Protein 6KDC (pdb70)

CATH classification: 3.20.20.80

Nearest PDB structures (foldseek):
  6kdc-assembly1_A  TM=1.002E+00  e=1.111E-99  Fervidobacterium pennivorans DSM 9078
  4ha3-assembly1_A  TM=9.460E-01  e=2.164E-59  Acidilobus saccharovorans 345-15
  1uwq-assembly1_A-2  TM=9.372E-01  e=2.418E-59  Saccharolobus solfataricus
  1uwu-assembly1_B-2  TM=9.369E-01  e=5.566E-59  Saccharolobus solfataricus
  1uwr-assembly1_B-2  TM=9.374E-01  e=9.704E-59  Saccharolobus solfataricus

Sequence (465 aa):
MFPKSFMFGASLSGFQFEMGNPNDIKELDTQTDWFVWVRDLENLLNGIVSGDLPENGAWYWRNYEKIHQLAVDFGMDTLRIGIEWSRIFPTSTKEIPFGEGMLEKLDEIANKEAVEHYRKMMEDMKAKGLKVFVNLNHFTLPLWIHDPFAVRKGKPTDKLGWVSDDTPKEFAKYAEYIAWKFSDIVDYWSSMNEPHVVAQLGYFQIMAGFPPNYFNPEWYIKSLKNQALAHNLAYDAIKKHTDKPVGVIYSFTWFDTLKPNDEEIFENAMWLANWNYMDQVKDKIDYIGVNYYTRSVIDKLPTPVNFKDFELNWYTVRGYGYACPEGGFALSGRPASEFGWEIYPEGLYYLLKAIYERYNKPLIVTENGIADEKDKYRSQVIISHLYAVEKAMNEGVDVRGYLHWSIIDNYEWAKGYSKRFGLAYTDLEKKTYIPRPSMYVFREIARTRSIDQFKGYDPYNLMKF

InterPro domains:
  IPR001360 Glycoside hydrolase family 1 [PF00232] (2-270)
  IPR001360 Glycoside hydrolase family 1 [PF00232] (278-449)
  IPR001360 Glycoside hydrolase family 1 [PR00131] (284-298)
  IPR001360 Glycoside hydrolase family 1 [PR00131] (363-371)
  IPR001360 Glycoside hydrolase family 1 [PR00131] (375-386)
  IPR001360 Glycoside hydrolase family 1 [PR00131] (396-413)
  IPR001360 Glycoside hydrolase family 1 [PR00131] (420-432)
  IPR001360 Glycoside hydrolase family 1 [PTHR10353] (279-451)
  IPR017853 Glycoside hydrolase superfamily [SSF51445] (1-452)
  IPR018120 Glycoside hydrolase family 1, active site [PS00572] (363-371)
  IPR033132 Glycosyl hydrolases family 1, N-terminal conserved site [PS00653] (6-20)
  IPR053427 Beta-galactosidase [NF041004] (2-452)

Solvent-accessible surface area: 17759 Å² total; per-residue (Å²): 164,8,65,179,95,5,12,5,0,0,0,1,2,1,5,3,0,3,5,6,46,59,139,32,134,127,0,23,14,51,75,1,2,4,15,33,1,0,74,24,122,93,1,59,139,107,58,63,3,53,39,49,49,2,18,67,2,0,69,4,9,102,12,16,92,131,0,0,77,18,0,55,72,16,24,10,47,0,0,0,1,4,1,5,5,2,14,0,0,54,68,33,2,52,151,15,81,109,50,187,36,11,33,124,93,0,49,150,61,13,49,130,96,4,10,91,20,0,61,128,0,0,72,21,0,121,88,58,57,6,102,2,0,0,0,0,4,6,15,4,5,0,38,29,1,4,44,0,60,10,4,43,136,54,113,138,33,116,91,42,0,2,10,11,114,44,0,2,84,0,0,6,3,1,0,11,1,0,0,89,57,1,34,97,10,1,36,41,0,0,0,1,2,17,0,11,32,25,0,49,26,0,6,28,91,46,173,40,3,27,14,0,33,70,114,33,23,73,56,3,12,82,0,1,82,14,1,3,86,0,0,32,59,0,36,68,10,0,61,148,51,18,130,88,42,0,0,0,0,0,18,2,22,33,9,33,38,79,106,125,145,14,132,121,4,42,97,48,0,3,100,18,10,0,13,5,2,0,40,87,0,95,117,61,4,42,6,0,0,0,2,0,30,0,22,11,6,0,15,96,48,127,103,55,64,113,47,165,62,21,85,28,15,26,85,67,18,151,5,40,0,80,26,8,60,100,47,17,115,5,133,57,54,45,4,1,2,41,35,0,43,2,5,21,0,17,0,0,24,71,0,0,54,21,0,50,127,112,22,102,50,27,0,2,0,0,7,0,6,8,1,2,66,143,25,114,25,0,24,18,3,0,5,0,3,1,42,0,0,38,58,0,47,116,82,52,10,43,5,105,0,0,1,0,9,0,0,0,7,3,2,21,12,10,84,0,20,60,18,64,4,0,0,0,91,6,26,39,160,154,29,57,28,88,32,15,97,0,0,99,30,2,56,66,1,10,148,54,53,14,0,91,97,41,71,87,147,24,58,79,85,1,16,150,53

Radius of gyration: 21.0 Å; Cα contacts (8 Å, |Δi|>4): 1000; chains: 1; bounding box: 52×53×60 Å

Secondary structure (DSSP, 8-state):
---TTSEEEEE--STTTS---TT-TTT----BHHHHHTT-HHHHHTTSS-S--GGGS--HHHHHHHHHHHHHHTT--EEEEE--HHHH-SS--TTS-SSTTHHHHHHHHS-HHHHHHHHHHHHHHHHTT-EEEEES--S--BTTTB-HHHHHHT---S-BGGGSTHHHHHHHHHHHHHHHHHTTT-SEEEEEE-HHHHHHHHHT-GGG--TT----HHHHHHHHHHHHHHHHHHHHHHHTT--S-EEEEEE--EEEESSSS-HHHHHHHHIIIIIHHHHHHGGG-SSEEEE---EEEEEEEEEEEE-SS-EEEEEEPTTSTTSSPTTSB-TTS-BB-TTS-B--THHHHHHHHHHHHHH---EEEEE-----TT-SSHHHHHHHHHHHHHHHHHTT--EEEEEES-SB----GGGGGGS---SEEEETTTTEEEE-HHHHHHHHHHHHT--TTTTT--TT-----

Organism: Fervidobacterium pennivorans (strain DSM 9078 / Ven5) (NCBI:txid771875)

Foldseek 3Di:
DFDLLFFEAAEEECQWAAAAALPDVLSDLCFWLLQVLQVDPVCPVVLLFPNFHSNLWLNCLPCLLVLLVLGVVLQGQAYEYEQAPCQQAVDDPLPQDDDPCSLVVSVVRTPVVSVVSVVVSLVSNVVSRHAYEYEYEELIDGCCQAVLACVLVVHDDCNNHLLHLVNLVRLLSVLLNSLQSCVPRHQHYAHYAAQLCNLCCAAPVVSNSGTSSHHDVVSSLSSLLSVLSSLQSSLVSSVVRHPHFYAHAHEAAQEAEPDPPPVVLNVQCNCSRPVVNCVSNLVRGQEYAYEYEWHWYKYFAPDWDDDPVGIHGIDTDAQAAQRAPQQQAGPVRAGAANSRGGLALLSLLVVLVVVCVVRVHEYEHREYWGQHQQPPCGLLSVLLNVLSVVVNVVVPRHYRYHHYHRQWQTQPRSNGSNGTGHCWYADSVVSDTHGDPSSNSSSVCSVVVDCPVVPVDNPRCSNVD

Structure (mmCIF, N/CA/C/O backbone):
data_6KDC
#
_entry.id   6KDC
#
_cell.length_a   63.040
_cell.length_b   101.397
_cell.length_c   170.542
_cell.angle_alpha   90.000
_cell.angle_beta   90.000
_cell.angle_gamma   90.000
#
_symmetry.space_group_name_H-M   'I 2 2 2'
#
loop_
_entity.id
_entity.type
_entity.pdbx_description
1 polymer Beta-glucosidase/6-phospho-beta-glucosidase/beta-galactosidase
2 non-polymer GLYCEROL
3 non-polymer 'COBALT (II) ION'
4 water water
#
loop_
_atom_site.group_PDB
_atom_site.id
_atom_site.type_symbol
_atom_site.label_atom_id
_atom_site.label_alt_id
_atom_site.label_comp_id
_atom_site.label_asym_id
_atom_site.label_entity_id
_atom_site.label_seq_id
_atom_site.pdbx_PDB_ins_code
_atom_site.Cartn_x
_atom_site.Cartn_y
_atom_site.Cartn_z
_atom_site.occupancy
_atom_site.B_iso_or_equiv
_atom_site.auth_seq_id
_atom_site.auth_comp_id
_atom_site.auth_asym_id
_atom_site.auth_atom_id
_atom_site.pdbx_PDB_model_num
ATOM 1 N N . MET A 1 1 ? -44.695 13.630 3.689 1.00 36.97 1 MET A N 1
ATOM 2 C CA . MET A 1 1 ? -45.898 13.321 4.432 1.00 35.10 1 MET A CA 1
ATOM 3 C C . MET A 1 1 ? -45.584 13.628 5.892 1.00 33.19 1 MET A C 1
ATOM 4 O O . MET A 1 1 ? -44.451 13.448 6.306 1.00 31.33 1 MET A O 1
ATOM 9 N N . PHE A 1 2 ? -46.552 14.162 6.655 1.00 26.64 2 PHE A N 1
ATOM 10 C CA . PHE A 1 2 ? -46.455 14.133 8.108 1.00 22.52 2 PHE A CA 1
ATOM 11 C C . PHE A 1 2 ? -46.448 12.666 8.561 1.00 23.04 2 PHE A C 1
ATOM 12 O O . PHE A 1 2 ? -47.162 11.830 7.992 1.00 25.62 2 PHE A O 1
ATOM 20 N N . PRO A 1 3 ? -45.715 12.347 9.658 1.00 25.50 3 PRO A N 1
ATOM 21 C CA . PRO A 1 3 ? -45.720 11.004 10.262 1.00 27.40 3 PRO A CA 1
ATOM 22 C C . PRO A 1 3 ? -47.130 10.495 10.579 1.00 27.75 3 PRO A C 1
ATOM 23 O O . PRO A 1 3 ? -48.031 11.292 10.873 1.00 25.11 3 PRO A O 1
ATOM 27 N N . LYS A 1 4 ? -47.351 9.167 10.546 1.00 25.06 4 LYS A N 1
ATOM 28 C CA . LYS A 1 4 ? -48.670 8.620 10.883 1.00 26.94 4 LYS A CA 1
ATOM 29 C C . LYS A 1 4 ? -49.063 8.993 12.312 1.00 26.23 4 LYS A C 1
ATOM 30 O O . LYS A 1 4 ? -50.239 9.160 12.593 1.00 26.45 4 LYS A O 1
ATOM 36 N N . SER A 1 5 ? -48.083 9.192 13.204 1.00 24.90 5 SER A N 1
ATOM 37 C CA . SER A 1 5 ? -48.346 9.538 14.602 1.00 27.75 5 SER A CA 1
ATOM 38 C C . SER A 1 5 ? -48.690 11.026 14.773 1.00 23.71 5 SER A C 1
ATOM 39 O O . SER A 1 5 ? -49.169 11.409 15.838 1.00 25.53 5 SER A O 1
ATOM 42 N N . PHE A 1 6 ? -48.404 11.852 13.763 1.00 23.09 6 PHE A N 1
ATOM 43 C CA . PHE A 1 6 ? -48.707 13.290 13.880 1.00 21.89 6 PHE A CA 1
ATOM 44 C C . PHE A 1 6 ? -50.211 13.483 14.088 1.00 21.72 6 PHE A C 1
ATOM 45 O O . PHE A 1 6 ? -51.030 12.964 13.318 1.00 22.76 6 PHE A O 1
ATOM 53 N N . MET A 1 7 ? -50.597 14.318 15.072 1.00 21.29 7 MET A N 1
ATOM 54 C CA . MET A 1 7 ? -52.017 14.402 15.388 1.00 20.03 7 MET A CA 1
ATOM 55 C C . MET A 1 7 ? -52.672 15.532 14.589 1.00 21.37 7 MET A C 1
ATOM 56 O O . MET A 1 7 ? -52.160 16.651 14.573 1.00 20.62 7 MET A O 1
ATOM 61 N N . PHE A 1 8 ? -53.802 15.215 13.915 1.00 20.47 8 PHE A N 1
ATOM 62 C CA . PHE A 1 8 ? -54.649 16.251 13.322 1.00 18.13 8 PHE A CA 1
ATOM 63 C C . PHE A 1 8 ? -55.938 16.278 14.135 1.00 18.85 8 PHE A C 1
ATOM 64 O O . PHE A 1 8 ? -56.550 15.223 14.364 1.00 17.91 8 PHE A O 1
ATOM 72 N N . GLY A 1 9 ? -56.369 17.492 14.541 1.00 14.44 9 GLY A N 1
ATOM 73 C CA . GLY A 1 9 ? -57.578 17.507 15.333 1.00 15.81 9 GLY A CA 1
ATOM 74 C C . GLY A 1 9 ? -58.035 18.950 15.576 1.00 15.38 9 GLY A C 1
ATOM 75 O O . GLY A 1 9 ? -57.780 19.835 14.747 1.00 15.32 9 GLY A O 1
ATOM 76 N N . ALA A 1 10 ? -58.759 19.113 16.686 1.00 15.89 10 ALA A N 1
ATOM 77 C CA . ALA A 1 10 ? -59.282 20.426 17.023 1.00 15.19 10 ALA A CA 1
ATOM 78 C C . ALA A 1 10 ? -59.272 20.595 18.530 1.00 15.39 10 ALA A C 1
ATOM 79 O O . ALA A 1 10 ? -59.207 19.609 19.295 1.00 14.49 10 ALA A O 1
ATOM 81 N N . SER A 1 11 ? -59.421 21.876 18.965 1.00 14.90 11 SER A N 1
ATOM 82 C CA . SER A 1 11 ? -59.467 22.229 20.364 1.00 15.53 11 SER A CA 1
ATOM 83 C C . SER A 1 11 ? -60.806 22.901 20.672 1.00 16.44 11 SER A C 1
ATOM 84 O O . SER A 1 11 ? -61.363 23.640 19.846 1.00 15.52 11 SER A O 1
ATOM 87 N N . LEU A 1 12 ? -61.284 22.634 21.893 1.00 16.63 12 LEU A N 1
ATOM 88 C CA . LEU A 1 12 ? -62.529 23.171 22.444 1.00 16.87 12 LEU A CA 1
ATOM 89 C C . LEU A 1 12 ? -62.250 23.531 23.900 1.00 16.01 12 LEU A C 1
ATOM 90 O O . LEU A 1 12 ? -61.201 23.174 24.452 1.00 17.18 12 LEU A O 1
ATOM 95 N N . SER A 1 13 ? -63.121 24.367 24.474 1.00 15.60 13 SER A N 1
ATOM 96 C CA . SER A 1 13 ? -63.102 24.653 25.909 1.00 15.52 13 SER A CA 1
ATOM 97 C C . SER A 1 13 ? -64.473 24.302 26.470 1.00 15.44 13 SER A C 1
ATOM 98 O O . SER A 1 13 ? -65.417 24.103 25.712 1.00 16.66 13 SER A O 1
ATOM 101 N N . GLY A 1 14 ? -64.611 24.325 27.798 1.00 15.05 14 GLY A N 1
ATOM 102 C CA . GLY A 1 14 ? -65.925 24.028 28.379 1.00 16.12 14 GLY A CA 1
ATOM 103 C C . GLY A 1 14 ? -66.896 25.206 28.205 1.00 13.73 14 GLY A C 1
ATOM 104 O O . GLY A 1 14 ? -67.982 25.070 27.645 1.00 15.69 14 GLY A O 1
ATOM 105 N N . PHE A 1 15 ? -66.493 26.407 28.607 1.00 14.12 15 PHE A N 1
ATOM 106 C CA . PHE A 1 15 ? -67.458 27.500 28.687 1.00 14.27 15 PHE A CA 1
ATOM 107 C C . PHE A 1 15 ? -67.943 27.914 27.299 1.00 15.28 15 PHE A C 1
ATOM 108 O O . PHE A 1 15 ? -69.088 28.361 27.153 1.00 18.22 15 PHE A O 1
ATOM 116 N N . GLN A 1 16 ? -67.062 27.845 26.269 1.00 14.95 16 GLN A N 1
ATOM 117 C CA . GLN A 1 16 ? -67.414 28.417 24.978 1.00 13.10 16 GLN A CA 1
ATOM 118 C C . GLN A 1 16 ? -68.304 27.468 24.175 1.00 14.61 16 GLN A C 1
ATOM 119 O O . GLN A 1 16 ? -68.785 27.853 23.116 1.00 15.17 16 GLN A O 1
ATOM 125 N N . PHE A 1 17 ? -68.456 26.217 24.636 1.00 14.02 17 PHE A N 1
ATOM 126 C CA . PHE A 1 17 ? -69.055 25.161 23.834 1.00 14.28 17 PHE A CA 1
ATOM 127 C C . PHE A 1 17 ? -70.178 24.378 24.547 1.00 15.48 17 PHE A C 1
ATOM 128 O O . PHE A 1 17 ? -71.104 23.943 23.865 1.00 16.21 17 PHE A O 1
ATOM 136 N N . GLU A 1 18 ? -70.081 24.166 25.865 1.00 15.46 18 GLU A N 1
ATOM 137 C CA . GLU A 1 18 ? -70.898 23.105 26.480 1.00 15.52 18 GLU A CA 1
ATOM 138 C C . GLU A 1 18 ? -72.390 23.473 26.530 1.00 16.55 18 GLU A C 1
ATOM 139 O O . GLU A 1 18 ? -73.270 22.652 26.187 1.00 16.91 18 GLU A O 1
ATOM 145 N N . MET A 1 19 ? -72.704 24.708 26.940 1.00 15.40 19 MET A N 1
ATOM 146 C CA . MET A 1 19 ? -74.117 25.004 27.215 1.00 15.47 19 MET A CA 1
ATOM 147 C C . MET A 1 19 ? -74.906 25.250 25.937 1.00 16.91 19 MET A C 1
ATOM 148 O O . MET A 1 19 ? -74.366 25.643 24.903 1.00 15.47 19 MET A O 1
ATOM 153 N N . GLY A 1 20 ? -76.219 25.002 26.007 1.00 16.78 20 GLY A N 1
ATOM 154 C CA . GLY A 1 20 ? -77.055 25.213 24.844 1.00 15.96 20 GLY A CA 1
ATOM 155 C C . GLY A 1 20 ? -78.539 25.147 25.207 1.00 19.24 20 GLY A C 1
ATOM 156 O O . GLY A 1 20 ? -79.373 25.621 24.425 1.00 19.51 20 GLY A O 1
ATOM 157 N N . ASN A 1 21 ? -78.862 24.594 26.394 1.00 19.46 21 ASN A N 1
ATOM 158 C CA . ASN A 1 21 ? -80.274 24.545 26.826 1.00 20.33 21 ASN A CA 1
ATOM 159 C C . ASN A 1 21 ? -80.406 25.349 28.118 1.00 20.75 21 ASN A C 1
ATOM 160 O O . ASN A 1 21 ? -80.012 24.862 29.189 1.00 22.99 21 ASN A O 1
ATOM 165 N N . PRO A 1 22 ? -80.888 26.604 28.045 1.00 21.27 22 PRO A N 1
ATOM 166 C CA . PRO A 1 22 ? -80.929 27.485 29.216 1.00 21.48 22 PRO A CA 1
ATOM 167 C C . PRO A 1 22 ? -81.844 26.936 30.327 1.00 22.20 22 PRO A C 1
ATOM 168 O O . PRO A 1 22 ? -81.751 27.349 31.474 1.00 23.62 22 PRO A O 1
ATOM 172 N N . ASN A 1 23 ? -82.735 26.016 29.979 1.00 19.42 23 ASN A N 1
ATOM 173 C CA . ASN A 1 23 ? -83.760 25.491 30.889 1.00 22.06 23 ASN A CA 1
ATOM 174 C C . ASN A 1 23 ? -83.366 24.156 31.544 1.00 24.28 23 ASN A C 1
ATOM 175 O O . ASN A 1 23 ? -84.166 23.558 32.262 1.00 24.12 23 ASN A O 1
ATOM 180 N N . ASP A 1 24 ? -82.118 23.689 31.361 1.00 19.80 24 ASP A N 1
ATOM 181 C CA . ASP A 1 24 ? -81.668 22.477 32.031 1.00 22.84 24 ASP A CA 1
ATOM 182 C C . ASP A 1 24 ? -80.745 22.890 33.181 1.00 24.74 24 ASP A C 1
ATOM 183 O O . ASP A 1 24 ? -79.587 23.278 32.937 1.00 22.26 24 ASP A O 1
ATOM 188 N N . ILE A 1 25 ? -81.265 22.788 34.432 1.00 21.47 25 ILE A N 1
ATOM 189 C CA . ILE A 1 25 ? -80.538 23.332 35.566 1.00 21.92 25 ILE A CA 1
ATOM 190 C C . ILE A 1 25 ? -79.280 22.514 35.857 1.00 21.89 25 ILE A C 1
ATOM 191 O O . ILE A 1 25 ? -78.354 23.050 36.461 1.00 27.01 25 ILE A O 1
ATOM 196 N N . LYS A 1 26 ? -79.198 21.257 35.381 1.00 19.07 26 LYS A N 1
ATOM 197 C CA . LYS A 1 26 ? -77.979 20.490 35.644 1.00 21.91 26 LYS A CA 1
ATOM 198 C C . LYS A 1 26 ? -76.888 20.879 34.645 1.00 24.40 26 LYS A C 1
ATOM 199 O O . LYS A 1 26 ? -75.697 20.757 34.938 1.00 25.66 26 LYS A O 1
ATOM 205 N N . GLU A 1 27 ? -77.305 21.309 33.461 1.00 23.36 27 GLU A N 1
ATOM 206 C CA . GLU A 1 27 ? -76.336 21.722 32.445 1.00 19.56 27 GLU A CA 1
ATOM 207 C C . GLU A 1 27 ? -75.892 23.172 32.697 1.00 21.30 27 GLU A C 1
ATOM 208 O O . GLU A 1 27 ? -74.724 23.537 32.449 1.00 19.82 27 GLU A O 1
ATOM 214 N N . LEU A 1 28 ? -76.812 24.020 33.143 1.00 18.36 28 LEU A N 1
ATOM 215 C CA . LEU A 1 28 ? -76.499 25.456 33.376 1.00 19.78 28 LEU A CA 1
ATOM 216 C C . LEU A 1 28 ? -75.414 25.621 34.456 1.00 23.19 28 LEU A C 1
ATOM 217 O O . LEU A 1 28 ? -75.711 25.323 35.613 1.00 22.75 28 LEU A O 1
ATOM 222 N N . ASP A 1 29 ? -74.199 26.066 34.096 1.00 18.90 29 ASP A N 1
ATOM 223 C CA . ASP A 1 29 ? -73.181 26.280 35.115 1.00 18.46 29 ASP A CA 1
A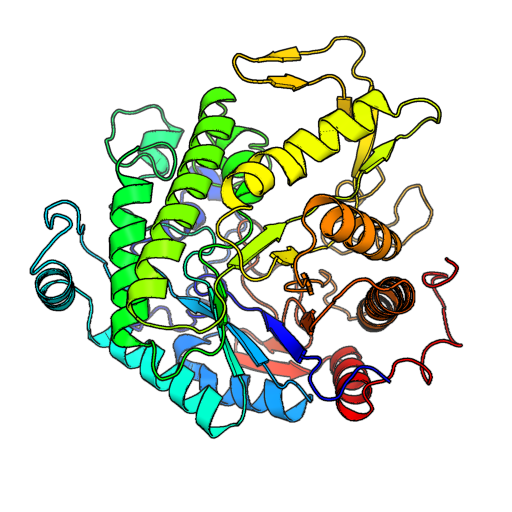TOM 224 C C . ASP A 1 29 ? -73.177 27.763 35.480 1.00 20.54 29 ASP A C 1
ATOM 225 O O . ASP A 1 29 ? -72.503 28.557 34.809 1.00 18.73 29 ASP A O 1
ATOM 230 N N . THR A 1 30 ? -73.935 28.142 36.524 1.00 17.84 30 THR A N 1
ATOM 231 C CA . THR A 1 30 ? -74.101 29.542 36.926 1.00 16.89 30 THR A CA 1
ATOM 232 C C . THR A 1 30 ? -72.907 29.998 37.754 1.00 19.51 30 THR A C 1
ATOM 233 O O . THR A 1 30 ? -72.852 31.166 38.103 1.00 19.48 30 THR A O 1
ATOM 237 N N . GLN A 1 31 ? -71.979 29.085 38.083 1.00 16.68 31 GLN A N 1
ATOM 238 C CA . GLN A 1 31 ? -71.033 29.366 39.153 1.00 18.46 31 GLN A CA 1
ATOM 239 C C . GLN A 1 31 ? -69.623 29.661 38.611 1.00 17.94 31 GLN A C 1
ATOM 240 O O . GLN A 1 31 ? -68.630 29.243 39.202 1.00 17.13 31 GLN A O 1
ATOM 246 N N . THR A 1 32 ? -69.514 30.395 37.494 1.00 16.88 32 THR A N 1
ATOM 247 C CA . THR A 1 32 ? -68.185 30.904 37.132 1.00 16.81 32 THR A CA 1
ATOM 248 C C . THR A 1 32 ? -68.185 32.433 37.091 1.00 15.61 32 THR A C 1
ATOM 249 O O . THR A 1 32 ? -69.228 33.059 36.885 1.00 14.74 32 THR A O 1
ATOM 253 N N . ASP A 1 33 ? -66.985 33.007 37.223 1.00 14.25 33 ASP A N 1
ATOM 254 C CA . ASP A 1 33 ? -66.800 34.448 37.038 1.00 14.62 33 ASP A CA 1
ATOM 255 C C . ASP A 1 33 ? -67.317 34.870 35.663 1.00 16.00 33 ASP A C 1
ATOM 256 O O . ASP A 1 33 ? -67.952 35.918 35.555 1.00 17.83 33 ASP A O 1
ATOM 261 N N . TRP A 1 34 ? -66.976 34.114 34.607 1.00 15.87 34 TRP A N 1
ATOM 262 C CA . TRP A 1 34 ? -67.384 34.490 33.252 1.00 15.31 34 TRP A CA 1
ATOM 263 C C . TRP A 1 34 ? -68.908 34.450 33.106 1.00 15.16 34 TRP A C 1
ATOM 264 O O . TRP A 1 34 ? -69.485 35.289 32.419 1.00 15.70 34 TRP A O 1
ATOM 275 N N . PHE A 1 35 ? -69.561 33.478 33.746 1.00 14.19 35 PHE A N 1
ATOM 276 C CA . PHE A 1 35 ? -70.998 33.374 33.551 1.00 15.41 35 PHE A CA 1
ATOM 277 C C . PHE A 1 35 ? -71.672 34.651 34.032 1.00 17.01 35 PHE A C 1
ATOM 278 O O . PHE A 1 35 ? -72.574 35.179 33.356 1.00 16.85 35 PHE A O 1
ATOM 286 N N . VAL A 1 36 ? -71.238 35.135 35.201 1.00 15.46 36 VAL A N 1
ATOM 287 C CA . VAL A 1 36 ? -71.861 36.363 35.693 1.00 17.28 36 VAL A CA 1
ATOM 288 C C . VAL A 1 36 ? -71.373 37.619 34.953 1.00 17.78 36 VAL A C 1
ATOM 289 O O . VAL A 1 36 ? -72.110 38.600 34.804 1.00 16.45 36 VAL A O 1
ATOM 293 N N . TRP A 1 37 ? -70.120 37.592 34.532 1.00 15.35 37 TRP A N 1
ATOM 294 C CA . TRP A 1 37 ? -69.509 38.737 33.846 1.00 16.79 37 TRP A CA 1
ATOM 295 C C . TRP A 1 37 ? -70.292 39.098 32.583 1.00 14.90 37 TRP A C 1
ATOM 296 O O . TRP A 1 37 ? -70.495 40.272 32.281 1.00 15.77 37 TRP A O 1
ATOM 307 N N . VAL A 1 38 ? -70.758 38.097 31.835 1.00 15.23 38 VAL A N 1
ATOM 308 C CA . VAL A 1 38 ? -71.335 38.380 30.531 1.00 14.37 38 VAL A CA 1
ATOM 309 C C . VAL A 1 38 ? -72.762 38.929 30.661 1.00 15.07 38 VAL A C 1
ATOM 310 O O . VAL A 1 38 ? -73.351 39.284 29.655 1.00 14.83 38 VAL A O 1
ATOM 314 N N . ARG A 1 39 ? -73.334 38.948 31.864 1.00 14.76 39 ARG A N 1
ATOM 315 C CA . ARG A 1 39 ? -74.688 39.485 32.001 1.00 17.41 39 ARG A CA 1
ATOM 316 C C . ARG A 1 39 ? -74.713 40.718 32.911 1.00 17.95 39 ARG A C 1
ATOM 317 O O . ARG A 1 39 ? -75.791 41.192 33.270 1.00 19.31 39 ARG A O 1
ATOM 325 N N . ASP A 1 40 ? -73.546 41.237 33.281 1.00 18.84 40 ASP A N 1
ATOM 326 C CA . ASP A 1 40 ? -73.409 42.393 34.172 1.00 19.65 40 ASP A CA 1
ATOM 327 C C . ASP A 1 40 ? -73.910 43.655 33.479 1.00 18.85 40 ASP A C 1
ATOM 328 O O . ASP A 1 40 ? -73.564 43.880 32.344 1.00 16.95 40 ASP A O 1
ATOM 333 N N . LEU A 1 41 ? -74.790 44.443 34.131 1.00 19.36 41 LEU A N 1
ATOM 334 C CA . LEU A 1 41 ? -75.414 45.577 33.435 1.00 22.24 41 LEU A CA 1
ATOM 335 C C . LEU A 1 41 ? -74.391 46.613 32.957 1.00 17.45 41 LEU A C 1
ATOM 336 O O . LEU A 1 41 ? -74.450 47.054 31.821 1.00 17.39 41 LEU A O 1
ATOM 341 N N . GLU A 1 42 ? -73.444 47.016 33.811 1.00 19.29 42 GLU A N 1
ATOM 342 C CA . GLU A 1 42 ? -72.376 47.912 33.362 1.00 19.31 42 GLU A CA 1
ATOM 343 C C . GLU A 1 42 ? -71.695 47.397 32.079 1.00 21.43 42 GLU A C 1
ATOM 344 O O . GLU A 1 42 ? -71.495 48.138 31.112 1.00 19.65 42 GLU A O 1
ATOM 350 N N . ASN A 1 43 ? -71.322 46.118 32.068 1.00 19.74 43 ASN A N 1
ATOM 351 C CA . ASN A 1 43 ? -70.659 45.543 30.889 1.00 19.67 43 ASN A CA 1
ATOM 352 C C . ASN A 1 43 ? -71.563 45.566 29.656 1.00 19.37 43 ASN A C 1
ATOM 353 O O . ASN A 1 43 ? -71.100 45.778 28.519 1.00 19.04 43 ASN A O 1
ATOM 358 N N . LEU A 1 44 ? -72.851 45.229 29.858 1.00 17.64 44 LEU A N 1
ATOM 359 C CA . LEU A 1 44 ? -73.767 45.157 28.727 1.00 16.65 44 LEU A CA 1
ATOM 360 C C . LEU A 1 44 ? -73.998 46.544 28.122 1.00 17.71 44 LEU A C 1
ATOM 361 O O . LEU A 1 44 ? -73.950 46.732 26.891 1.00 20.15 44 LEU A O 1
ATOM 366 N N . LEU A 1 45 ? -74.271 47.523 28.969 1.00 17.57 45 LEU A N 1
ATOM 367 C CA . LEU A 1 45 ? -74.705 48.829 28.490 1.00 19.30 45 LEU A CA 1
ATOM 368 C C . LEU A 1 45 ? -73.531 49.552 27.835 1.00 21.56 45 LEU A C 1
ATOM 369 O O . LEU A 1 45 ? -73.741 50.441 27.010 1.00 21.88 45 LEU A O 1
ATOM 374 N N . ASN A 1 46 ? -72.298 49.176 28.201 1.00 19.76 46 ASN A N 1
ATOM 375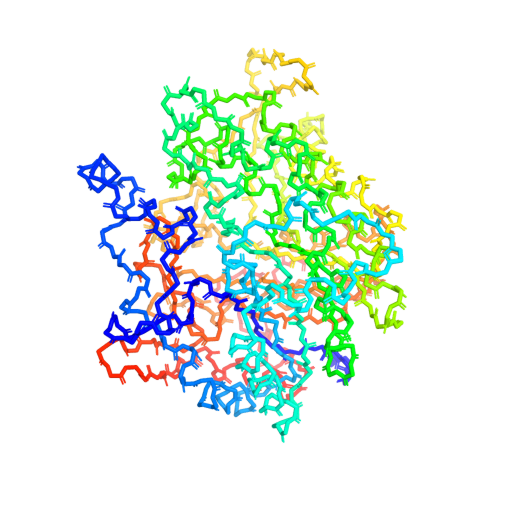 C CA . ASN A 1 46 ? -71.115 49.845 27.667 1.00 20.07 46 ASN A CA 1
ATOM 376 C C . ASN A 1 46 ? -70.494 49.014 26.549 1.00 21.40 46 ASN A C 1
ATOM 377 O O . ASN A 1 46 ? -69.450 49.395 26.019 1.00 21.82 46 ASN A O 1
ATOM 382 N N . GLY A 1 47 ? -71.119 47.881 26.203 1.00 20.61 47 GLY A N 1
ATOM 383 C CA . GLY A 1 47 ? -70.630 47.042 25.118 1.00 20.25 47 GLY A CA 1
ATOM 384 C C . GLY A 1 47 ? -69.263 46.424 25.427 1.00 20.02 47 GLY A C 1
ATOM 385 O O . GLY A 1 47 ? -68.583 45.938 24.529 1.00 20.79 47 GLY A O 1
ATOM 386 N N . ILE A 1 48 ? -68.946 46.304 26.703 1.00 18.97 48 ILE A N 1
ATOM 387 C CA . ILE A 1 48 ? -67.747 45.614 27.146 1.00 19.88 48 ILE A CA 1
ATOM 388 C C . ILE A 1 48 ? -67.851 44.116 26.849 1.00 20.41 48 ILE A C 1
ATOM 389 O O . ILE A 1 48 ? -66.862 43.470 26.451 1.00 20.10 48 ILE A O 1
ATOM 394 N N . VAL A 1 49 ? -69.056 43.583 27.039 1.00 16.16 49 VAL A N 1
ATOM 395 C CA . VAL A 1 49 ? -69.417 42.257 26.539 1.00 17.57 49 VAL A CA 1
ATOM 396 C C . VAL A 1 49 ? -70.523 42.394 25.482 1.00 17.52 49 VAL A C 1
ATOM 397 O O . VAL A 1 49 ? -71.193 43.434 25.381 1.00 16.68 49 VAL A O 1
ATOM 401 N N . SER A 1 50 ? -70.776 41.301 24.742 1.00 15.49 50 SER A N 1
ATOM 402 C CA . SER A 1 50 ? -71.545 41.376 23.501 1.00 15.64 50 SER A CA 1
ATOM 403 C C . SER A 1 50 ? -73.038 41.451 23.771 1.00 16.72 50 SER A C 1
ATOM 404 O O . SER A 1 50 ? -73.785 41.908 22.906 1.00 18.02 50 SER A O 1
ATOM 407 N N . GLY A 1 51 ? -73.499 40.939 24.902 1.00 15.40 51 GLY A N 1
ATOM 408 C CA . GLY A 1 51 ? -74.943 40.762 25.025 1.00 15.27 51 GLY A CA 1
ATOM 409 C C . GLY A 1 51 ? -75.380 39.313 24.747 1.00 18.26 51 GLY A C 1
ATOM 410 O O . GLY A 1 51 ? -76.463 38.866 25.183 1.00 18.10 51 GLY A O 1
ATOM 411 N N . ASP A 1 52 ? -74.539 38.560 24.029 1.00 17.99 52 ASP A N 1
ATOM 412 C CA . ASP A 1 52 ? -74.823 37.135 23.800 1.00 17.11 52 ASP A CA 1
ATOM 413 C C . ASP A 1 52 ? -74.587 36.376 25.099 1.00 16.58 52 ASP A C 1
ATOM 414 O O . ASP A 1 52 ? -73.725 36.766 25.905 1.00 16.54 52 ASP A O 1
ATOM 419 N N . LEU A 1 53 ? -75.304 35.249 25.280 1.00 15.76 53 LEU A N 1
ATOM 420 C CA . LEU A 1 53 ? -75.169 34.486 26.517 1.00 18.02 53 LEU A CA 1
ATOM 421 C C . LEU A 1 53 ? -74.765 33.042 26.198 1.00 15.33 53 LEU A C 1
ATOM 422 O O . LEU A 1 53 ? -75.258 32.481 25.229 1.00 15.12 53 LEU A O 1
ATOM 427 N N . PRO A 1 54 ? -73.843 32.448 26.982 1.00 15.10 54 PRO A N 1
ATOM 428 C CA . PRO A 1 54 ? -73.272 31.138 26.677 1.00 16.43 54 PRO A CA 1
ATOM 429 C C . PRO A 1 54 ? -74.315 30.027 26.793 1.00 16.23 54 PRO A C 1
ATOM 430 O O . PRO A 1 54 ? -74.138 28.995 26.147 1.00 16.44 54 PRO A O 1
ATOM 434 N N . GLU A 1 55 ? -75.391 30.229 27.583 1.00 17.40 55 GLU A N 1
ATOM 435 C CA . GLU A 1 55 ? -76.424 29.175 27.687 1.00 18.26 55 GLU A CA 1
ATOM 436 C C . GLU A 1 55 ? -77.246 29.048 26.397 1.00 17.49 55 GLU A C 1
ATOM 437 O O . GLU A 1 55 ? -78.026 28.091 26.249 1.00 21.25 55 GLU A O 1
ATOM 443 N N . ASN A 1 56 ? -77.113 29.994 25.455 1.00 17.60 56 ASN A N 1
ATOM 444 C CA . ASN A 1 56 ? -77.757 29.884 24.140 1.00 18.44 56 ASN A CA 1
ATOM 445 C C . ASN A 1 56 ? -76.806 29.307 23.064 1.00 17.68 56 ASN A C 1
ATOM 446 O O . ASN A 1 56 ? -77.017 29.492 21.864 1.00 17.01 56 ASN A O 1
ATOM 451 N N . GLY A 1 57 ? -75.750 28.607 23.499 1.00 16.69 57 GLY A N 1
ATOM 452 C CA . GLY A 1 57 ? -74.620 28.227 22.646 1.00 17.63 57 GLY A CA 1
ATOM 453 C C . GLY A 1 57 ? -74.740 26.860 21.954 1.00 16.64 57 GLY A C 1
ATOM 454 O O . GLY A 1 57 ? -75.831 26.327 21.666 1.00 17.09 57 GLY A O 1
ATOM 455 N N . ALA A 1 58 ? -73.571 26.304 21.651 1.00 16.52 58 ALA A N 1
ATOM 456 C CA . ALA A 1 58 ? -73.442 25.202 20.699 1.00 18.07 58 ALA A CA 1
ATOM 457 C C . ALA A 1 58 ? -73.941 23.859 21.254 1.00 17.60 58 ALA A C 1
ATOM 458 O O . ALA A 1 58 ? -74.131 22.906 20.482 1.00 18.13 58 ALA A O 1
ATOM 460 N N . TRP A 1 59 ? -74.090 23.739 22.584 1.00 16.63 59 TRP A N 1
ATOM 461 C CA . TRP A 1 59 ? -74.704 22.542 23.192 1.00 14.97 59 TRP A CA 1
ATOM 462 C C . TRP A 1 59 ? -73.825 21.286 23.106 1.00 16.47 59 TRP A C 1
ATOM 463 O O . TRP A 1 59 ? -74.323 20.146 23.012 1.00 17.51 59 TRP A O 1
ATOM 474 N N . TYR A 1 60 ? -72.490 21.455 23.192 1.00 16.70 60 TYR A N 1
ATOM 475 C CA . TYR A 1 60 ? -71.595 20.320 23.285 1.00 16.47 60 TYR A CA 1
ATOM 476 C C . TYR A 1 60 ? -71.941 19.399 24.479 1.00 17.76 60 TYR A C 1
ATOM 477 O O . TYR A 1 60 ? -71.729 18.183 24.382 1.00 16.64 60 TYR A O 1
ATOM 486 N N . TRP A 1 61 ? -72.502 19.949 25.566 1.00 15.69 61 TRP A N 1
ATOM 487 C CA . TRP A 1 61 ? -72.844 19.113 26.729 1.00 17.46 61 TRP A CA 1
ATOM 488 C C . TRP A 1 61 ? -73.792 17.965 26.356 1.00 19.25 61 TRP A C 1
ATOM 489 O O . TRP A 1 61 ? -73.688 16.846 26.907 1.00 18.90 61 TRP A O 1
ATOM 500 N N . ARG A 1 62 ? -74.719 18.259 25.424 1.00 18.83 62 ARG A N 1
ATOM 501 C CA . ARG A 1 62 ? -75.716 17.283 25.011 1.00 20.79 62 ARG A CA 1
ATOM 502 C C . ARG A 1 62 ? -75.405 16.658 23.663 1.00 21.09 62 ARG A C 1
ATOM 503 O O . ARG A 1 62 ? -75.808 15.515 23.454 1.00 18.23 62 ARG A O 1
ATOM 511 N N . ASN A 1 63 ? -74.712 17.381 22.770 1.00 17.19 63 ASN A N 1
ATOM 512 C CA . ASN A 1 63 ? -74.512 16.971 21.381 1.00 19.14 63 ASN A CA 1
ATOM 513 C C . ASN A 1 63 ? -73.098 16.437 21.130 1.00 18.79 63 ASN A C 1
ATOM 514 O O . ASN A 1 63 ? -72.674 16.348 19.964 1.00 17.93 63 ASN A O 1
ATOM 519 N N . TYR A 1 64 ? -72.386 16.098 22.213 1.00 17.11 64 TYR A N 1
ATOM 520 C CA . TYR A 1 64 ? -70.999 15.650 22.089 1.00 16.96 64 TYR A CA 1
ATOM 521 C C . TYR A 1 64 ? -70.861 14.501 21.075 1.00 17.66 64 TYR A C 1
ATOM 522 O O . TYR A 1 64 ? -69.876 14.464 20.337 1.00 18.78 64 TYR A O 1
ATOM 531 N N . GLU A 1 65 ? -71.803 13.524 21.068 1.00 18.89 65 GLU A N 1
ATOM 532 C CA . GLU A 1 65 ? -71.624 12.397 20.148 1.00 19.90 65 GLU A CA 1
ATOM 533 C C . GLU A 1 65 ? -71.619 12.874 18.688 1.00 19.52 65 GLU A C 1
ATOM 534 O O . GLU A 1 65 ? -70.886 12.337 17.870 1.00 19.87 65 GLU A O 1
ATOM 540 N N . LYS A 1 66 ? -72.495 13.831 18.350 1.00 19.75 66 LYS A N 1
ATOM 541 C CA . LYS A 1 66 ? -72.514 14.329 16.976 1.00 22.46 66 LYS A CA 1
ATOM 542 C C . LYS A 1 66 ? -71.232 15.096 16.659 1.00 19.24 66 LYS A C 1
ATOM 543 O O . LYS A 1 66 ? -70.743 15.032 15.521 1.00 18.80 66 LYS A O 1
ATOM 549 N N . ILE A 1 67 ? -70.698 15.793 17.670 1.00 18.12 67 ILE A N 1
ATOM 550 C CA . ILE A 1 67 ? -69.483 16.568 17.431 1.00 17.30 67 ILE A CA 1
ATOM 551 C C . ILE A 1 67 ? -68.291 15.628 17.296 1.00 17.71 67 ILE A C 1
ATOM 552 O O . ILE A 1 67 ? -67.417 15.833 16.455 1.00 17.43 67 ILE A O 1
ATOM 557 N N . HIS A 1 68 ? -68.237 14.592 18.131 1.00 16.79 68 HIS A N 1
ATOM 558 C CA . HIS A 1 68 ? -67.181 13.605 18.003 1.00 17.06 68 HIS A CA 1
ATOM 559 C C . HIS A 1 68 ? -67.252 12.902 16.648 1.00 16.91 68 HIS A C 1
ATOM 560 O O . HIS A 1 68 ? -66.228 12.549 16.058 1.00 16.43 68 HIS A O 1
ATOM 567 N N . GLN A 1 69 ? -68.473 12.637 16.179 1.00 18.08 69 GLN A N 1
ATOM 568 C CA . GLN A 1 69 ? -68.575 11.931 14.911 1.00 18.63 69 GLN A CA 1
ATOM 569 C C . GLN A 1 69 ? -68.157 12.873 13.781 1.00 19.04 69 GLN A C 1
ATOM 570 O O . GLN A 1 69 ? -67.547 12.438 12.812 1.00 19.78 69 GLN A O 1
ATOM 576 N N . LEU A 1 70 ? -68.467 14.168 13.910 1.00 18.00 70 LEU A N 1
ATOM 577 C CA . LEU A 1 70 ? -68.054 15.119 12.887 1.00 16.19 70 LEU A CA 1
ATOM 578 C C . LEU A 1 70 ? -66.519 15.097 12.847 1.00 16.11 70 LEU A C 1
ATOM 579 O O . LEU A 1 70 ? -65.910 15.146 11.772 1.00 16.21 70 LEU A O 1
ATOM 584 N N . ALA A 1 71 ? -65.873 15.066 14.028 1.00 15.70 71 ALA A N 1
ATOM 585 C CA . ALA A 1 71 ? -64.414 15.084 14.060 1.00 15.75 71 ALA A CA 1
ATOM 586 C C . ALA A 1 71 ? -63.817 13.872 13.335 1.00 17.39 71 ALA A C 1
ATOM 587 O O . ALA A 1 71 ? -62.938 13.988 12.480 1.00 19.11 71 ALA A O 1
ATOM 589 N N . VAL A 1 72 ? -64.325 12.675 13.634 1.00 19.48 72 VAL A N 1
ATOM 590 C CA . VAL A 1 72 ? -63.818 11.486 12.943 1.00 20.44 72 VAL A CA 1
ATOM 591 C C . VAL A 1 72 ? -64.113 11.560 11.441 1.00 19.00 72 VAL A C 1
ATOM 592 O O . VAL A 1 72 ? -63.249 11.217 10.635 1.00 19.19 72 VAL A O 1
ATOM 596 N N . ASP A 1 73 ? -65.318 12.008 11.075 1.00 17.56 73 ASP A N 1
ATOM 597 C CA . ASP A 1 73 ? -65.734 12.132 9.680 1.00 19.50 73 ASP A CA 1
ATOM 598 C C . ASP A 1 73 ? -64.819 13.055 8.877 1.00 20.07 73 ASP A C 1
ATOM 599 O O . ASP A 1 73 ? -64.650 12.838 7.673 1.00 18.85 73 ASP A O 1
ATOM 604 N N . PHE A 1 74 ? -64.209 14.071 9.533 1.00 19.19 74 PHE A N 1
ATOM 605 C CA . PHE A 1 74 ? -63.302 14.991 8.854 1.00 16.12 74 PHE A CA 1
ATOM 606 C C . PHE A 1 74 ? -61.839 14.704 9.135 1.00 18.53 74 PHE A C 1
ATOM 607 O O . PHE A 1 74 ? -61.009 15.582 8.982 1.00 18.05 74 PHE A O 1
ATOM 615 N N . GLY A 1 75 ? -61.544 13.452 9.524 1.00 16.84 75 GLY A N 1
ATOM 616 C CA . GLY A 1 75 ? -60.187 12.962 9.537 1.00 18.49 75 GLY A CA 1
ATOM 617 C C . GLY A 1 75 ? -59.415 13.243 10.830 1.00 19.48 75 GLY A C 1
ATOM 618 O O . GLY A 1 75 ? -58.203 13.011 10.831 1.00 20.45 75 GLY A O 1
ATOM 619 N N . MET A 1 76 ? -60.074 13.750 11.892 1.00 18.09 76 MET A N 1
ATOM 620 C CA . MET A 1 76 ? -59.351 14.067 13.129 1.00 18.61 76 MET A CA 1
ATOM 621 C C . MET A 1 76 ? -59.037 12.798 13.919 1.00 19.49 76 MET A C 1
ATOM 622 O O . MET A 1 76 ? -59.830 11.850 13.903 1.00 19.56 76 MET A O 1
ATOM 627 N N . ASP A 1 77 ? -57.901 12.782 14.633 1.00 18.36 77 ASP A N 1
ATOM 628 C CA . ASP A 1 77 ? -57.582 11.623 15.473 1.00 20.05 77 ASP A CA 1
ATOM 629 C C . ASP A 1 77 ? -57.508 12.003 16.955 1.00 20.53 77 ASP A C 1
ATOM 630 O O . ASP A 1 77 ? -57.298 11.135 17.826 1.00 19.89 77 ASP A O 1
ATOM 635 N N . THR A 1 78 ? -57.682 13.301 17.264 1.00 19.01 78 THR A N 1
ATOM 636 C CA . THR A 1 78 ? -57.510 13.754 18.645 1.00 18.37 78 THR A CA 1
ATOM 637 C C . THR A 1 78 ? -58.402 14.994 18.810 1.00 18.44 78 THR A C 1
ATOM 638 O O . THR A 1 78 ? -58.496 15.800 17.873 1.00 18.25 78 THR A O 1
ATOM 642 N N . LEU A 1 79 ? -59.087 15.109 19.948 1.00 17.48 79 LEU A N 1
ATOM 643 C CA . LEU A 1 79 ? -59.656 16.398 20.328 1.00 16.11 79 LEU A CA 1
ATOM 644 C C . LEU A 1 79 ? -59.088 16.798 21.681 1.00 17.67 79 LEU A C 1
ATOM 645 O O . LEU A 1 79 ? -58.964 15.972 22.583 1.00 17.20 79 LEU A O 1
ATOM 650 N N . ARG A 1 80 ? -58.787 18.107 21.832 1.00 17.21 80 ARG A N 1
ATOM 651 C CA . ARG A 1 80 ? -58.471 18.669 23.127 1.00 14.14 80 ARG A CA 1
ATOM 652 C C . ARG A 1 80 ? -59.743 19.347 23.645 1.00 17.82 80 ARG A C 1
ATOM 653 O O . ARG A 1 80 ? -60.299 20.240 22.974 1.00 17.19 80 ARG A O 1
ATOM 661 N N . ILE A 1 81 ? -60.186 18.938 24.838 1.00 15.56 81 ILE A N 1
ATOM 662 C CA . ILE A 1 81 ? -61.409 19.474 25.432 1.00 16.94 81 ILE A CA 1
ATOM 663 C C . ILE A 1 81 ? -61.091 20.046 26.815 1.00 17.77 81 ILE A C 1
ATOM 664 O O . ILE A 1 81 ? -60.030 19.769 27.375 1.00 16.96 81 ILE A O 1
ATOM 669 N N . GLY A 1 82 ? -61.973 20.927 27.312 1.00 16.42 82 GLY A N 1
ATOM 670 C CA . GLY A 1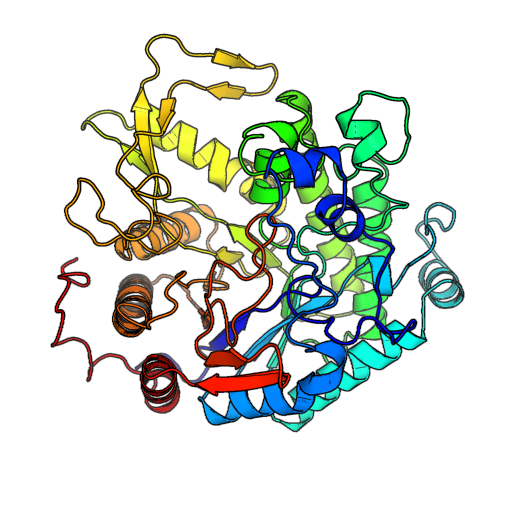 82 ? -61.764 21.495 28.640 1.00 17.12 82 GLY A CA 1
ATOM 671 C C . GLY A 1 82 ? -62.686 20.846 29.687 1.00 17.49 82 GLY A C 1
ATOM 672 O O . GLY A 1 82 ? -63.824 20.481 29.389 1.00 21.03 82 GLY A O 1
ATOM 673 N N . ILE A 1 83 ? -62.197 20.747 30.923 1.00 15.90 83 ILE A N 1
ATOM 674 C CA . ILE A 1 83 ? -63.058 20.421 32.053 1.00 17.56 83 ILE A CA 1
ATOM 675 C C . ILE A 1 83 ? -63.228 21.695 32.882 1.00 16.59 83 ILE A C 1
ATOM 676 O O . ILE A 1 83 ? -62.255 22.409 33.096 1.00 17.26 83 ILE A O 1
ATOM 681 N N . GLU A 1 84 ? -64.469 22.038 33.224 1.00 15.35 84 GLU A N 1
ATOM 682 C CA . GLU A 1 84 ? -64.734 23.222 34.030 1.00 16.56 84 GLU A CA 1
ATOM 683 C C . GLU A 1 84 ? -64.589 22.883 35.522 1.00 16.51 84 GLU A C 1
ATOM 684 O O . GLU A 1 84 ? -65.373 22.139 36.073 1.00 16.11 84 GLU A O 1
ATOM 690 N N . TRP A 1 85 ? -63.570 23.450 36.179 1.00 15.02 85 TRP A N 1
ATOM 691 C CA . TRP A 1 85 ? -63.390 23.353 37.627 1.00 14.28 85 TRP A CA 1
ATOM 692 C C . TRP A 1 85 ? -64.680 23.615 38.409 1.00 16.09 85 TRP A C 1
ATOM 693 O O . TRP A 1 85 ? -65.022 22.883 39.348 1.00 18.57 85 TRP A O 1
ATOM 704 N N . SER A 1 86 ? -65.420 24.614 37.975 1.00 14.92 86 SER A N 1
ATOM 705 C CA . SER A 1 86 ? -66.686 24.998 38.577 1.00 16.36 86 SER A CA 1
ATOM 706 C C . SER A 1 86 ? -67.756 23.902 38.534 1.00 16.09 86 SER A C 1
ATOM 707 O O . SER A 1 86 ? -68.651 23.917 39.411 1.00 17.10 86 SER A O 1
ATOM 710 N N . ARG A 1 87 ? -67.726 23.062 37.480 1.00 15.75 87 ARG A N 1
ATOM 711 C CA . ARG A 1 87 ? -68.672 21.947 37.412 1.00 16.05 87 ARG A CA 1
ATOM 712 C C . ARG A 1 87 ? -68.260 20.853 38.382 1.00 18.15 87 ARG A C 1
ATOM 713 O O . ARG A 1 87 ? -69.150 20.231 38.975 1.00 17.89 87 ARG A O 1
ATOM 721 N N . ILE A 1 88 ? -66.955 20.541 38.443 1.00 17.75 88 ILE A N 1
ATOM 722 C CA . ILE A 1 88 ? -66.510 19.446 39.319 1.00 18.46 88 ILE A CA 1
ATOM 723 C C . ILE A 1 88 ? -66.632 19.829 40.798 1.00 18.35 88 ILE A C 1
ATOM 724 O O . ILE A 1 88 ? -67.054 19.026 41.643 1.00 18.29 88 ILE A O 1
ATOM 729 N N . PHE A 1 89 ? -66.247 21.076 41.151 1.00 18.74 89 PHE A N 1
ATOM 730 C CA . PHE A 1 89 ? -66.339 21.529 42.533 1.00 16.33 89 PHE A CA 1
ATOM 731 C C . PHE A 1 89 ? -67.108 22.832 42.588 1.00 17.36 89 PHE A C 1
ATOM 732 O O . PHE A 1 89 ? -66.530 23.924 42.595 1.00 16.19 89 PHE A O 1
ATOM 740 N N . PRO A 1 90 ? -68.465 22.763 42.590 1.00 18.30 90 PRO A N 1
ATOM 741 C CA . PRO A 1 90 ? -69.300 23.941 42.748 1.00 19.46 90 PRO A CA 1
ATOM 742 C C . PRO A 1 90 ? -69.214 24.597 44.125 1.00 22.05 90 PRO A C 1
ATOM 743 O O . PRO A 1 90 ? -69.595 25.759 44.237 1.00 21.59 90 PRO A O 1
ATOM 747 N N . THR A 1 91 ? -68.685 23.880 45.132 1.00 19.86 91 THR A N 1
ATOM 748 C CA . THR A 1 91 ? -68.499 24.450 46.451 1.00 21.59 91 THR A CA 1
ATOM 749 C C . THR A 1 91 ? -67.017 24.327 46.798 1.00 20.72 91 THR A C 1
ATOM 750 O O . THR A 1 91 ? -66.356 23.397 46.317 1.00 20.90 91 THR A O 1
ATOM 754 N N . SER A 1 92 ? -66.520 25.278 47.591 1.00 20.69 92 SER A N 1
ATOM 755 C CA . SER A 1 92 ? -65.101 25.403 47.920 1.00 20.23 92 SER A CA 1
ATOM 756 C C . SER A 1 92 ? -64.493 24.128 48.509 1.00 22.14 92 SER A C 1
ATOM 757 O O . SER A 1 92 ? -65.086 23.471 49.374 1.00 20.26 92 SER A O 1
ATOM 760 N N . THR A 1 93 ? -63.248 23.833 48.096 1.00 19.84 93 THR A N 1
ATOM 761 C CA . THR A 1 93 ? -62.444 22.751 48.651 1.00 20.05 93 THR A CA 1
ATOM 762 C C . THR A 1 93 ? -61.431 23.291 49.668 1.00 18.14 93 THR A C 1
ATOM 763 O O . THR A 1 93 ? -60.527 22.565 50.087 1.00 19.47 93 THR A O 1
ATOM 767 N N . LYS A 1 94 ? -61.589 24.557 50.090 1.00 20.96 94 LYS A N 1
ATOM 768 C CA . LYS A 1 94 ? -60.588 25.218 50.932 1.00 23.67 94 LYS A CA 1
ATOM 769 C C . LYS A 1 94 ? -60.432 24.538 52.293 1.00 26.43 94 LYS A C 1
ATOM 770 O O . LYS A 1 94 ? -59.379 24.642 52.899 1.00 25.04 94 LYS A O 1
ATOM 776 N N . GLU A 1 95 ? -61.456 23.826 52.769 1.00 23.27 95 GLU A N 1
ATOM 777 C CA . GLU A 1 95 ? -61.349 23.197 54.088 1.00 25.19 95 GLU A CA 1
ATOM 778 C C . GLU A 1 95 ? -60.741 21.795 54.031 1.00 27.05 95 GLU A C 1
ATOM 779 O O . GLU A 1 95 ? -60.582 21.155 55.078 1.00 26.89 95 GLU A O 1
ATOM 785 N N . ILE A 1 96 ? -60.374 21.298 52.845 1.00 20.38 96 ILE A N 1
ATOM 786 C CA . ILE A 1 96 ? -59.854 19.938 52.772 1.00 21.61 96 ILE A CA 1
ATOM 787 C C . ILE A 1 96 ? -58.357 20.041 52.496 1.00 25.58 96 ILE A C 1
ATOM 788 O O . ILE A 1 96 ? -57.950 20.438 51.390 1.00 24.01 96 ILE A O 1
ATOM 793 N N . PRO A 1 97 ? -57.513 19.726 53.488 1.00 23.84 97 PRO A N 1
ATOM 794 C CA . PRO A 1 97 ? -56.063 19.885 53.331 1.00 24.00 97 PRO A CA 1
ATOM 795 C C . PRO A 1 97 ? -55.381 18.835 52.461 1.00 25.32 97 PRO A C 1
ATOM 796 O O . PRO A 1 97 ? -55.897 17.726 52.249 1.00 22.72 97 PRO A O 1
ATOM 800 N N . PHE A 1 98 ? -54.187 19.216 51.958 1.00 23.17 98 PHE A N 1
ATOM 801 C CA . PHE A 1 98 ? -53.363 18.232 51.278 1.00 23.79 98 PHE A CA 1
ATOM 802 C C . PHE A 1 98 ? -53.071 17.082 52.241 1.00 29.33 98 PHE A C 1
ATOM 803 O O . PHE A 1 98 ? -53.101 17.268 53.465 1.00 27.33 98 PHE A O 1
ATOM 811 N N . GLY A 1 99 ? -52.767 15.905 51.683 1.00 32.99 99 GLY A N 1
ATOM 812 C CA . GLY A 1 99 ? -52.292 14.822 52.526 1.00 36.92 99 GLY A CA 1
ATOM 813 C C . GLY A 1 99 ? -53.153 13.575 52.417 1.00 37.35 99 GLY A C 1
ATOM 814 O O . GLY A 1 99 ? -54.036 13.458 51.580 1.00 33.31 99 GLY A O 1
ATOM 815 N N . GLU A 1 100 ? -52.840 12.616 53.280 1.00 49.05 100 GLU A N 1
ATOM 816 C CA . GLU A 1 100 ? -53.618 11.397 53.444 1.00 56.39 100 GLU A CA 1
ATOM 817 C C . GLU A 1 100 ? -55.107 11.740 53.593 1.00 45.78 100 GLU A C 1
ATOM 818 O O . GLU A 1 100 ? -55.491 12.639 54.357 1.00 51.96 100 GLU A O 1
ATOM 824 N N . GLY A 1 101 ? -55.937 11.046 52.809 1.00 38.76 101 GLY A N 1
ATOM 825 C CA . GLY A 1 101 ? -57.374 11.233 52.927 1.00 33.09 101 GLY A CA 1
ATOM 826 C C . GLY A 1 101 ? -57.901 12.407 52.100 1.00 33.06 101 GLY A C 1
ATOM 827 O O . GLY A 1 101 ? -59.114 12.639 52.058 1.00 28.16 101 GLY A O 1
ATOM 828 N N . MET A 1 102 ? -57.004 13.182 51.453 1.00 27.44 102 MET A N 1
ATOM 829 C CA . MET A 1 102 ? -57.508 14.307 50.644 1.00 27.21 102 MET A CA 1
ATOM 830 C C . MET A 1 102 ? -58.439 13.842 49.520 1.00 21.25 102 MET A C 1
ATOM 831 O O . MET A 1 102 ? -59.500 14.429 49.297 1.00 23.24 102 MET A O 1
ATOM 836 N N . LEU A 1 103 ? -58.005 12.834 48.757 1.00 21.54 103 LEU A N 1
ATOM 837 C CA . LEU A 1 103 ? -58.738 12.410 47.564 1.00 21.12 103 LEU A CA 1
ATOM 838 C C . LEU A 1 103 ? -60.130 11.922 47.965 1.00 23.00 103 LEU A C 1
ATOM 839 O O . LEU A 1 103 ? -61.118 12.217 47.302 1.00 21.22 103 LEU A O 1
ATOM 844 N N . GLU A 1 104 ? -60.225 11.208 49.096 1.00 24.44 104 GLU A N 1
ATOM 845 C CA . GLU A 1 104 ? -61.527 10.684 49.482 1.00 26.86 104 GLU A CA 1
ATOM 846 C C . GLU A 1 104 ? -62.452 11.804 49.948 1.00 25.37 104 GLU A C 1
ATOM 847 O O . GLU A 1 104 ? -63.654 11.774 49.656 1.00 22.79 104 GLU A O 1
ATOM 853 N N . LYS A 1 105 ? -61.890 12.792 50.652 1.00 21.32 105 LYS A N 1
ATOM 854 C CA . LYS A 1 105 ? -62.708 13.919 51.071 1.00 23.23 105 LYS A CA 1
ATOM 855 C C . LYS A 1 105 ? -63.129 14.736 49.850 1.00 21.24 105 LYS A C 1
ATOM 856 O O . LYS A 1 105 ? -64.247 15.240 49.790 1.00 20.36 105 LYS A O 1
ATOM 862 N N . LEU A 1 106 ? -62.235 14.864 48.865 1.00 19.23 106 LEU A N 1
ATOM 863 C CA . LEU A 1 106 ? -62.661 15.620 47.676 1.00 18.76 106 LEU A CA 1
ATOM 864 C C . LEU A 1 106 ? -63.771 14.858 46.950 1.00 21.23 106 LEU A C 1
ATOM 865 O O . LEU A 1 106 ? -64.716 15.472 46.450 1.00 19.63 106 LEU A O 1
ATOM 870 N N . ASP A 1 107 ? -63.685 13.515 46.921 1.00 20.07 107 ASP A N 1
ATOM 871 C CA . ASP A 1 107 ? -64.730 12.737 46.263 1.00 22.33 107 ASP A CA 1
ATOM 872 C C . ASP A 1 107 ? -66.070 12.924 46.960 1.00 21.77 107 ASP A C 1
ATOM 873 O O . ASP A 1 107 ? -67.139 12.875 46.321 1.00 21.38 107 ASP A O 1
ATOM 878 N N . GLU A 1 108 ? -66.047 13.127 48.290 1.00 23.67 108 GLU A N 1
ATOM 879 C CA . GLU A 1 108 ? -67.302 13.319 49.022 1.00 23.10 108 GLU A CA 1
ATOM 880 C C . GLU A 1 108 ? -67.970 14.654 48.722 1.00 24.13 108 GLU A C 1
ATOM 881 O O . GLU A 1 108 ? -69.190 14.768 48.852 1.00 24.24 108 GLU A O 1
ATOM 887 N N . ILE A 1 109 ? -67.174 15.667 48.323 1.00 21.97 109 ILE A N 1
ATOM 888 C CA . ILE A 1 109 ? -67.730 16.995 48.075 1.00 20.83 109 ILE A CA 1
ATOM 889 C C . ILE A 1 109 ? -67.907 17.271 46.563 1.00 21.40 109 ILE A C 1
ATOM 890 O O . ILE A 1 109 ? -68.587 18.240 46.194 1.00 20.49 109 ILE A O 1
ATOM 895 N N . ALA A 1 110 ? -67.258 16.484 45.697 1.00 20.41 110 ALA A N 1
ATOM 896 C CA . ALA A 1 110 ? -67.325 16.705 44.246 1.00 19.53 110 ALA A CA 1
ATOM 897 C C . ALA A 1 110 ? -68.742 16.525 43.699 1.00 21.67 110 ALA A C 1
ATOM 898 O O . ALA A 1 110 ? -69.608 15.856 44.289 1.00 18.98 110 ALA A O 1
ATOM 900 N N . ASN A 1 111 ? -69.006 17.185 42.551 1.00 18.38 111 ASN A N 1
ATOM 901 C CA . ASN A 1 111 ? -70.306 17.044 41.908 1.00 19.62 111 ASN A CA 1
ATOM 902 C C . ASN A 1 111 ? -70.218 15.810 41.011 1.00 19.94 111 ASN A C 1
ATOM 903 O O . ASN A 1 111 ? -69.708 15.862 39.901 1.00 18.27 111 ASN A O 1
ATOM 908 N N . LYS A 1 112 ? -70.672 14.647 41.521 1.00 19.62 112 LYS A N 1
ATOM 909 C CA . LYS A 1 112 ? -70.406 13.377 40.852 1.00 22.29 112 LYS A CA 1
ATOM 910 C C . LYS A 1 112 ? -71.217 13.287 39.546 1.00 20.67 112 LYS A C 1
ATOM 911 O O . LYS A 1 112 ? -70.788 12.619 38.606 1.00 21.43 112 LYS A O 1
ATOM 917 N N . GLU A 1 113 ? -72.345 14.004 39.448 1.00 20.61 113 GLU A N 1
ATOM 918 C CA . GLU A 1 113 ? -73.082 14.009 38.181 1.00 22.96 113 GLU A CA 1
ATOM 919 C C . GLU A 1 113 ? -72.219 14.602 37.051 1.00 22.76 113 GLU A C 1
ATOM 920 O O . GLU A 1 113 ? -72.209 14.098 35.934 1.00 22.77 113 GLU A O 1
ATOM 926 N N . ALA A 1 114 ? -71.487 15.688 37.346 1.00 22.20 114 ALA A N 1
ATOM 927 C CA . ALA A 1 114 ? -70.594 16.311 36.374 1.00 18.28 114 ALA A CA 1
ATOM 928 C C . ALA A 1 114 ? -69.427 15.389 36.055 1.00 17.34 114 ALA A C 1
ATOM 929 O O . ALA A 1 114 ? -69.027 15.230 34.894 1.00 17.52 114 ALA A O 1
ATOM 931 N N . VAL A 1 115 ? -68.867 14.766 37.090 1.00 18.88 115 VAL A N 1
ATOM 932 C CA . VAL A 1 115 ? -67.767 13.843 36.866 1.00 21.06 115 VAL A CA 1
ATOM 933 C C . VAL A 1 115 ? -68.256 12.716 35.948 1.00 19.15 115 VAL A C 1
ATOM 934 O O . VAL A 1 115 ? -67.554 12.341 35.003 1.00 18.88 115 VAL A O 1
ATOM 938 N N . GLU A 1 116 ? -69.466 12.198 36.202 1.00 19.11 116 GLU A N 1
ATOM 939 C CA . GLU A 1 116 ? -69.921 11.063 35.399 1.00 19.76 116 GLU A CA 1
ATOM 940 C C . GLU A 1 116 ? -70.191 11.503 33.954 1.00 21.15 116 GLU A C 1
ATOM 941 O O . GLU A 1 116 ? -70.000 10.719 33.021 1.00 19.02 116 GLU A O 1
ATOM 947 N N . HIS A 1 117 ? -70.651 12.756 33.781 1.00 20.12 117 HIS A N 1
ATOM 948 C CA . HIS A 1 117 ? -70.944 13.254 32.439 1.00 19.19 117 HIS A CA 1
ATOM 949 C C . HIS A 1 117 ? -69.670 13.407 31.605 1.00 17.56 117 HIS A C 1
ATOM 950 O O . HIS A 1 117 ? -69.646 13.028 30.420 1.00 17.54 117 HIS A O 1
ATOM 957 N N . TYR A 1 118 ? -68.636 14.014 32.213 1.00 17.64 118 TYR A N 1
ATOM 958 C CA . TYR A 1 118 ? -67.358 14.111 31.530 1.00 16.85 118 TYR A CA 1
ATOM 959 C C . TYR A 1 118 ? -66.849 12.730 31.179 1.00 19.28 118 TYR A C 1
ATOM 960 O O . TYR A 1 118 ? -66.327 12.515 30.101 1.00 18.03 118 TYR A O 1
ATOM 969 N N . ARG A 1 119 ? -67.013 11.783 32.102 1.00 19.45 119 ARG A N 1
ATOM 970 C CA . ARG A 1 119 ? -66.624 10.417 31.789 1.00 18.69 119 ARG A CA 1
ATOM 971 C C . ARG A 1 119 ? -67.344 9.891 30.550 1.00 18.09 119 ARG A C 1
ATOM 972 O O . ARG A 1 119 ? -66.707 9.286 29.690 1.00 21.65 119 ARG A O 1
ATOM 980 N N . LYS A 1 120 ? -68.674 10.054 30.483 1.00 19.03 120 LYS A N 1
ATOM 981 C CA . LYS A 1 120 ? -69.393 9.576 29.316 1.00 21.29 120 LYS A CA 1
ATOM 982 C C . LYS A 1 120 ? -68.874 10.220 28.030 1.00 22.08 120 LYS A C 1
ATOM 983 O O . LYS A 1 120 ? -68.809 9.573 26.986 1.00 20.11 120 LYS A O 1
ATOM 989 N N . MET A 1 121 ? -68.575 11.518 28.088 1.00 21.04 121 MET A N 1
ATOM 990 C CA . MET A 1 121 ? -68.132 12.210 26.893 1.00 20.19 121 MET A CA 1
ATOM 991 C C . MET A 1 121 ? -66.792 11.667 26.417 1.00 18.03 121 MET A C 1
ATOM 992 O O . MET A 1 121 ? -66.594 11.509 25.217 1.00 19.17 121 MET A O 1
ATOM 997 N N . MET A 1 122 ? -65.864 11.398 27.335 1.00 18.63 122 MET A N 1
ATOM 998 C CA . MET A 1 122 ? -64.566 10.889 26.939 1.00 18.87 122 MET A CA 1
ATOM 999 C C . MET A 1 122 ? -64.663 9.411 26.516 1.00 22.75 122 MET A C 1
ATOM 1000 O O . MET A 1 122 ? -63.932 8.962 25.624 1.00 21.83 122 MET A O 1
ATOM 1005 N N . GLU A 1 123 ? -65.593 8.660 27.127 1.00 22.97 123 GLU A N 1
ATOM 1006 C CA . GLU A 1 123 ? -65.794 7.275 26.679 1.00 24.42 123 GLU A CA 1
ATOM 1007 C C . GLU A 1 123 ? -66.275 7.242 25.233 1.00 21.59 123 GLU A C 1
ATOM 1008 O O . GLU A 1 123 ? -65.846 6.381 24.449 1.00 20.97 123 GLU A O 1
ATOM 1014 N N . ASP A 1 124 ? -67.184 8.169 24.901 1.00 20.99 124 ASP A N 1
ATOM 1015 C CA . ASP A 1 124 ? -67.644 8.327 23.520 1.00 21.77 124 ASP A CA 1
ATOM 1016 C C . ASP A 1 124 ? -66.489 8.662 22.559 1.00 20.77 124 ASP A C 1
ATOM 1017 O O . ASP A 1 124 ? -66.352 8.058 21.478 1.00 21.36 124 ASP A O 1
ATOM 1022 N N . MET A 1 125 ? -65.621 9.625 22.925 1.00 20.69 125 MET A N 1
ATOM 1023 C CA . MET A 1 125 ? -64.418 9.913 22.150 1.00 20.59 125 MET A CA 1
ATOM 1024 C C . MET A 1 125 ? -63.607 8.644 21.911 1.00 22.61 125 MET A C 1
ATOM 1025 O O . MET A 1 125 ? -63.249 8.316 20.773 1.00 21.31 125 MET A O 1
ATOM 1030 N N . LYS A 1 126 ? -63.366 7.887 22.993 1.00 23.04 126 LYS A N 1
ATOM 1031 C CA . LYS A 1 126 ? -62.567 6.670 22.892 1.00 26.44 126 LYS A CA 1
ATOM 1032 C C . LYS A 1 126 ? -63.239 5.630 21.987 1.00 22.21 126 LYS A C 1
ATOM 1033 O O . LYS A 1 126 ? -62.564 4.981 21.181 1.00 25.29 126 LYS A O 1
ATOM 1039 N N . ALA A 1 127 ? -64.551 5.451 22.134 1.00 20.92 127 ALA A N 1
ATOM 1040 C CA . ALA A 1 127 ? -65.302 4.486 21.351 1.00 23.58 127 ALA A CA 1
ATOM 1041 C C . ALA A 1 127 ? -65.180 4.837 19.874 1.00 26.74 127 ALA A C 1
ATOM 1042 O O . ALA A 1 127 ? -65.307 3.967 19.018 1.00 25.23 127 ALA A O 1
ATOM 1044 N N . LYS A 1 128 ? -65.046 6.140 19.576 1.00 24.11 128 LYS A N 1
ATOM 1045 C CA . LYS A 1 128 ? -64.991 6.598 18.189 1.00 24.68 128 LYS A CA 1
ATOM 1046 C C . LYS A 1 128 ? -63.557 6.634 17.664 1.00 23.55 128 LYS A C 1
ATOM 1047 O O . LYS A 1 128 ? -63.343 6.946 16.494 1.00 26.66 128 LYS A O 1
ATOM 1053 N N . GLY A 1 129 ? -62.589 6.301 18.511 1.00 22.45 129 GLY A N 1
ATOM 1054 C CA . GLY A 1 129 ? -61.193 6.222 18.113 1.00 23.88 129 GLY A CA 1
ATOM 1055 C C . GLY A 1 129 ? -60.447 7.560 18.244 1.00 23.33 129 GLY A C 1
ATOM 1056 O O . GLY A 1 129 ? -59.350 7.681 17.679 1.00 26.59 129 GLY A O 1
ATOM 1057 N N . LEU A 1 130 ? -60.977 8.544 19.001 1.00 20.14 130 LEU A N 1
ATOM 1058 C CA . LEU A 1 130 ? -60.281 9.823 19.162 1.00 22.14 130 LEU A CA 1
ATOM 1059 C C . LEU A 1 130 ? -59.407 9.782 20.415 1.00 22.69 130 LEU A C 1
ATOM 1060 O O . LEU A 1 130 ? -59.872 9.311 21.452 1.00 24.87 130 LEU A O 1
ATOM 1065 N N . LYS A 1 131 ? -58.146 10.226 20.328 1.00 20.74 131 LYS A N 1
ATOM 1066 C CA . LYS A 1 131 ? -57.320 10.401 21.510 1.00 21.20 131 LYS A CA 1
ATOM 1067 C C . LYS A 1 131 ? -57.899 11.548 22.343 1.00 21.71 131 LYS A C 1
ATOM 1068 O O . LYS A 1 131 ? -58.411 12.544 21.799 1.00 20.98 131 LYS A O 1
ATOM 1074 N N . VAL A 1 132 ? -57.822 11.388 23.664 1.00 18.61 132 VAL A N 1
ATOM 1075 C CA . VAL A 1 132 ? -58.452 12.270 24.634 1.00 19.33 132 VAL A CA 1
ATOM 1076 C C . VAL A 1 132 ? -57.388 13.196 25.244 1.00 20.23 132 VAL A C 1
ATOM 1077 O O . VAL A 1 132 ? -56.472 12.767 25.964 1.00 18.06 132 VAL A O 1
ATOM 1081 N N . PHE A 1 133 ? -57.492 14.498 24.931 1.00 18.86 133 PHE A N 1
ATOM 1082 C CA . PHE A 1 133 ? -56.519 15.466 25.417 1.00 16.76 133 PHE A CA 1
ATOM 1083 C C . PHE A 1 133 ? -57.294 16.424 26.316 1.00 16.09 133 PHE A C 1
ATOM 1084 O O . PHE A 1 133 ? -58.160 17.127 25.792 1.00 16.54 133 PHE A O 1
ATOM 1092 N N . VAL A 1 134 ? -57.046 16.384 27.649 1.00 17.48 134 VAL A N 1
ATOM 1093 C CA . VAL A 1 134 ? -57.818 17.153 28.602 1.00 16.66 134 VAL A CA 1
ATOM 1094 C C . VAL A 1 134 ? -56.984 18.352 29.044 1.00 16.11 134 VAL A C 1
ATOM 1095 O O . VAL A 1 134 ? -55.823 18.217 29.421 1.00 16.89 134 VAL A O 1
ATOM 1099 N N . ASN A 1 135 ? -57.626 19.509 29.015 1.00 13.83 135 ASN A N 1
ATOM 1100 C CA . ASN A 1 135 ? -57.015 20.722 29.555 1.00 15.09 135 ASN A CA 1
ATOM 1101 C C . ASN A 1 135 ? -57.855 21.164 30.776 1.00 15.19 135 ASN A C 1
ATOM 1102 O O . ASN A 1 135 ? -59.096 21.290 30.681 1.00 13.70 135 ASN A O 1
ATOM 1107 N N . LEU A 1 136 ? -57.194 21.396 31.932 1.00 13.53 136 LEU A N 1
ATOM 1108 C CA . LEU A 1 136 ? -57.922 21.483 33.194 1.00 15.29 136 LEU A CA 1
ATOM 1109 C C . LEU A 1 136 ? -58.452 22.879 33.511 1.00 17.47 136 LEU A C 1
ATOM 1110 O O . LEU A 1 136 ? -59.375 23.014 34.329 1.00 16.60 136 LEU A O 1
ATOM 1115 N N . ASN A 1 137 ? -57.905 23.923 32.856 1.00 14.84 137 ASN A N 1
ATOM 1116 C CA . ASN A 1 137 ? -58.502 25.233 33.147 1.00 15.26 137 ASN A CA 1
ATOM 1117 C C . ASN A 1 137 ? -58.446 26.072 31.874 1.00 15.99 137 ASN A C 1
ATOM 1118 O O . ASN A 1 137 ? -57.432 26.040 31.162 1.00 15.21 137 ASN A O 1
ATOM 1123 N N . HIS A 1 138 ? -59.542 26.791 31.606 1.00 15.01 138 HIS A N 1
ATOM 1124 C CA . HIS A 1 138 ? -59.587 27.557 30.366 1.00 15.17 138 HIS A CA 1
ATOM 1125 C C . HIS A 1 138 ? -60.304 28.872 30.667 1.00 15.13 138 HIS A C 1
ATOM 1126 O O . HIS A 1 138 ? -61.503 29.000 30.413 1.00 15.84 138 HIS A O 1
ATOM 1133 N N . PHE A 1 139 ? -59.563 29.765 31.304 1.00 14.44 139 PHE A N 1
ATOM 1134 C CA . PHE A 1 139 ? -60.007 31.110 31.662 1.00 14.92 139 PHE A CA 1
ATOM 1135 C C . PHE A 1 139 ? -61.020 31.078 32.813 1.00 15.96 139 PHE A C 1
ATOM 1136 O O . PHE A 1 139 ? -60.757 31.689 33.843 1.00 18.24 139 PHE A O 1
ATOM 1144 N N . THR A 1 140 ? -62.192 30.418 32.656 1.00 17.01 140 THR A N 1
ATOM 1145 C CA . THR A 1 140 ? -63.206 30.562 33.712 1.00 15.41 140 THR A CA 1
ATOM 1146 C C . THR A 1 140 ? -62.710 30.000 35.043 1.00 17.12 140 THR A C 1
ATOM 1147 O O . THR A 1 140 ? -61.921 29.038 35.085 1.00 15.16 140 THR A O 1
ATOM 1151 N N . LEU A 1 141 ? -63.189 30.612 36.127 1.00 15.00 141 LEU A N 1
ATOM 1152 C CA . LEU A 1 141 ? -62.854 30.189 37.484 1.00 15.12 141 LEU A CA 1
ATOM 1153 C C . LEU A 1 141 ? -64.145 30.069 38.279 1.00 15.85 141 LEU A C 1
ATOM 1154 O O . LEU A 1 141 ? -65.085 30.840 38.075 1.00 15.11 141 LEU A O 1
ATOM 1159 N N . PRO A 1 142 ? -64.222 29.133 39.257 1.00 16.05 142 PRO A N 1
ATOM 1160 C CA . PRO A 1 142 ? -65.398 29.096 40.133 1.00 17.57 142 PRO A CA 1
ATOM 1161 C C . PRO A 1 142 ? -65.590 30.411 40.887 1.00 15.47 142 PRO A C 1
ATOM 1162 O O . PRO A 1 142 ? -64.641 31.101 41.229 1.00 15.82 142 PRO A O 1
ATOM 1166 N N . LEU A 1 143 ? -66.846 30.754 41.153 1.00 14.35 143 LEU A N 1
ATOM 1167 C CA . LEU A 1 143 ? -67.147 31.981 41.884 1.00 16.47 143 LEU A CA 1
ATOM 1168 C C . LEU A 1 143 ? -66.639 31.930 43.323 1.00 17.17 143 LEU A C 1
ATOM 1169 O O . LEU A 1 143 ? -66.427 32.995 43.890 1.00 16.01 143 LEU A O 1
ATOM 1174 N N . TRP A 1 144 ? -66.408 30.730 43.906 1.00 15.38 144 TRP A N 1
ATOM 1175 C CA . TRP A 1 144 ? -65.811 30.691 45.247 1.00 15.94 144 TRP A CA 1
ATOM 1176 C C . TRP A 1 144 ? -64.298 30.957 45.196 1.00 17.49 144 TRP A C 1
ATOM 1177 O O . TRP A 1 144 ? -63.669 31.123 46.238 1.00 17.61 144 TRP A O 1
ATOM 1188 N N . ILE A 1 145 ? -63.719 30.955 43.980 1.00 16.72 145 ILE A N 1
ATOM 1189 C CA . ILE A 1 145 ? -62.324 31.293 43.728 1.00 16.99 145 ILE A CA 1
ATOM 1190 C C . ILE A 1 145 ? -62.171 32.769 43.321 1.00 17.18 145 ILE A C 1
ATOM 1191 O O . ILE A 1 145 ? -61.193 33.422 43.723 1.00 16.15 145 ILE A O 1
ATOM 1196 N N . HIS A 1 146 ? -63.118 33.263 42.515 1.00 17.03 146 HIS A N 1
ATOM 1197 C CA . HIS A 1 146 ? -63.037 34.609 41.973 1.00 16.00 146 HIS A CA 1
ATOM 1198 C C . HIS A 1 146 ? -64.407 35.292 42.005 1.00 17.50 146 HIS A C 1
ATOM 1199 O O . HIS A 1 146 ? -65.314 34.890 41.294 1.00 17.85 146 HIS A O 1
ATOM 1206 N N . ASP A 1 147 ? -64.479 36.403 42.734 1.00 16.91 147 ASP A N 1
ATOM 1207 C CA . ASP A 1 147 ? -65.645 37.272 42.672 1.00 18.71 147 ASP A CA 1
ATOM 1208 C C . ASP A 1 147 ? -65.254 38.462 41.811 1.00 18.40 147 ASP A C 1
ATOM 1209 O O . ASP A 1 147 ? -64.594 39.390 42.308 1.00 19.96 147 ASP A O 1
ATOM 1214 N N . PRO A 1 148 ? -65.522 38.458 40.474 1.00 18.12 148 PRO A N 1
ATOM 1215 C CA . PRO A 1 148 ? -64.910 39.479 39.633 1.00 18.30 148 PRO A CA 1
ATOM 1216 C C . PRO A 1 148 ? -65.458 40.875 39.924 1.00 20.20 148 PRO A C 1
ATOM 1217 O O . PRO A 1 148 ? -64.807 41.840 39.552 1.00 26.34 148 PRO A O 1
ATOM 1221 N N . PHE A 1 149 ? -66.635 40.993 40.552 1.00 18.97 149 PHE A N 1
ATOM 1222 C CA . PHE A 1 149 ? -67.244 42.314 40.736 1.00 20.20 149 PHE A CA 1
ATOM 1223 C C . PHE A 1 149 ? -66.682 42.995 41.983 1.00 22.17 149 PHE A C 1
ATOM 1224 O O . PHE A 1 149 ? -66.535 44.212 42.008 1.00 24.42 149 PHE A O 1
ATOM 1232 N N . ALA A 1 150 ? -66.360 42.202 43.008 1.00 25.23 150 ALA A N 1
ATOM 1233 C CA . ALA A 1 150 ? -65.743 42.763 44.211 1.00 25.49 150 ALA A CA 1
ATOM 1234 C C . ALA A 1 150 ? -64.359 43.265 43.805 1.00 28.82 150 ALA A C 1
ATOM 1235 O O . ALA A 1 150 ? -63.951 44.374 44.150 1.00 25.54 150 ALA A O 1
ATOM 1237 N N . VAL A 1 151 ? -63.675 42.455 42.989 1.00 26.87 151 VAL A N 1
ATOM 1238 C CA . VAL A 1 151 ? -62.328 42.840 42.579 1.00 26.74 151 VAL A CA 1
ATOM 1239 C C . VAL A 1 151 ? -62.382 44.097 41.704 1.00 26.34 151 VAL A C 1
ATOM 1240 O O . VAL A 1 151 ? -61.594 45.032 41.893 1.00 25.70 151 VAL A O 1
ATOM 1244 N N . ARG A 1 152 ? -63.275 44.071 40.696 1.00 25.93 152 ARG A N 1
ATOM 1245 C CA . ARG A 1 152 ? -63.407 45.181 39.778 1.00 27.22 152 ARG A CA 1
ATOM 1246 C C . ARG A 1 152 ? -63.536 46.477 40.573 1.00 29.47 152 ARG A C 1
ATOM 1247 O O . ARG A 1 152 ? -62.915 47.470 40.194 1.00 26.81 152 ARG A O 1
ATOM 1255 N N . LYS A 1 153 ? -64.324 46.450 41.663 1.00 27.29 153 LYS A N 1
ATOM 1256 C CA . LYS A 1 153 ? -64.721 47.667 42.362 1.00 32.23 153 LYS A CA 1
ATOM 1257 C C . LYS A 1 153 ? -63.801 47.974 43.553 1.00 30.91 153 LYS A C 1
ATOM 1258 O O . LYS A 1 153 ? -63.993 48.965 44.272 1.00 27.89 153 LYS A O 1
ATOM 1264 N N . GLY A 1 154 ? -62.772 47.153 43.755 1.00 31.33 154 GLY A N 1
ATOM 1265 C CA . GLY A 1 154 ? -61.781 47.381 44.800 1.00 31.51 154 GLY A CA 1
ATOM 1266 C C . GLY A 1 154 ? -62.339 47.091 46.201 1.00 34.90 154 GLY A C 1
ATOM 1267 O O . GLY A 1 154 ? -61.822 47.591 47.205 1.00 35.60 154 GLY A O 1
ATOM 1268 N N . LYS A 1 155 ? -63.401 46.290 46.270 1.00 34.79 155 LYS A N 1
ATOM 1269 C CA . LYS A 1 155 ? -64.034 45.976 47.543 1.00 35.04 155 LYS A CA 1
ATOM 1270 C C . LYS A 1 155 ? -63.331 44.772 48.158 1.00 38.99 155 LYS A C 1
ATOM 1271 O O . LYS A 1 155 ? -62.878 43.866 47.445 1.00 32.90 155 LYS A O 1
ATOM 1277 N N . PRO A 1 156 ? -63.228 44.705 49.505 1.00 40.91 156 PRO A N 1
ATOM 1278 C CA . PRO A 1 156 ? -62.577 43.558 50.149 1.00 35.82 156 PRO A CA 1
ATOM 1279 C C . PRO A 1 156 ? -63.227 42.210 49.841 1.00 34.50 156 PRO A C 1
ATOM 1280 O O . PRO A 1 156 ? -64.458 42.049 49.862 1.00 30.68 156 PRO A O 1
ATOM 1284 N N . THR A 1 157 ? -62.347 41.251 49.523 1.00 29.91 157 THR A N 1
ATOM 1285 C CA . THR A 1 157 ? -62.717 39.881 49.222 1.00 28.78 157 THR A CA 1
ATOM 1286 C C . THR A 1 157 ? -61.489 38.997 49.403 1.00 29.28 157 THR A C 1
ATOM 1287 O O . THR A 1 157 ? -60.346 39.415 49.204 1.00 29.95 157 THR A O 1
ATOM 1291 N N . ASP A 1 158 ? -61.755 37.771 49.816 1.00 28.29 158 ASP A N 1
ATOM 1292 C CA . ASP A 1 158 ? -60.767 36.721 49.705 1.00 29.15 158 ASP A CA 1
ATOM 1293 C C . ASP A 1 158 ? -60.805 36.081 48.313 1.00 26.46 158 ASP A C 1
ATOM 1294 O O . ASP A 1 158 ? -59.883 35.368 47.957 1.00 27.72 158 ASP A O 1
ATOM 1299 N N . LYS A 1 159 ? -61.849 36.317 47.518 1.00 21.30 159 LYS A N 1
ATOM 1300 C CA . LYS A 1 159 ? -62.016 35.599 46.240 1.00 19.36 159 LYS A CA 1
ATOM 1301 C C . LYS A 1 159 ? -61.373 36.379 45.097 1.00 20.35 159 LYS A C 1
ATOM 1302 O O . LYS A 1 159 ? -62.066 36.919 44.230 1.00 19.50 159 LYS A O 1
ATOM 1308 N N . LEU A 1 160 ? -60.036 36.410 45.096 1.00 19.74 160 LEU A N 1
ATOM 1309 C CA . LEU A 1 160 ? -59.281 37.293 44.219 1.00 21.02 160 LEU A CA 1
ATOM 1310 C C . LEU A 1 160 ? -58.841 36.593 42.941 1.00 19.47 160 LEU A C 1
ATOM 1311 O O . LEU A 1 160 ? -57.984 37.104 42.223 1.00 19.44 160 LEU A O 1
ATOM 1316 N N . GLY A 1 161 ? -59.366 35.389 42.665 1.00 19.08 161 GLY A N 1
ATOM 1317 C CA . GLY A 1 161 ? -58.909 34.701 41.459 1.00 16.60 161 GLY A CA 1
ATOM 1318 C C . GLY A 1 161 ? -57.427 34.350 41.566 1.00 17.87 161 GLY A C 1
ATOM 1319 O O . GLY A 1 161 ? -56.981 34.003 42.652 1.00 19.41 161 GLY A O 1
ATOM 1320 N N . TRP A 1 162 ? -56.678 34.495 40.465 1.00 16.68 162 TRP A N 1
ATOM 1321 C CA . TRP A 1 162 ? -55.261 34.119 40.434 1.00 16.35 162 TRP A CA 1
ATOM 1322 C C . TRP A 1 162 ? -54.379 35.034 41.285 1.00 18.76 162 TRP A C 1
ATOM 1323 O O . TRP A 1 162 ? -53.190 34.723 41.530 1.00 19.58 162 TRP A O 1
ATOM 1334 N N . VAL A 1 163 ? -54.956 36.136 41.738 1.00 17.88 163 VAL A N 1
ATOM 1335 C CA . VAL A 1 163 ? -54.216 37.016 42.638 1.00 18.43 163 VAL A CA 1
ATOM 1336 C C . VAL A 1 163 ? -54.154 36.419 44.049 1.00 20.11 163 VAL A C 1
ATOM 1337 O O . VAL A 1 163 ? -53.242 36.753 44.828 1.00 19.47 163 VAL A O 1
ATOM 1341 N N . SER A 1 164 ? -55.132 35.575 44.387 1.00 18.53 164 SER A N 1
ATOM 1342 C CA . SER A 1 164 ? -55.146 34.951 45.714 1.00 21.33 164 SER A CA 1
ATOM 1343 C C . SER A 1 164 ? -54.156 33.794 45.771 1.00 21.45 164 SER A C 1
ATOM 1344 O O . SER A 1 164 ? -54.184 32.914 44.920 1.00 21.23 164 SER A O 1
ATOM 1347 N N . ASP A 1 165 ? -53.309 33.765 46.811 1.00 21.63 165 ASP A N 1
ATOM 1348 C CA . ASP A 1 165 ? -52.411 32.634 47.034 1.00 22.58 165 ASP A CA 1
ATOM 1349 C C . ASP A 1 165 ? -53.170 31.330 47.275 1.00 20.96 165 ASP A C 1
ATOM 1350 O O . ASP A 1 165 ? -52.609 30.265 47.080 1.00 25.68 165 ASP A O 1
ATOM 1355 N N . ASP A 1 166 ? -54.450 31.375 47.669 1.00 20.24 166 ASP A N 1
ATOM 1356 C CA . ASP A 1 166 ? -55.229 30.151 47.863 1.00 21.54 166 ASP A CA 1
ATOM 1357 C C . ASP A 1 166 ? -55.483 29.423 46.530 1.00 19.34 166 ASP A C 1
ATOM 1358 O O . ASP A 1 166 ? -55.638 28.205 46.502 1.00 18.95 166 ASP A O 1
ATOM 1363 N N . THR A 1 167 ? -55.567 30.176 45.423 1.00 18.93 167 THR A N 1
ATOM 1364 C CA . THR A 1 167 ? -56.006 29.643 44.126 1.00 17.83 167 THR A CA 1
ATOM 1365 C C . THR A 1 167 ? -55.087 28.520 43.638 1.00 17.20 167 THR A C 1
ATOM 1366 O O . THR A 1 167 ? -55.574 27.445 43.242 1.00 17.81 167 THR A O 1
ATOM 1370 N N . PRO A 1 168 ? -53.750 28.707 43.535 1.00 17.91 168 PRO A N 1
ATOM 1371 C CA . PRO A 1 168 ? -52.904 27.617 43.042 1.00 16.90 168 PRO A CA 1
ATOM 1372 C C . PRO A 1 168 ? -53.060 26.392 43.943 1.00 18.26 168 PRO A C 1
ATOM 1373 O O . PRO A 1 168 ? -52.975 25.247 43.511 1.00 17.43 168 PRO A O 1
ATOM 1377 N N . LYS A 1 169 ? -53.252 26.622 45.248 1.00 18.25 169 LYS A N 1
ATOM 1378 C CA . LYS A 1 169 ? -53.388 25.488 46.157 1.00 18.70 169 LYS A CA 1
ATOM 1379 C C . LYS A 1 169 ? -54.656 24.691 45.854 1.00 15.91 169 LYS A C 1
ATOM 1380 O O . LYS A 1 169 ? -54.644 23.451 45.736 1.00 19.39 169 LYS A O 1
ATOM 1386 N N . GLU A 1 170 ? -55.782 25.380 45.744 1.00 17.17 170 GLU A N 1
ATOM 1387 C CA . GLU A 1 170 ? -57.020 24.641 45.443 1.00 16.08 170 GLU A CA 1
ATOM 1388 C C . GLU A 1 170 ? -56.950 23.991 44.051 1.00 17.39 170 GLU A C 1
ATOM 1389 O O . GLU A 1 170 ? -57.495 22.920 43.770 1.00 16.43 170 GLU A O 1
ATOM 1395 N N . PHE A 1 171 ? -56.267 24.650 43.122 1.00 16.05 171 PHE A N 1
ATOM 1396 C CA . PHE A 1 171 ? -56.228 24.115 41.757 1.00 15.70 171 PHE A CA 1
ATOM 1397 C C . PHE A 1 171 ? -55.467 22.787 41.772 1.00 15.42 171 PHE A C 1
ATOM 1398 O O . PHE A 1 171 ? -55.827 21.835 41.076 1.00 14.59 171 PHE A O 1
ATOM 1406 N N . ALA A 1 172 ? -54.384 22.716 42.570 1.00 17.61 172 ALA A N 1
ATOM 1407 C CA . ALA A 1 172 ? -53.611 21.475 42.673 1.00 16.84 172 ALA A CA 1
ATOM 1408 C C . ALA A 1 172 ? -54.479 20.317 43.184 1.00 16.82 172 ALA A C 1
ATOM 1409 O O . ALA A 1 172 ? -54.283 19.158 42.771 1.00 17.75 172 ALA A O 1
ATOM 1411 N N . LYS A 1 173 ? -55.394 20.617 44.098 1.00 16.06 173 LYS A N 1
ATOM 1412 C CA . LYS A 1 173 ? -56.290 19.595 44.636 1.00 17.80 173 LYS A CA 1
ATOM 1413 C C . LYS A 1 173 ? -57.187 19.077 43.509 1.00 18.36 173 LYS A C 1
ATOM 1414 O O . LYS A 1 173 ? -57.393 17.870 43.329 1.00 18.69 173 LYS A O 1
ATOM 1420 N N . TYR A 1 174 ? -57.808 20.027 42.778 1.00 17.42 174 TYR A N 1
ATOM 1421 C CA . TYR A 1 174 ? -58.677 19.699 41.657 1.00 17.02 174 TYR A CA 1
ATOM 1422 C C . TYR A 1 174 ? -57.935 18.862 40.591 1.00 17.18 174 TYR A C 1
ATOM 1423 O O . TYR A 1 174 ? -58.446 17.877 40.071 1.00 18.12 174 TYR A O 1
ATOM 1432 N N . ALA A 1 175 ? -56.715 19.269 40.223 1.00 16.83 175 ALA A N 1
ATOM 1433 C CA . ALA A 1 175 ? -55.949 18.560 39.200 1.00 18.03 175 ALA A CA 1
ATOM 1434 C C . ALA A 1 175 ? -55.676 17.126 39.658 1.00 16.63 175 ALA A C 1
ATOM 1435 O O . ALA A 1 175 ? -55.812 16.177 38.868 1.00 18.37 175 ALA A O 1
ATOM 1437 N N . GLU A 1 176 ? -55.309 16.972 40.935 1.00 17.76 176 GLU A N 1
ATOM 1438 C CA . GLU A 1 176 ? -55.027 15.619 41.382 1.00 19.07 176 GLU A CA 1
ATOM 1439 C C . GLU A 1 176 ? -56.302 14.785 41.392 1.00 18.44 176 GLU A C 1
ATOM 1440 O O . GLU A 1 176 ? -56.277 13.602 40.997 1.00 19.78 176 GLU A O 1
ATOM 1446 N N . TYR A 1 177 ? -57.411 15.401 41.821 1.00 16.45 177 TYR A N 1
ATOM 1447 C CA . TYR A 1 177 ? -58.675 14.658 41.826 1.00 17.21 177 TYR A CA 1
ATOM 1448 C C . TYR A 1 177 ? -59.037 14.129 40.434 1.00 19.60 177 TYR A C 1
ATOM 1449 O O . TYR A 1 177 ? -59.479 12.973 40.252 1.00 18.16 177 TYR A O 1
ATOM 1458 N N . ILE A 1 178 ? -58.945 15.005 39.426 1.00 17.23 178 ILE A N 1
ATOM 1459 C CA . ILE A 1 178 ? -59.286 14.604 38.071 1.00 17.58 178 ILE A CA 1
ATOM 1460 C C . ILE A 1 178 ? -58.326 13.522 37.542 1.00 17.12 178 ILE A C 1
ATOM 1461 O O . ILE A 1 178 ? -58.759 12.625 36.842 1.00 20.07 178 ILE A O 1
ATOM 1466 N N . ALA A 1 179 ? -57.020 13.636 37.830 1.00 17.00 179 ALA A N 1
ATOM 1467 C CA . ALA A 1 179 ? -56.080 12.664 37.320 1.00 17.28 179 ALA A CA 1
ATOM 1468 C C . ALA A 1 179 ? -56.408 11.303 37.971 1.00 17.78 179 ALA A C 1
ATOM 1469 O O . ALA A 1 179 ? -56.358 10.285 37.300 1.00 20.88 179 ALA A O 1
ATOM 1471 N N . TRP A 1 180 ? -56.777 11.322 39.251 1.00 18.48 180 TRP A N 1
ATOM 1472 C CA . TRP A 1 180 ? -57.116 10.100 39.993 1.00 21.62 180 TRP A CA 1
ATOM 1473 C C . TRP A 1 180 ? -58.348 9.464 39.367 1.00 22.08 180 TRP A C 1
ATOM 1474 O O . TRP A 1 180 ? -58.385 8.259 39.151 1.00 22.58 180 TRP A O 1
ATOM 1485 N N . LYS A 1 181 ? -59.343 10.276 39.016 1.00 19.55 181 LYS A N 1
ATOM 1486 C CA . LYS A 1 181 ? -60.575 9.736 38.466 1.00 21.57 181 LYS A CA 1
ATOM 1487 C C . LYS A 1 181 ? -60.441 9.306 37.014 1.00 25.39 181 LYS A C 1
ATOM 1488 O O . LYS A 1 181 ? -61.133 8.365 36.617 1.00 25.73 181 LYS A O 1
ATOM 1494 N N . PHE A 1 182 ? -59.586 9.964 36.215 1.00 22.05 182 PHE A N 1
ATOM 1495 C CA . PHE A 1 182 ? -59.641 9.757 34.770 1.00 21.31 182 PHE A CA 1
ATOM 1496 C C . PHE A 1 182 ? -58.310 9.286 34.177 1.00 21.49 182 PHE A C 1
ATOM 1497 O O . PHE A 1 182 ? -58.153 9.298 32.941 1.00 24.71 182 PHE A O 1
ATOM 1505 N N . SER A 1 183 ? -57.360 8.861 35.023 1.00 22.85 183 SER A N 1
ATOM 1506 C CA . SER A 1 183 ? -56.054 8.436 34.511 1.00 23.72 183 SER A CA 1
ATOM 1507 C C . SER A 1 183 ? -56.167 7.306 33.477 1.00 25.33 183 SER A C 1
ATOM 1508 O O . SER A 1 183 ? -55.271 7.180 32.644 1.00 26.38 183 SER A O 1
ATOM 1511 N N . ASP A 1 184 ? -57.232 6.497 33.511 1.00 25.63 184 ASP A N 1
ATOM 1512 C CA . ASP A 1 184 ? -57.348 5.336 32.616 1.00 28.11 184 ASP A CA 1
ATOM 1513 C C . ASP A 1 184 ? -57.867 5.720 31.222 1.00 27.81 184 ASP A C 1
ATOM 1514 O O . ASP A 1 184 ? -57.833 4.890 30.310 1.00 27.04 184 ASP A O 1
ATOM 1519 N N . ILE A 1 185 ? -58.363 6.947 31.005 1.00 24.19 185 ILE A N 1
ATOM 1520 C CA . ILE A 1 185 ? -58.876 7.272 29.667 1.00 24.35 185 ILE A CA 1
ATOM 1521 C C . ILE A 1 185 ? -58.194 8.513 29.056 1.00 25.12 185 ILE A C 1
ATOM 1522 O O . ILE A 1 185 ? -58.395 8.792 27.891 1.00 24.81 185 ILE A O 1
ATOM 1527 N N . VAL A 1 186 ? -57.402 9.288 29.811 1.00 23.27 186 VAL A N 1
ATOM 1528 C CA . VAL A 1 186 ? -56.813 10.502 29.247 1.00 23.04 186 VAL A CA 1
ATOM 1529 C C . VAL A 1 186 ? -55.465 10.193 28.598 1.00 21.01 186 VAL A C 1
ATOM 1530 O O . VAL A 1 186 ? -54.610 9.601 29.248 1.00 21.06 186 VAL A O 1
ATOM 1534 N N . ASP A 1 187 ? -55.277 10.629 27.328 1.00 19.64 187 ASP A N 1
ATOM 1535 C CA . ASP A 1 187 ? -54.020 10.405 26.608 1.00 20.18 187 ASP A CA 1
ATOM 1536 C C . ASP A 1 187 ? -53.004 11.513 26.847 1.00 20.58 187 ASP A C 1
ATOM 1537 O O . ASP A 1 187 ? -51.790 11.268 26.829 1.00 21.12 187 ASP A O 1
ATOM 1542 N N . TYR A 1 188 ? -53.509 12.751 27.014 1.00 19.08 188 TYR A N 1
ATOM 1543 C CA . TYR A 1 188 ? -52.615 13.885 27.191 1.00 19.11 188 TYR A CA 1
ATOM 1544 C C . TYR A 1 188 ? -53.288 14.876 28.133 1.00 18.12 188 TYR A C 1
ATOM 1545 O O . TYR A 1 188 ? -54.505 15.020 28.057 1.00 17.15 188 TYR A O 1
ATOM 1554 N N . TRP A 1 189 ? -52.491 15.550 28.973 1.00 16.64 189 TRP A N 1
ATOM 1555 C CA . TRP A 1 189 ? -52.964 16.515 29.955 1.00 16.72 189 TRP A CA 1
ATOM 1556 C C . TRP A 1 189 ? -52.330 17.871 29.677 1.00 18.68 189 TRP A C 1
ATOM 1557 O O . TRP A 1 189 ? -51.105 17.974 29.431 1.00 18.44 189 TRP A O 1
ATOM 1568 N N . SER A 1 190 ? -53.174 18.895 29.837 1.00 16.44 190 SER A N 1
ATOM 1569 C CA . SER A 1 190 ? -52.669 20.259 29.992 1.00 16.58 190 SER A CA 1
ATOM 1570 C C . SER A 1 190 ? -53.266 20.842 31.279 1.00 16.35 190 SER A C 1
ATOM 1571 O O . SER A 1 190 ? -54.474 20.686 31.550 1.00 15.88 190 SER A O 1
ATOM 1574 N N . SER A 1 191 ? -52.425 21.520 32.077 1.00 16.84 191 SER A N 1
ATOM 1575 C CA . SER A 1 191 ? -52.903 22.154 33.302 1.00 17.31 191 SER A CA 1
ATOM 1576 C C . SER A 1 191 ? -53.858 23.304 32.938 1.00 15.78 191 SER A C 1
ATOM 1577 O O . SER A 1 191 ? -54.908 23.504 33.547 1.00 16.66 191 SER A O 1
ATOM 1580 N N . MET A 1 192 ? -53.469 24.122 31.961 1.00 15.99 192 MET A N 1
ATOM 1581 C CA . MET A 1 192 ? -54.239 25.354 31.767 1.00 16.44 192 MET A CA 1
ATOM 1582 C C . MET A 1 192 ? -54.008 25.905 30.354 1.00 14.95 192 MET A C 1
ATOM 1583 O O . MET A 1 192 ? -53.063 25.510 29.668 1.00 14.65 192 MET A O 1
ATOM 1588 N N . ASN A 1 193 ? -54.852 26.889 29.968 1.00 13.58 193 ASN A N 1
ATOM 1589 C CA . ASN A 1 193 ? -54.833 27.384 28.607 1.00 15.08 193 ASN A CA 1
ATOM 1590 C C . ASN A 1 193 ? -54.598 28.900 28.589 1.00 13.84 193 ASN A C 1
ATOM 1591 O O . ASN A 1 193 ? -55.345 29.653 29.216 1.00 13.92 193 ASN A O 1
ATOM 1596 N N . GLU A 1 194 ? -53.496 29.316 27.920 1.00 16.18 194 GLU A N 1
ATOM 1597 C CA . GLU A 1 194 ? -53.132 30.722 27.720 1.00 16.40 194 GLU A CA 1
ATOM 1598 C C . GLU A 1 194 ? -53.152 31.526 29.032 1.00 16.00 194 GLU A C 1
ATOM 1599 O O . GLU A 1 194 ? -53.860 32.561 29.148 1.00 14.57 194 GLU A O 1
ATOM 1605 N N . PRO A 1 195 ? -52.327 31.147 30.047 1.00 15.30 195 PRO A N 1
ATOM 1606 C CA . PRO A 1 195 ? -52.322 31.876 31.314 1.00 15.57 195 PRO A CA 1
ATOM 1607 C C . PRO A 1 195 ? -51.902 33.341 31.159 1.00 15.62 195 PRO A C 1
ATOM 1608 O O . PRO A 1 195 ? -52.259 34.162 32.007 1.00 15.09 195 PRO A O 1
ATOM 1612 N N . HIS A 1 196 ? -51.121 33.653 30.114 1.00 16.31 196 HIS A N 1
ATOM 1613 C CA . HIS A 1 196 ? -50.668 35.040 29.955 1.00 14.26 196 HIS A CA 1
ATOM 1614 C C . HIS A 1 196 ? -51.860 35.899 29.516 1.00 13.78 196 HIS A C 1
ATOM 1615 O O . HIS A 1 196 ? -51.953 37.078 29.854 1.00 15.76 196 HIS A O 1
ATOM 1622 N N . VAL A 1 197 ? -52.769 35.304 28.748 1.00 14.36 197 VAL A N 1
ATOM 1623 C CA . VAL A 1 197 ? -53.988 36.025 28.353 1.00 15.31 197 VAL A CA 1
ATOM 1624 C C . VAL A 1 197 ? -54.815 36.364 29.595 1.00 16.26 197 VAL A C 1
ATOM 1625 O O . VAL A 1 197 ? -55.272 37.509 29.762 1.00 14.83 197 VAL A O 1
ATOM 1629 N N . VAL A 1 198 ? -55.043 35.354 30.467 1.00 14.11 198 VAL A N 1
ATOM 1630 C CA . VAL A 1 198 ? -55.820 35.602 31.690 1.00 15.37 198 VAL A CA 1
ATOM 1631 C C . VAL A 1 198 ? -55.221 36.792 32.441 1.00 15.81 198 VAL A C 1
ATOM 1632 O O . VAL A 1 198 ? -55.925 37.669 32.939 1.00 15.55 198 VAL A O 1
ATOM 1636 N N . ALA A 1 199 ? -53.889 36.773 32.589 1.00 14.85 199 ALA A N 1
ATOM 1637 C CA . ALA A 1 199 ? -53.266 37.756 33.465 1.00 16.74 199 ALA A CA 1
ATOM 1638 C C . ALA A 1 199 ? -53.236 39.131 32.776 1.00 15.67 199 ALA A C 1
ATOM 1639 O O . ALA A 1 199 ? -53.484 40.165 33.422 1.00 15.56 199 ALA A O 1
ATOM 1641 N N . GLN A 1 200 ? -52.827 39.156 31.504 1.00 14.31 200 GLN A N 1
ATOM 1642 C CA . GLN A 1 200 ? -52.654 40.426 30.812 1.00 16.11 200 GLN A CA 1
ATOM 1643 C C . GLN A 1 200 ? -54.013 41.107 30.613 1.00 16.93 200 GLN A C 1
ATOM 1644 O O . GLN A 1 200 ? -54.115 42.330 30.807 1.00 17.57 200 GLN A O 1
ATOM 1650 N N . LEU A 1 201 ? -55.025 40.339 30.179 1.00 15.40 201 LEU A N 1
ATOM 1651 C CA . LEU A 1 201 ? -56.315 40.987 29.894 1.00 15.57 201 LEU A CA 1
ATOM 1652 C C . LEU A 1 201 ? -57.064 41.291 31.184 1.00 16.05 201 LEU A C 1
ATOM 1653 O O . LEU A 1 201 ? -57.898 42.204 31.221 1.00 16.58 201 LEU A O 1
ATOM 1658 N N . GLY A 1 202 ? -56.805 40.515 32.229 1.00 15.97 202 GLY A N 1
ATOM 1659 C CA . GLY A 1 202 ? -57.441 40.714 33.538 1.00 17.24 202 GLY A CA 1
ATOM 1660 C C . GLY A 1 202 ? -56.977 42.018 34.188 1.00 15.94 202 GLY A C 1
ATOM 1661 O O . GLY A 1 202 ? -57.780 42.709 34.827 1.00 16.86 202 GLY A O 1
ATOM 1662 N N . TYR A 1 203 ? -55.665 42.317 34.078 1.00 14.27 203 TYR A N 1
ATOM 1663 C CA . TYR A 1 203 ? -55.088 43.285 35.007 1.00 14.92 203 TYR A CA 1
ATOM 1664 C C . TYR A 1 203 ? -54.171 44.318 34.337 1.00 16.81 203 TYR A C 1
ATOM 1665 O O . TYR A 1 203 ? -53.633 45.195 35.026 1.00 17.46 203 TYR A O 1
ATOM 1674 N N . PHE A 1 204 ? -54.019 44.242 33.016 1.00 16.59 204 PHE A N 1
ATOM 1675 C CA . PHE A 1 204 ? -53.092 45.163 32.358 1.00 18.51 204 PHE A CA 1
ATOM 1676 C C . PHE A 1 204 ? -53.744 45.796 31.112 1.00 21.27 204 PHE A C 1
ATOM 1677 O O . PHE A 1 204 ? -53.857 47.015 31.052 1.00 22.76 204 PHE A O 1
ATOM 1685 N N . GLN A 1 205 ? -54.055 44.993 30.089 1.00 18.25 205 GLN A N 1
ATOM 1686 C CA . GLN A 1 205 ? -54.717 45.485 28.873 1.00 21.28 205 GLN A CA 1
ATOM 1687 C C . GLN A 1 205 ? -56.214 45.315 29.064 1.00 19.21 205 GLN A C 1
ATOM 1688 O O . GLN A 1 205 ? -56.807 44.345 28.573 1.00 21.98 205 GLN A O 1
ATOM 1694 N N . ILE A 1 206 ? -56.800 46.286 29.787 1.00 17.49 206 ILE A N 1
ATOM 1695 C CA . ILE A 1 206 ? -58.152 46.117 30.310 1.00 20.06 206 ILE A CA 1
ATOM 1696 C C . ILE A 1 206 ? -59.188 46.577 29.277 1.00 22.23 206 ILE A C 1
ATOM 1697 O O . ILE A 1 206 ? -60.374 46.537 29.537 1.00 25.30 206 ILE A O 1
ATOM 1702 N N . MET A 1 207 ? -58.775 46.870 28.035 1.00 22.26 207 MET A N 1
ATOM 1703 C CA . MET A 1 207 ? -59.761 47.204 27.008 1.00 24.71 207 MET A CA 1
ATOM 1704 C C . MET A 1 207 ? -60.307 45.981 26.280 1.00 23.54 207 MET A C 1
ATOM 1705 O O . MET A 1 207 ? -61.203 46.133 25.473 1.00 21.08 207 MET A O 1
ATOM 1710 N N . ALA A 1 208 ? -59.887 44.763 26.626 1.00 21.20 208 ALA A N 1
ATOM 1711 C CA . ALA A 1 208 ? -60.432 43.590 25.962 1.00 20.57 208 ALA A CA 1
ATOM 1712 C C . ALA A 1 208 ? -61.710 43.071 26.627 1.00 20.19 208 ALA A C 1
ATOM 1713 O O . ALA A 1 208 ? -62.228 42.062 26.158 1.00 22.02 208 ALA A O 1
ATOM 1715 N N . GLY A 1 209 ? -62.140 43.632 27.762 1.00 19.89 209 GLY A N 1
ATOM 1716 C CA . GLY A 1 209 ? -63.403 43.203 28.354 1.00 21.10 209 GLY A CA 1
ATOM 1717 C C . GLY A 1 209 ? -63.319 41.917 29.197 1.00 19.67 209 GLY A C 1
ATOM 1718 O O . GLY A 1 209 ? -64.348 41.243 29.376 1.00 20.72 209 GLY A O 1
ATOM 1719 N N . PHE A 1 210 ? -62.126 41.604 29.715 1.00 15.11 210 PHE A N 1
ATOM 1720 C CA . PHE A 1 210 ? -61.939 40.373 30.530 1.00 15.23 210 PHE A CA 1
ATOM 1721 C C . PHE A 1 210 ? -61.918 40.712 32.027 1.00 15.99 210 PHE A C 1
ATOM 1722 O O . PHE A 1 210 ? -61.582 41.857 32.388 1.00 15.69 210 PHE A O 1
ATOM 1730 N N . PRO A 1 211 ? -62.312 39.767 32.911 1.00 15.77 211 PRO A N 1
ATOM 1731 C CA . PRO A 1 211 ? -62.312 39.990 34.363 1.00 17.13 211 PRO A CA 1
ATOM 1732 C C . PRO A 1 211 ? -60.890 39.970 34.945 1.00 17.11 211 PRO A C 1
ATOM 1733 O O . PRO A 1 211 ? -60.026 39.356 34.344 1.00 17.34 211 PRO A O 1
ATOM 1737 N N . PRO A 1 212 ? -60.631 40.622 36.101 1.00 18.66 212 PRO A N 1
ATOM 1738 C CA . PRO A 1 212 ? -61.646 41.413 36.802 1.00 18.33 212 PRO A CA 1
ATOM 1739 C C . PRO A 1 212 ? -61.663 42.855 36.275 1.00 17.01 212 PRO A C 1
ATOM 1740 O O . PRO A 1 212 ? -62.295 43.697 36.889 1.00 21.04 212 PRO A O 1
ATOM 1744 N N . ASN A 1 213 ? -60.962 43.089 35.162 1.00 18.56 213 ASN A N 1
ATOM 1745 C CA . ASN A 1 213 ? -60.880 44.404 34.534 1.00 21.76 213 ASN A CA 1
ATOM 1746 C C . ASN A 1 213 ? -60.435 45.439 35.559 1.00 21.64 213 ASN A C 1
ATOM 1747 O O . ASN A 1 213 ? -61.094 46.478 35.779 1.00 21.63 213 ASN A O 1
ATOM 1752 N N . TYR A 1 214 ? -59.333 45.111 36.230 1.00 21.56 214 TYR A N 1
ATOM 1753 C CA . TYR A 1 214 ? -58.815 45.973 37.290 1.00 20.18 214 TYR A CA 1
ATOM 1754 C C . TYR A 1 214 ? -57.348 46.236 36.987 1.00 19.75 214 TYR A C 1
ATOM 1755 O O . TYR A 1 214 ? -56.540 45.329 37.112 1.00 17.95 214 TYR A O 1
ATOM 1764 N N . PHE A 1 215 ? -57.018 47.462 36.522 1.00 18.35 215 PHE A N 1
ATOM 1765 C CA . PHE A 1 215 ? -55.649 47.749 36.131 1.00 20.32 215 PHE A CA 1
ATOM 1766 C C . PHE A 1 215 ? -54.735 47.714 37.359 1.00 22.15 215 PHE A C 1
ATOM 1767 O O . PHE A 1 215 ? -54.847 48.535 38.287 1.00 18.19 215 PHE A O 1
ATOM 1775 N N . ASN A 1 216 ? -53.763 46.804 37.338 1.00 18.35 216 ASN A N 1
ATOM 1776 C CA . ASN A 1 216 ? -52.792 46.700 38.422 1.00 19.55 216 ASN A CA 1
ATOM 1777 C C . ASN A 1 216 ? -51.614 45.893 37.898 1.00 18.88 216 ASN A C 1
ATOM 1778 O O . ASN A 1 216 ? -51.680 44.662 37.827 1.00 16.57 216 ASN A O 1
ATOM 1783 N N . PRO A 1 217 ? -50.534 46.559 37.426 1.00 18.66 217 PRO A N 1
ATOM 1784 C CA . PRO A 1 217 ? -49.385 45.840 36.842 1.00 18.98 217 PRO A CA 1
ATOM 1785 C C . PRO A 1 217 ? -48.783 44.780 37.778 1.00 18.96 217 PRO A C 1
ATOM 1786 O O . PRO A 1 217 ? -48.279 43.777 37.291 1.00 20.41 217 PRO A O 1
ATOM 1790 N N . GLU A 1 218 ? -48.801 45.029 39.093 1.00 19.06 218 GLU A N 1
ATOM 1791 C CA . GLU A 1 218 ? -48.293 44.073 40.080 1.00 19.00 218 GLU A CA 1
ATOM 1792 C C . GLU A 1 218 ? -49.178 42.831 40.099 1.00 19.07 218 GLU A C 1
ATOM 1793 O O . GLU A 1 218 ? -48.671 41.712 40.216 1.00 17.74 218 GLU A O 1
ATOM 1799 N N . TRP A 1 219 ? -50.506 43.039 39.988 1.00 17.19 219 TRP A N 1
ATOM 1800 C CA . TRP A 1 219 ? -51.409 41.887 39.926 1.00 19.48 219 TRP A CA 1
ATOM 1801 C C . TRP A 1 219 ? -51.328 41.127 38.609 1.00 17.99 219 TRP A C 1
ATOM 1802 O O . TRP A 1 219 ? -51.551 39.910 38.569 1.00 19.39 219 TRP A O 1
ATOM 1813 N N . TYR A 1 220 ? -51.038 41.848 37.520 1.00 16.86 220 TYR A N 1
ATOM 1814 C CA . TYR A 1 220 ? -50.718 41.151 36.283 1.00 17.74 220 TYR A CA 1
ATOM 1815 C C . TYR A 1 220 ? -49.606 40.113 36.530 1.00 18.13 220 TYR A C 1
ATOM 1816 O O . TYR A 1 220 ? -49.710 38.948 36.122 1.00 17.54 220 TYR A O 1
ATOM 1825 N N . ILE A 1 221 ? -48.471 40.566 37.082 1.00 18.06 221 ILE A N 1
ATOM 1826 C CA . ILE A 1 221 ? -47.321 39.672 37.258 1.00 18.90 221 ILE A CA 1
ATOM 1827 C C . ILE A 1 221 ? -47.627 38.613 38.320 1.00 18.47 221 ILE A C 1
ATOM 1828 O O . ILE A 1 221 ? -47.224 37.457 38.173 1.00 17.69 221 ILE A O 1
ATOM 1833 N N . LYS A 1 222 ? -48.339 39.013 39.374 1.00 19.48 222 LYS A N 1
ATOM 1834 C CA . LYS A 1 222 ? -48.650 38.076 40.454 1.00 20.14 222 LYS A CA 1
ATOM 1835 C C . LYS A 1 222 ? -49.559 36.949 39.976 1.00 21.59 222 LYS A C 1
ATOM 1836 O O . LYS A 1 222 ? -49.308 35.782 40.327 1.00 17.95 222 LYS A O 1
ATOM 1842 N N . SER A 1 223 ? -50.598 37.300 39.183 1.00 20.09 223 SER A N 1
ATOM 1843 C CA . SER A 1 223 ? -51.501 36.278 38.659 1.00 19.14 223 SER A CA 1
ATOM 1844 C C . SER A 1 223 ? -50.747 35.349 37.704 1.00 19.65 223 SER A C 1
ATOM 1845 O O . SER A 1 223 ? -51.004 34.143 37.651 1.00 18.23 223 SER A O 1
ATOM 1848 N N . LEU A 1 224 ? -49.811 35.905 36.930 1.00 16.38 224 LEU A N 1
ATOM 1849 C CA . LEU A 1 224 ? -49.027 35.066 36.031 1.00 17.86 224 LEU A CA 1
ATOM 1850 C C . LEU A 1 224 ? -48.183 34.060 36.815 1.00 18.09 224 LEU A C 1
ATOM 1851 O O . LEU A 1 224 ? -48.124 32.880 36.438 1.00 17.12 224 LEU A O 1
ATOM 1856 N N . LYS A 1 225 ? -47.531 34.529 37.904 1.00 17.92 225 LYS A N 1
ATOM 1857 C CA . LYS A 1 225 ? -46.659 33.666 38.712 1.00 20.59 225 LYS A CA 1
ATOM 1858 C C . LYS A 1 225 ? -47.491 32.648 39.482 1.00 17.35 225 LYS A C 1
ATOM 1859 O O . LYS A 1 225 ? -47.055 31.506 39.637 1.00 17.50 225 LYS A O 1
ATOM 1865 N N . ASN A 1 226 ? -48.663 33.081 39.972 1.00 15.06 226 ASN A N 1
ATOM 1866 C CA . ASN A 1 226 ? -49.513 32.114 40.664 1.00 16.22 226 ASN A CA 1
ATOM 1867 C C . ASN A 1 226 ? -50.005 31.021 39.721 1.00 16.99 226 ASN A C 1
ATOM 1868 O O . ASN A 1 226 ? -50.192 29.862 40.133 1.00 16.74 226 ASN A O 1
ATOM 1873 N N . GLN A 1 227 ? -50.273 31.365 38.461 1.00 16.03 227 GLN A N 1
ATOM 1874 C CA . GLN A 1 227 ? -50.635 30.356 37.470 1.00 14.64 227 GLN A CA 1
ATOM 1875 C C . GLN A 1 227 ? -49.461 29.417 37.201 1.00 15.35 227 GLN A C 1
ATOM 1876 O O . GLN A 1 227 ? -49.656 28.231 36.956 1.00 16.52 227 GLN A O 1
ATOM 1882 N N . ALA A 1 228 ? -48.231 29.933 37.251 1.00 14.34 228 ALA A N 1
ATOM 1883 C CA . ALA A 1 228 ? -47.114 29.014 36.968 1.00 14.45 228 ALA A CA 1
ATOM 1884 C C . ALA A 1 228 ? -46.915 28.040 38.143 1.00 15.51 228 ALA A C 1
ATOM 1885 O O . ALA A 1 228 ? -46.659 26.832 37.946 1.00 16.32 228 ALA A O 1
ATOM 1887 N N . LEU A 1 229 ? -47.116 28.562 39.352 1.00 16.93 229 LEU A N 1
ATOM 1888 C CA . LEU A 1 229 ? -47.057 27.730 40.561 1.00 17.73 229 LEU A CA 1
ATOM 1889 C C . LEU A 1 229 ? -48.165 26.682 40.491 1.00 17.20 229 LEU A C 1
ATOM 1890 O O . LEU A 1 229 ? -47.901 25.512 40.735 1.00 16.48 229 LEU A O 1
ATOM 1895 N N . ALA A 1 230 ? -49.382 27.097 40.131 1.00 14.87 230 ALA A N 1
ATOM 1896 C CA . ALA A 1 230 ? -50.456 26.133 39.920 1.00 16.98 230 ALA A CA 1
ATOM 1897 C C . ALA A 1 230 ? -50.079 25.041 38.904 1.00 17.83 230 ALA A C 1
ATOM 1898 O O . ALA A 1 230 ? -50.381 23.840 39.092 1.00 17.12 230 ALA A O 1
ATOM 1900 N N . HIS A 1 231 ? -49.479 25.448 37.774 1.00 16.82 231 HIS A N 1
ATOM 1901 C CA . HIS A 1 231 ? -49.102 24.428 36.802 1.00 17.60 231 HIS A CA 1
ATOM 1902 C C . HIS A 1 231 ? -48.106 23.438 37.445 1.00 19.28 231 HIS A C 1
ATOM 1903 O O . HIS A 1 231 ? -48.190 22.210 37.276 1.00 17.57 231 HIS A O 1
ATOM 1910 N N . ASN A 1 232 ? -47.085 23.978 38.119 1.00 18.05 232 ASN A N 1
ATOM 1911 C CA . ASN A 1 232 ? -46.028 23.109 38.652 1.00 20.66 232 ASN A CA 1
ATOM 1912 C C . ASN A 1 232 ? -46.611 22.126 39.679 1.00 22.09 232 ASN A C 1
ATOM 1913 O O . ASN A 1 232 ? -46.297 20.928 39.678 1.00 19.63 232 ASN A O 1
ATOM 1918 N N . LEU A 1 233 ? -47.465 22.648 40.560 1.00 18.83 233 LEU A N 1
ATOM 1919 C CA . LEU A 1 233 ? -48.123 21.774 41.538 1.00 21.43 233 LEU A CA 1
ATOM 1920 C C . LEU A 1 233 ? -48.985 20.707 40.862 1.00 22.75 233 LEU A C 1
ATOM 1921 O O . LEU A 1 233 ? -48.977 19.545 41.276 1.00 20.17 233 LEU A O 1
ATOM 1926 N N . ALA A 1 234 ? -49.762 21.116 39.848 1.00 20.64 234 ALA A N 1
ATOM 1927 C CA . ALA A 1 234 ? -50.611 20.220 39.068 1.00 18.98 234 ALA A CA 1
ATOM 1928 C C . ALA A 1 234 ? -49.795 19.139 38.364 1.00 19.14 234 ALA A C 1
ATOM 1929 O O . ALA A 1 234 ? -50.230 17.994 38.246 1.00 18.58 234 ALA A O 1
ATOM 1931 N N . TYR A 1 235 ? -48.631 19.492 37.822 1.00 19.50 235 TYR A N 1
ATOM 1932 C CA . TYR A 1 235 ? -47.866 18.473 37.114 1.00 18.76 235 TYR A CA 1
ATOM 1933 C C . TYR A 1 235 ? -47.479 17.358 38.086 1.00 20.11 235 TYR A C 1
ATOM 1934 O O . TYR A 1 235 ? -47.656 16.189 37.777 1.00 20.90 235 TYR A O 1
ATOM 1943 N N . ASP A 1 236 ? -46.934 17.735 39.246 1.00 22.63 236 ASP A N 1
ATOM 1944 C CA . ASP A 1 236 ? -46.539 16.786 40.281 1.00 22.54 236 ASP A CA 1
ATOM 1945 C C . ASP A 1 236 ? -47.744 15.936 40.706 1.00 22.75 236 ASP A C 1
ATOM 1946 O O . ASP A 1 236 ? -47.635 14.700 40.819 1.00 23.34 236 ASP A O 1
ATOM 1951 N N . ALA A 1 237 ? -48.903 16.584 40.899 1.00 22.26 237 ALA A N 1
ATOM 1952 C CA . ALA A 1 237 ? -50.104 15.892 41.369 1.00 22.62 237 ALA A CA 1
ATOM 1953 C C . ALA A 1 237 ? -50.646 14.922 40.318 1.00 23.50 237 ALA A C 1
ATOM 1954 O O . ALA A 1 237 ? -51.021 13.798 40.671 1.00 21.89 237 ALA A O 1
ATOM 1956 N N . ILE A 1 238 ? -50.681 15.318 39.019 1.00 19.33 238 ILE A N 1
ATOM 1957 C CA . ILE A 1 238 ? -51.195 14.414 38.012 1.00 19.01 238 ILE A CA 1
ATOM 1958 C C . ILE A 1 238 ? -50.271 13.200 37.916 1.00 18.75 238 ILE A C 1
ATOM 1959 O O . ILE A 1 238 ? -50.714 12.068 37.675 1.00 18.25 238 ILE A O 1
ATOM 1964 N N . LYS A 1 239 ? -48.979 13.466 38.016 1.00 20.46 239 LYS A N 1
ATOM 1965 C CA . LYS A 1 239 ? -47.996 12.410 37.798 1.00 20.26 239 LYS A CA 1
ATOM 1966 C C . LYS A 1 239 ? -48.061 11.362 38.918 1.00 25.70 239 LYS A C 1
ATOM 1967 O O . LYS A 1 239 ? -47.552 10.257 38.726 1.00 25.73 239 LYS A O 1
ATOM 1973 N N . LYS A 1 240 ? -48.749 11.665 40.028 1.00 22.14 240 LYS A N 1
ATOM 1974 C CA . LYS A 1 240 ? -48.979 10.645 41.049 1.00 25.09 240 LYS A CA 1
ATOM 1975 C C . LYS A 1 240 ? -49.876 9.538 40.507 1.00 26.44 240 LYS A C 1
ATOM 1976 O O . LYS A 1 240 ? -49.895 8.456 41.086 1.00 24.42 240 LYS A O 1
ATOM 1982 N N . HIS A 1 241 ? -50.623 9.789 39.404 1.00 24.08 241 HIS A N 1
ATOM 1983 C CA . HIS A 1 241 ? -51.687 8.883 38.977 1.00 23.01 241 HIS A CA 1
ATOM 1984 C C . HIS A 1 241 ? -51.538 8.406 37.532 1.00 24.21 241 HIS A C 1
ATOM 1985 O O . HIS A 1 241 ? -52.295 7.547 37.096 1.00 23.51 241 HIS A O 1
ATOM 1992 N N . THR A 1 242 ? -50.566 8.948 36.797 1.00 22.04 242 THR A N 1
ATOM 1993 C CA . THR A 1 242 ? -50.425 8.577 35.399 1.00 21.85 242 THR A CA 1
ATOM 1994 C C . THR A 1 242 ? -48.999 8.883 34.990 1.00 22.83 242 THR A C 1
ATOM 1995 O O . THR A 1 242 ? -48.350 9.782 35.545 1.00 23.56 242 THR A O 1
ATOM 1999 N N . ASP A 1 243 ? -48.552 8.157 33.962 1.00 23.41 243 ASP A N 1
ATOM 2000 C CA . ASP A 1 243 ? -47.271 8.486 33.358 1.00 26.78 243 ASP A CA 1
ATOM 2001 C C . ASP A 1 243 ? -47.519 9.185 32.014 1.00 24.83 243 ASP A C 1
ATOM 2002 O O . ASP A 1 243 ? -46.558 9.414 31.281 1.00 24.35 243 ASP A O 1
ATOM 2007 N N . LYS A 1 244 ? -48.795 9.424 31.653 1.00 20.95 244 LYS A N 1
ATOM 2008 C CA . LYS A 1 244 ? -49.082 10.053 30.355 1.00 22.66 244 LYS A CA 1
ATOM 2009 C C . LYS A 1 244 ? -48.524 11.495 30.323 1.00 20.82 244 LYS A C 1
ATOM 2010 O O . LYS A 1 244 ? -48.269 12.115 31.382 1.00 21.98 244 LYS A O 1
ATOM 2016 N N . PRO A 1 245 ? -48.292 12.077 29.121 1.00 19.76 245 PRO A N 1
ATOM 2017 C CA . PRO A 1 245 ? -47.674 13.404 29.028 1.00 20.17 245 PRO A CA 1
ATOM 2018 C C . PRO A 1 245 ? -48.531 14.481 29.695 1.00 19.19 245 PRO A C 1
ATOM 2019 O O . PRO A 1 245 ? -49.757 14.493 29.510 1.00 21.70 245 PRO A O 1
ATOM 2023 N N . VAL A 1 246 ? -47.865 15.401 30.412 1.00 19.89 246 VAL A N 1
ATOM 2024 C CA . VAL A 1 246 ? -48.521 16.540 31.050 1.00 17.99 246 VAL A CA 1
ATOM 2025 C C . VAL A 1 246 ? -47.742 17.786 30.618 1.00 18.19 246 VAL A C 1
ATOM 2026 O O . VAL A 1 246 ? -46.516 17.828 30.699 1.00 19.03 246 VAL A O 1
ATOM 2030 N N . GLY A 1 247 ? -48.462 18.817 30.151 1.00 16.53 247 GLY A N 1
ATOM 2031 C CA . GLY A 1 247 ? -47.816 20.018 29.654 1.00 15.91 247 GLY A CA 1
ATOM 2032 C C . GLY A 1 247 ? -48.693 21.223 29.964 1.00 16.10 247 GLY A C 1
ATOM 2033 O O . GLY A 1 247 ? -49.551 21.145 30.855 1.00 16.85 247 GLY A O 1
ATOM 2034 N N . VAL A 1 248 ? -48.480 22.302 29.195 1.00 18.05 248 VAL A N 1
ATOM 2035 C CA . VAL A 1 248 ? -49.309 23.503 29.335 1.00 14.46 248 VAL A CA 1
ATOM 2036 C C . VAL A 1 248 ? -49.551 24.004 27.911 1.00 16.89 248 VAL A C 1
ATOM 2037 O O . VAL A 1 248 ? -48.759 23.730 26.989 1.00 16.74 248 VAL A O 1
ATOM 2041 N N . ILE A 1 249 ? -50.665 24.726 27.740 1.00 15.23 249 ILE A N 1
ATOM 2042 C CA . ILE A 1 249 ? -51.055 25.269 26.441 1.00 13.44 249 ILE A CA 1
ATOM 2043 C C . ILE A 1 249 ? -50.904 26.795 26.571 1.00 13.96 249 ILE A C 1
ATOM 2044 O O . ILE A 1 249 ? -51.477 27.407 27.453 1.00 15.10 249 ILE A O 1
ATOM 2049 N N . TYR A 1 250 ? -50.043 27.376 25.743 1.00 14.35 250 TYR A N 1
ATOM 2050 C CA . TYR A 1 250 ? -49.586 28.742 25.958 1.00 15.32 250 TYR A CA 1
ATOM 2051 C C . TYR A 1 250 ? -49.850 29.545 24.686 1.00 14.98 250 TYR A C 1
ATOM 2052 O O . TYR A 1 250 ? -49.524 29.075 23.596 1.00 16.04 250 TYR A O 1
ATOM 2061 N N . SER A 1 251 ? -50.300 30.810 24.848 1.00 15.62 251 SER A N 1
ATOM 2062 C CA . SER A 1 251 ? -50.436 31.711 23.702 1.00 17.00 251 SER A CA 1
ATOM 2063 C C . SER A 1 251 ? -49.101 32.399 23.407 1.00 16.77 251 SER A C 1
ATOM 2064 O O . SER A 1 251 ? -48.721 33.310 24.143 1.00 16.79 251 SER A O 1
ATOM 2067 N N . PHE A 1 252 ? -48.406 31.982 22.329 1.00 16.78 252 PHE A N 1
ATOM 2068 C CA . PHE A 1 252 ? -47.146 32.609 21.965 1.00 15.67 252 PHE A CA 1
ATOM 2069 C C . PHE A 1 252 ? -47.382 33.726 20.941 1.00 16.46 252 PHE A C 1
ATOM 2070 O O . PHE A 1 252 ? -48.139 33.557 19.943 1.00 18.12 252 PHE A O 1
ATOM 2078 N N . THR A 1 253 ? -46.687 34.847 21.173 1.00 17.54 253 THR A N 1
ATOM 2079 C CA . THR A 1 253 ? -46.722 35.966 20.234 1.00 17.95 253 THR A CA 1
ATOM 2080 C C . THR A 1 253 ? -45.360 36.112 19.566 1.00 17.23 253 THR A C 1
ATOM 2081 O O . THR A 1 253 ? -44.340 36.105 20.267 1.00 17.72 253 THR A O 1
ATOM 2085 N N . TRP A 1 254 ? -45.357 36.195 18.232 1.00 16.24 254 TRP A N 1
ATOM 2086 C CA . TRP A 1 254 ? -44.111 36.524 17.539 1.00 17.53 254 TRP A CA 1
ATOM 2087 C C . TRP A 1 254 ? -44.059 38.046 17.453 1.00 18.66 254 TRP A C 1
ATOM 2088 O O . TRP A 1 254 ? -45.050 38.684 17.087 1.00 18.14 254 TRP A O 1
ATOM 2099 N N . PHE A 1 255 ? -42.901 38.661 17.771 1.00 17.79 255 PHE A N 1
ATOM 2100 C CA . PHE A 1 255 ? -42.789 40.094 17.596 1.00 16.88 255 PHE A CA 1
ATOM 2101 C C . PHE A 1 255 ? -41.819 40.425 16.456 1.00 16.95 255 PHE A C 1
ATOM 2102 O O . PHE A 1 255 ? -40.744 39.829 16.373 1.00 15.58 255 PHE A O 1
ATOM 2110 N N . ASP A 1 256 ? -42.206 41.400 15.623 1.00 15.88 256 ASP A N 1
ATOM 2111 C CA . ASP A 1 256 ? -41.342 42.046 14.650 1.00 17.32 256 ASP A CA 1
ATOM 2112 C C . ASP A 1 256 ? -41.217 43.516 15.032 1.00 18.66 256 ASP A C 1
ATOM 2113 O O . ASP A 1 256 ? -42.181 44.157 15.456 1.00 19.10 256 ASP A O 1
ATOM 2118 N N . THR A 1 257 ? -39.975 44.042 14.989 1.00 18.64 257 THR A N 1
ATOM 2119 C CA . THR A 1 257 ? -39.827 45.478 15.222 1.00 16.55 257 THR A CA 1
ATOM 2120 C C . THR A 1 257 ? -40.157 46.232 13.933 1.00 17.68 257 THR A C 1
ATOM 2121 O O . THR A 1 257 ? -39.873 45.757 12.833 1.00 19.84 257 THR A O 1
ATOM 2125 N N . LEU A 1 258 ? -40.695 47.452 14.099 1.00 18.62 258 LEU A N 1
ATOM 2126 C CA . LEU A 1 258 ? -41.007 48.335 12.983 1.00 21.10 258 LEU A CA 1
ATOM 2127 C C . LEU A 1 258 ? -39.734 48.730 12.229 1.00 25.60 258 LEU A C 1
ATOM 2128 O O . LEU A 1 258 ? -39.729 48.777 11.019 1.00 21.11 258 LEU A O 1
ATOM 2133 N N . LYS A 1 259 ? -38.649 48.995 12.950 1.00 24.94 259 LYS A N 1
ATOM 2134 C CA . LYS A 1 259 ? -37.412 49.450 12.352 1.00 22.98 259 LYS A CA 1
ATOM 2135 C C . LYS A 1 259 ? -36.345 48.394 12.590 1.00 22.88 259 LYS A C 1
ATOM 2136 O O . LYS A 1 259 ? -36.397 47.650 13.579 1.00 21.08 259 LYS A O 1
ATOM 2142 N N . PRO A 1 260 ? -35.334 48.281 11.709 1.00 24.54 260 PRO A N 1
ATOM 2143 C CA . PRO A 1 260 ? -34.195 47.398 12.004 1.00 25.00 260 PRO A CA 1
ATOM 2144 C C . PRO A 1 260 ? -33.352 47.958 13.153 1.00 22.94 260 PRO A C 1
ATOM 2145 O O . PRO A 1 260 ? -33.485 49.135 13.524 1.00 22.77 260 PRO A O 1
ATOM 2149 N N . ASN A 1 261 ? -32.510 47.086 13.736 1.00 21.56 261 ASN A N 1
ATOM 2150 C CA . ASN A 1 261 ? -31.574 47.476 14.792 1.00 24.59 261 ASN A CA 1
ATOM 2151 C C . ASN A 1 261 ? -32.346 47.827 16.071 1.00 25.36 261 ASN A C 1
ATOM 2152 O O . ASN A 1 261 ? -31.997 48.785 16.775 1.00 25.62 261 ASN A O 1
ATOM 2157 N N . ASP A 1 262 ? -33.428 47.073 16.347 1.00 20.44 262 ASP A N 1
ATOM 2158 C CA . ASP A 1 262 ? -34.174 47.222 17.605 1.00 20.25 262 ASP A CA 1
ATOM 2159 C C . ASP A 1 262 ? -34.269 45.871 18.340 1.00 21.86 262 ASP A C 1
ATOM 2160 O O . ASP A 1 262 ? -35.301 45.523 18.927 1.00 22.23 262 ASP A O 1
ATOM 2165 N N . GLU A 1 263 ? -33.167 45.107 18.358 1.00 22.57 263 GLU A N 1
ATOM 2166 C CA . GLU A 1 263 ? -33.220 43.778 18.959 1.00 24.57 263 GLU A CA 1
ATOM 2167 C C . GLU A 1 263 ? -33.507 43.841 20.462 1.00 23.11 263 GLU A C 1
ATOM 2168 O O . GLU A 1 263 ? -34.037 42.872 21.018 1.00 19.98 263 GLU A O 1
ATOM 2174 N N . GLU A 1 264 ? -33.161 44.954 21.141 1.00 18.59 264 GLU A N 1
ATOM 2175 C CA . GLU A 1 264 ? -33.400 45.006 22.579 1.00 20.97 264 GLU A CA 1
ATOM 2176 C C . GLU A 1 264 ? -34.914 44.907 22.870 1.00 21.39 264 GLU A C 1
ATOM 2177 O O . GLU A 1 264 ? -35.338 44.135 23.762 1.00 19.72 264 GLU A O 1
ATOM 2183 N N . ILE A 1 265 ? -35.713 45.703 22.141 1.00 19.14 265 ILE A N 1
ATOM 2184 C CA . ILE A 1 265 ? -37.148 45.673 22.387 1.00 17.63 265 ILE A CA 1
ATOM 2185 C C . ILE A 1 265 ? -37.747 44.338 21.968 1.00 18.64 265 ILE A C 1
ATOM 2186 O O . ILE A 1 265 ? -38.687 43.881 22.646 1.00 16.87 265 ILE A O 1
ATOM 2191 N N . PHE A 1 266 ? -37.196 43.722 20.904 1.00 17.23 266 PHE A N 1
ATOM 2192 C CA . PHE A 1 266 ? -37.595 42.365 20.531 1.00 18.80 266 PHE A CA 1
ATOM 2193 C C . PHE A 1 266 ? -37.442 41.431 21.738 1.00 19.30 266 PHE A C 1
ATOM 2194 O O . PHE A 1 266 ? -38.341 40.659 22.059 1.00 15.17 266 PHE A O 1
ATOM 2202 N N . GLU A 1 267 ? -36.240 41.407 22.359 1.00 17.00 267 GLU A N 1
ATOM 2203 C CA . GLU A 1 267 ? -35.997 40.453 23.434 1.00 17.97 267 GLU A CA 1
ATOM 2204 C C . GLU A 1 267 ? -36.849 40.792 24.652 1.00 18.97 267 GLU A C 1
ATOM 2205 O O . GLU A 1 267 ? -37.289 39.892 25.363 1.00 16.57 267 GLU A O 1
ATOM 2211 N N . ASN A 1 268 ? -37.051 42.084 24.915 1.00 17.88 268 ASN A N 1
ATOM 2212 C CA . ASN A 1 268 ? -37.854 42.487 26.057 1.00 18.04 268 ASN A CA 1
ATOM 2213 C C . ASN A 1 268 ? -39.302 42.000 25.880 1.00 18.42 268 ASN A C 1
ATOM 2214 O O . ASN A 1 268 ? -39.889 41.514 26.840 1.00 16.52 268 ASN A O 1
ATOM 2219 N N . ALA A 1 269 ? -39.878 42.213 24.684 1.00 16.21 269 ALA A N 1
ATOM 2220 C CA . ALA A 1 269 ? -41.265 41.836 24.417 1.00 16.05 269 ALA A CA 1
ATOM 2221 C C . ALA A 1 269 ? -41.388 40.301 24.434 1.00 16.03 269 ALA A C 1
ATOM 2222 O O . ALA A 1 269 ? -42.351 39.750 25.001 1.00 17.51 269 ALA A O 1
ATOM 2224 N N . MET A 1 270 ? -40.436 39.597 23.809 1.00 16.20 270 MET A N 1
ATOM 2225 C CA . MET A 1 270 ? -40.463 38.135 23.821 1.00 16.17 270 MET A CA 1
ATOM 2226 C C . MET A 1 270 ? -40.429 37.587 25.247 1.00 16.08 270 MET A C 1
ATOM 2227 O O . MET A 1 270 ? -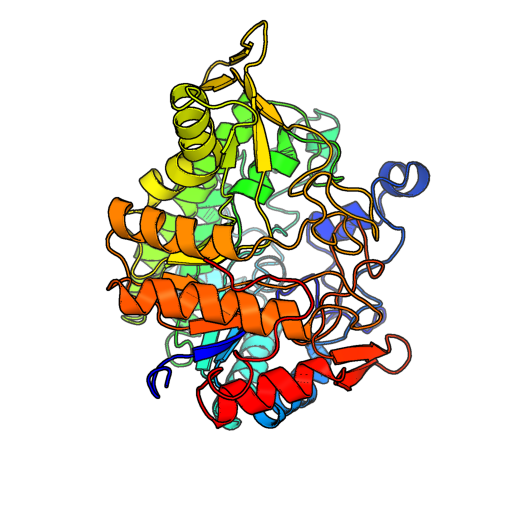41.151 36.618 25.580 1.00 15.41 270 MET A O 1
ATOM 2232 N N . TRP A 1 271 ? -39.570 38.194 26.102 1.00 16.25 271 TRP A N 1
ATOM 2233 C CA . TRP A 1 271 ? -39.511 37.756 27.497 1.00 16.45 271 TRP A CA 1
ATOM 2234 C C . TRP A 1 271 ? -40.837 38.015 28.218 1.00 16.86 271 TRP A C 1
ATOM 2235 O O . TRP A 1 271 ? -41.390 37.147 28.876 1.00 16.71 271 TRP A O 1
ATOM 2246 N N . LEU A 1 272 ? -41.363 39.236 28.113 1.00 16.17 272 LEU A N 1
ATOM 2247 C CA . LEU A 1 272 ? -42.559 39.515 28.892 1.00 17.81 272 LEU A CA 1
ATOM 2248 C C . LEU A 1 272 ? -43.714 38.620 28.404 1.00 17.95 272 LEU A C 1
ATOM 2249 O O . LEU A 1 272 ? -44.511 38.108 29.214 1.00 19.07 272 LEU A O 1
ATOM 2254 N N . ALA A 1 273 ? -43.897 38.532 27.080 1.00 15.34 273 ALA A N 1
ATOM 2255 C CA . ALA A 1 273 ? -45.105 37.907 26.541 1.00 16.93 273 ALA A CA 1
ATOM 2256 C C . ALA A 1 273 ? -45.001 36.379 26.558 1.00 16.82 273 ALA A C 1
ATOM 2257 O O . ALA A 1 273 ? -46.034 35.691 26.563 1.00 16.98 273 ALA A O 1
ATOM 2259 N N . ASN A 1 274 ? -43.770 35.838 26.504 1.00 16.20 274 ASN A N 1
ATOM 2260 C CA . ASN A 1 274 ? -43.606 34.400 26.271 1.00 16.12 274 ASN A CA 1
ATOM 2261 C C . ASN A 1 274 ? -42.760 33.744 27.371 1.00 15.79 274 ASN A C 1
ATOM 2262 O O . ASN A 1 274 ? -43.215 32.792 28.018 1.00 17.41 274 ASN A O 1
ATOM 2267 N N . TRP A 1 275 ? -41.519 34.235 27.558 1.00 15.54 275 TRP A N 1
ATOM 2268 C CA . TRP A 1 275 ? -40.544 33.493 28.354 1.00 15.68 275 TRP A CA 1
ATOM 2269 C C . TRP A 1 275 ? -40.726 33.638 29.848 1.00 16.32 275 TRP A C 1
ATOM 2270 O O . TRP A 1 275 ? -40.314 32.725 30.563 1.00 16.69 275 TRP A O 1
ATOM 2281 N N . ASN A 1 276 ? -41.257 34.775 30.320 1.00 15.81 276 ASN A N 1
ATOM 2282 C CA . ASN A 1 276 ? -41.432 34.959 31.756 1.00 17.52 276 ASN A CA 1
ATOM 2283 C C . ASN A 1 276 ? -42.148 33.748 32.356 1.00 18.38 276 ASN A C 1
ATOM 2284 O O . ASN A 1 276 ? -41.610 33.102 33.266 1.00 18.69 276 ASN A O 1
ATOM 2289 N N . TYR A 1 277 ? -43.380 33.445 31.879 1.00 14.59 277 TYR A N 1
ATOM 2290 C CA . TYR A 1 277 ? -44.132 32.320 32.413 1.00 14.83 277 TYR A CA 1
ATOM 2291 C C . TYR A 1 277 ? -43.457 30.990 32.067 1.00 14.36 277 TYR A C 1
ATOM 2292 O O . TYR A 1 277 ? -43.364 30.086 32.916 1.00 16.77 277 TYR A O 1
ATOM 2301 N N . MET A 1 278 ? -43.087 30.819 30.787 1.00 15.79 278 MET A N 1
ATOM 2302 C CA . MET A 1 278 ? -42.651 29.517 30.331 1.00 16.31 278 MET A CA 1
ATOM 2303 C C . MET A 1 278 ? -41.360 29.107 31.051 1.00 17.09 278 MET A C 1
ATOM 2304 O O . MET A 1 278 ? -41.162 27.916 31.338 1.00 16.26 278 MET A O 1
ATOM 2309 N N . ASP A 1 279 ? -40.518 30.085 31.380 1.00 16.46 279 ASP A N 1
ATOM 2310 C CA . ASP A 1 279 ? -39.300 29.743 32.125 1.00 17.55 279 ASP A CA 1
ATOM 2311 C C . ASP A 1 279 ? -39.621 29.229 33.533 1.00 19.02 279 ASP A C 1
ATOM 2312 O O . ASP A 1 279 ? -38.821 28.484 34.107 1.00 18.14 279 ASP A O 1
ATOM 2317 N N . GLN A 1 280 ? -40.759 29.646 34.115 1.00 15.95 280 GLN A N 1
ATOM 2318 C CA . GLN A 1 280 ? -41.152 29.197 35.445 1.00 17.33 280 GLN A CA 1
ATOM 2319 C C . GLN A 1 280 ? -41.662 27.760 35.429 1.00 20.72 280 GLN A C 1
ATOM 2320 O O . GLN A 1 280 ? -41.614 27.128 36.480 1.00 20.52 280 GLN A O 1
ATOM 2326 N N . VAL A 1 281 ? -42.157 27.246 34.288 1.00 16.59 281 VAL A N 1
ATOM 2327 C CA . VAL A 1 281 ? -42.752 25.906 34.287 1.00 16.95 281 VAL A CA 1
ATOM 2328 C C . VAL A 1 281 ? -41.843 24.902 33.576 1.00 16.64 281 VAL A C 1
ATOM 2329 O O . VAL A 1 281 ? -42.199 23.721 33.448 1.00 18.41 281 VAL A O 1
ATOM 2333 N N . LYS A 1 282 ? -40.696 25.369 33.060 1.00 18.61 282 LYS A N 1
ATOM 2334 C CA . LYS A 1 282 ? -39.920 24.587 32.093 1.00 18.91 282 LYS A CA 1
ATOM 2335 C C . LYS A 1 282 ? -39.435 23.250 32.690 1.00 18.93 282 LYS A C 1
ATOM 2336 O O . LYS A 1 282 ? -39.037 22.358 31.944 1.00 19.09 282 LYS A O 1
ATOM 2342 N N . ASP A 1 283 ? -39.389 23.122 34.025 1.00 20.04 283 ASP A N 1
ATOM 2343 C CA . ASP A 1 283 ? -38.839 21.906 34.636 1.00 21.22 283 ASP A CA 1
ATOM 2344 C C . ASP A 1 283 ? -39.940 20.856 34.734 1.00 22.46 283 ASP A C 1
ATOM 2345 O O . ASP A 1 283 ? -39.667 19.698 35.028 1.00 23.94 283 ASP A O 1
ATOM 2350 N N . LYS A 1 284 ? -41.187 21.265 34.461 1.00 20.77 284 LYS A N 1
ATOM 2351 C CA . LYS A 1 284 ? -42.350 20.413 34.668 1.00 22.37 284 LYS A CA 1
ATOM 2352 C C . LYS A 1 284 ? -43.256 20.416 33.436 1.00 21.66 284 LYS A C 1
ATOM 2353 O O . LYS A 1 284 ? -44.474 20.593 33.581 1.00 20.59 284 LYS A O 1
ATOM 2359 N N . ILE A 1 285 ? -42.663 20.117 32.265 1.00 18.84 285 ILE A N 1
ATOM 2360 C CA . ILE A 1 285 ? -43.458 20.039 31.035 1.00 20.02 285 ILE A CA 1
ATOM 2361 C C . ILE A 1 285 ? -42.931 18.870 30.200 1.00 21.03 285 ILE A C 1
ATOM 2362 O O . ILE A 1 285 ? -41.712 18.781 29.980 1.00 25.84 285 ILE A O 1
ATOM 2367 N N . ASP A 1 286 ? -43.834 17.995 29.734 1.00 18.23 286 ASP A N 1
ATOM 2368 C CA . ASP A 1 286 ? -43.424 16.912 28.837 1.00 19.06 286 ASP A CA 1
ATOM 2369 C C . ASP A 1 286 ? -43.523 17.372 27.372 1.00 18.23 286 ASP A C 1
ATOM 2370 O O . ASP A 1 286 ? -42.965 16.740 26.464 1.00 17.91 286 ASP A O 1
ATOM 2375 N N . TYR A 1 287 ? -44.319 18.431 27.115 1.00 17.78 287 TYR A N 1
ATOM 2376 C CA . TYR A 1 287 ? -44.498 18.997 25.778 1.00 16.51 287 TYR A CA 1
ATOM 2377 C C . TYR A 1 287 ? -44.964 20.440 26.022 1.00 16.61 287 TYR A C 1
ATOM 2378 O O . TYR A 1 287 ? -45.347 20.753 27.149 1.00 15.63 287 TYR A O 1
ATOM 2387 N N . ILE A 1 288 ? -44.895 21.288 24.992 1.00 15.17 288 ILE A N 1
ATOM 2388 C CA . ILE A 1 288 ? -45.441 22.646 25.057 1.00 15.33 288 ILE A CA 1
ATOM 2389 C C . ILE A 1 288 ? -46.555 22.726 24.007 1.00 16.97 288 ILE A C 1
ATOM 2390 O O . ILE A 1 288 ? -46.338 22.352 22.827 1.00 15.45 288 ILE A O 1
ATOM 2395 N N . GLY A 1 289 ? -47.758 23.150 24.456 1.00 17.18 289 GLY A N 1
ATOM 2396 C CA . GLY A 1 289 ? -48.837 23.402 23.507 1.00 16.07 289 GLY A CA 1
ATOM 2397 C C . GLY A 1 289 ? -48.709 24.841 22.996 1.00 17.71 289 GLY A C 1
ATOM 2398 O O . GLY A 1 289 ? -48.690 25.781 23.806 1.00 16.11 289 GLY A O 1
ATOM 2399 N N . VAL A 1 290 ? -48.513 24.970 21.677 1.00 15.29 290 VAL A N 1
ATOM 2400 C CA . VAL A 1 290 ? -48.303 26.262 21.047 1.00 15.85 290 VAL A CA 1
ATOM 2401 C C . VAL A 1 290 ? -49.638 26.702 20.469 1.00 16.17 290 VAL A C 1
ATOM 2402 O O . VAL A 1 290 ? -50.139 26.068 19.528 1.00 16.25 290 VAL A O 1
ATOM 2406 N N . ASN A 1 291 ? -50.183 27.792 21.005 1.00 15.90 291 ASN A N 1
ATOM 2407 C CA . ASN A 1 291 ? -51.362 28.422 20.412 1.00 14.18 291 ASN A CA 1
ATOM 2408 C C . ASN A 1 291 ? -50.848 29.665 19.663 1.00 16.26 291 ASN A C 1
ATOM 2409 O O . ASN A 1 291 ? -50.108 30.467 20.240 1.00 17.09 291 ASN A O 1
ATOM 2414 N N . TYR A 1 292 ? -51.209 29.786 18.385 1.00 14.62 292 TYR A N 1
ATOM 2415 C CA . TYR A 1 292 ? -50.689 30.833 17.530 1.00 14.41 292 TYR A CA 1
ATOM 2416 C C . TYR A 1 292 ? -51.806 31.365 16.632 1.00 14.17 292 TYR A C 1
ATOM 2417 O O . TYR A 1 292 ? -52.439 30.595 15.900 1.00 15.58 292 TYR A O 1
ATOM 2426 N N . TYR A 1 293 ? -52.005 32.686 16.680 1.00 13.43 293 TYR A N 1
ATOM 2427 C CA . TYR A 1 293 ? -52.930 33.302 15.747 1.00 14.75 293 TYR A CA 1
ATOM 2428 C C . TYR A 1 293 ? -52.219 34.315 14.853 1.00 13.99 293 TYR A C 1
ATOM 2429 O O . TYR A 1 293 ? -52.415 34.269 13.636 1.00 15.05 293 TYR A O 1
ATOM 2438 N N . THR A 1 294 ? -51.468 35.249 15.446 1.00 15.70 294 THR A N 1
ATOM 2439 C CA . THR A 1 294 ? -50.755 36.204 14.590 1.00 15.50 294 THR A CA 1
ATOM 2440 C C . THR A 1 294 ? -49.572 36.798 15.336 1.00 16.74 294 THR A C 1
ATOM 2441 O O . THR A 1 294 ? -49.307 36.406 16.455 1.00 18.02 294 THR A O 1
ATOM 2445 N N . ARG A 1 295 ? -48.957 37.828 14.743 1.00 16.16 295 ARG A N 1
ATOM 2446 C CA . ARG A 1 295 ? -47.779 38.446 15.326 1.00 16.07 295 ARG A CA 1
ATOM 2447 C C . ARG A 1 295 ? -48.185 39.764 15.988 1.00 16.72 295 ARG A C 1
ATOM 2448 O O . ARG A 1 295 ? -49.350 40.160 15.929 1.00 15.18 295 ARG A O 1
ATOM 2456 N N . SER A 1 296 ? -47.211 40.478 16.583 1.00 15.28 296 SER A N 1
ATOM 2457 C CA . SER A 1 296 ? -47.373 41.905 16.878 1.00 16.46 296 SER A CA 1
ATOM 2458 C C . SER A 1 296 ? -46.157 42.621 16.311 1.00 17.29 296 SER A C 1
ATOM 2459 O O . SER A 1 296 ? -45.058 42.119 16.395 1.00 18.18 296 SER A O 1
ATOM 2462 N N . VAL A 1 297 ? -46.365 43.815 15.791 1.00 16.94 297 VAL A N 1
ATOM 2463 C CA . VAL A 1 297 ? -45.266 44.673 15.399 1.00 16.45 297 VAL A CA 1
ATOM 2464 C C . VAL A 1 297 ? -45.114 45.718 16.508 1.00 17.78 297 VAL A C 1
ATOM 2465 O O . VAL A 1 297 ? -46.102 46.292 16.981 1.00 19.14 297 VAL A O 1
ATOM 2469 N N . ILE A 1 298 ? -43.876 45.972 16.932 1.00 17.28 298 ILE A N 1
ATOM 2470 C CA . ILE A 1 298 ? -43.640 46.829 18.087 1.00 16.70 298 ILE A CA 1
ATOM 2471 C C . ILE A 1 298 ? -42.593 47.876 17.717 1.00 17.06 298 ILE A C 1
ATOM 2472 O O . ILE A 1 298 ? -41.846 47.676 16.758 1.00 17.27 298 ILE A O 1
ATOM 2477 N N . ASP A 1 299 ? -42.583 48.956 18.505 1.00 16.67 299 ASP A N 1
ATOM 2478 C CA . ASP A 1 299 ? -41.598 50.020 18.288 1.00 18.53 299 ASP A CA 1
ATOM 2479 C C . ASP A 1 299 ? -41.199 50.590 19.650 1.00 20.44 299 ASP A C 1
ATOM 2480 O O . ASP A 1 299 ? -41.839 50.297 20.672 1.00 18.74 299 ASP A O 1
ATOM 2485 N N . LYS A 1 300 ? -40.081 51.336 19.708 1.00 19.70 300 LYS A N 1
ATOM 2486 C CA . LYS A 1 300 ? -39.593 51.845 20.994 1.00 21.02 300 LYS A CA 1
ATOM 2487 C C . LYS A 1 300 ? -40.502 52.936 21.543 1.00 24.54 300 LYS A C 1
ATOM 2488 O O . LYS A 1 300 ? -40.989 53.796 20.794 1.00 26.03 300 LYS A O 1
ATOM 2494 N N . LEU A 1 301 ? -40.744 52.877 22.856 1.00 24.46 301 LEU A N 1
ATOM 2495 C CA . LEU A 1 301 ? -41.513 53.895 23.560 1.00 29.40 301 LEU A CA 1
ATOM 2496 C C . LEU A 1 301 ? -40.551 55.045 23.850 1.00 36.56 301 LEU A C 1
ATOM 2497 O O . LEU A 1 301 ? -39.470 54.814 24.386 1.00 38.04 301 LEU A O 1
ATOM 2502 N N . PRO A 1 302 ? -40.860 56.303 23.447 1.00 37.29 302 PRO A N 1
ATOM 2503 C CA . PRO A 1 302 ? -39.963 57.435 23.719 1.00 37.78 302 PRO A CA 1
ATOM 2504 C C . PRO A 1 302 ? -39.530 57.496 25.183 1.00 40.63 302 PRO A C 1
ATOM 2505 O O . PRO A 1 302 ? -38.343 57.673 25.489 1.00 38.59 302 PRO A O 1
ATOM 2509 N N . THR A 1 303 ? -40.524 57.347 26.074 1.00 42.49 303 THR A N 1
ATOM 2510 C CA . THR A 1 303 ? -40.275 57.287 27.507 1.00 45.27 303 THR A CA 1
ATOM 2511 C C . THR A 1 303 ? -40.725 55.939 28.058 1.00 37.71 303 THR A C 1
ATOM 2512 O O . THR A 1 303 ? -41.934 55.729 28.242 1.00 39.70 303 THR A O 1
ATOM 2516 N N . PRO A 1 304 ? -39.751 55.086 28.450 1.00 34.09 304 PRO A N 1
ATOM 2517 C CA . PRO A 1 304 ? -40.035 53.826 29.140 1.00 31.86 304 PRO A CA 1
ATOM 2518 C C . PRO A 1 304 ? -40.823 54.043 30.427 1.00 32.26 304 PRO A C 1
ATOM 2519 O O . PRO A 1 304 ? -40.708 55.078 31.101 1.00 28.49 304 PRO A O 1
ATOM 2523 N N . VAL A 1 305 ? -41.668 53.062 30.727 1.00 26.14 305 VAL A N 1
ATOM 2524 C CA . VAL A 1 305 ? -42.373 53.006 31.990 1.00 27.15 305 VAL A CA 1
ATOM 2525 C C . VAL A 1 305 ? -41.757 51.884 32.815 1.00 25.38 305 VAL A C 1
ATOM 2526 O O . VAL A 1 305 ? -41.619 50.763 32.328 1.00 25.60 305 VAL A O 1
ATOM 2530 N N . ASN A 1 306 ? -41.342 52.214 34.050 1.00 28.17 306 ASN A N 1
ATOM 2531 C CA . ASN A 1 306 ? -40.790 51.270 35.012 1.00 32.53 306 ASN A CA 1
ATOM 2532 C C . ASN A 1 306 ? -41.896 50.836 35.973 1.00 33.32 306 ASN A C 1
ATOM 2533 O O . ASN A 1 306 ? -42.558 51.659 36.607 1.00 36.49 306 ASN A O 1
ATOM 2538 N N . PHE A 1 307 ? -42.111 49.528 36.058 1.00 28.82 307 PHE A N 1
ATOM 2539 C CA . PHE A 1 307 ? -43.023 49.038 37.076 1.00 24.87 307 PHE A CA 1
ATOM 2540 C C . PHE A 1 307 ? -42.201 48.320 38.143 1.00 29.39 307 PHE A C 1
ATOM 2541 O O . PHE A 1 307 ? -41.013 48.053 37.935 1.00 29.85 307 PHE A O 1
ATOM 2549 N N . LYS A 1 308 ? -42.861 47.961 39.249 1.00 31.49 308 LYS A N 1
ATOM 2550 C CA . LYS A 1 308 ? -42.181 47.216 40.301 1.00 34.42 308 LYS A CA 1
ATOM 2551 C C . LYS A 1 308 ? -41.425 46.048 39.680 1.00 34.52 308 LYS A C 1
ATOM 2552 O O . LYS A 1 308 ? -40.260 45.846 39.991 1.00 31.07 308 LYS A O 1
ATOM 2558 N N . ASP A 1 309 ? -42.084 45.299 38.776 1.00 32.42 309 ASP A N 1
ATOM 2559 C CA . ASP A 1 309 ? -41.621 43.977 38.404 1.00 33.45 309 ASP A CA 1
ATOM 2560 C C . ASP A 1 309 ? -40.956 43.906 37.031 1.00 30.96 309 ASP A C 1
ATOM 2561 O O . ASP A 1 309 ? -40.455 42.835 36.656 1.00 32.27 309 ASP A O 1
ATOM 2566 N N . PHE A 1 310 ? -41.062 44.973 36.214 1.00 26.39 310 PHE A N 1
ATOM 2567 C CA . PHE A 1 310 ? -40.572 44.939 34.831 1.00 23.83 310 PHE A CA 1
ATOM 2568 C C . PHE A 1 310 ? -40.562 46.372 34.287 1.00 25.08 310 PHE A C 1
ATOM 2569 O O . PHE A 1 310 ? -41.227 47.249 34.846 1.00 26.20 310 PHE A O 1
ATOM 2577 N N . GLU A 1 311 ? -39.794 46.588 33.222 1.00 25.85 311 GLU A N 1
ATOM 2578 C CA . GLU A 1 311 ? -39.734 47.824 32.453 1.00 29.99 311 GLU A CA 1
ATOM 2579 C C . GLU A 1 311 ? -40.454 47.593 31.122 1.00 28.31 311 GLU A C 1
ATOM 2580 O O . GLU A 1 311 ? -40.323 46.521 30.526 1.00 30.33 311 GLU A O 1
ATOM 2586 N N . LEU A 1 312 ? -41.250 48.578 30.698 1.00 25.14 312 LEU A N 1
ATOM 2587 C CA . LEU A 1 312 ? -41.866 48.574 29.387 1.00 24.61 312 LEU A CA 1
ATOM 2588 C C . LEU A 1 312 ? -41.199 49.670 28.565 1.00 23.77 312 LEU A C 1
ATOM 2589 O O . LEU A 1 312 ? -41.374 50.869 28.874 1.00 24.41 312 LEU A O 1
ATOM 2594 N N . ASN A 1 313 ? -40.449 49.257 27.518 1.00 20.88 313 ASN A N 1
ATOM 2595 C CA . ASN A 1 313 ? -39.847 50.286 26.675 1.00 23.57 313 ASN A CA 1
ATOM 2596 C C . ASN A 1 313 ? -40.261 50.147 25.211 1.00 22.61 313 ASN A C 1
ATOM 2597 O O . ASN A 1 313 ? -39.560 50.604 24.297 1.00 21.95 313 ASN A O 1
ATOM 2602 N N . TRP A 1 314 ? -41.453 49.592 24.978 1.00 21.04 314 TRP A N 1
ATOM 2603 C CA . TRP A 1 314 ? -41.920 49.391 23.614 1.00 21.22 314 TRP A CA 1
ATOM 2604 C C . TRP A 1 314 ? -43.433 49.557 23.620 1.00 21.19 314 TRP A C 1
ATOM 2605 O O . TRP A 1 314 ? -44.053 49.507 24.685 1.00 21.67 314 TRP A O 1
ATOM 2616 N N . TYR A 1 315 ? -44.015 49.728 22.446 1.00 20.41 315 TYR A N 1
ATOM 2617 C CA . TYR A 1 315 ? -45.469 49.774 22.364 1.00 22.75 315 TYR A CA 1
ATOM 2618 C C . TYR A 1 315 ? -45.859 49.022 21.089 1.00 23.39 315 TYR A C 1
ATOM 2619 O O . TYR A 1 315 ? -45.027 48.765 20.226 1.00 19.80 315 TYR A O 1
ATOM 2628 N N . THR A 1 316 ? -47.154 48.720 20.964 1.00 19.56 316 THR A N 1
ATOM 2629 C CA . THR A 1 316 ? -47.639 47.925 19.848 1.00 20.00 316 THR A CA 1
ATOM 2630 C C . THR A 1 316 ? -48.098 48.859 18.728 1.00 19.37 316 THR A C 1
ATOM 2631 O O . THR A 1 316 ? -48.933 49.747 18.962 1.00 19.64 316 THR A O 1
ATOM 2635 N N . VAL A 1 317 ? -47.583 48.616 17.518 1.00 18.53 317 VAL A N 1
ATOM 2636 C CA . VAL A 1 317 ? -47.863 49.476 16.374 1.00 19.77 317 VAL A CA 1
ATOM 2637 C C . VAL A 1 317 ? -49.209 49.049 15.774 1.00 22.85 317 VAL A C 1
ATOM 2638 O O . VAL A 1 317 ? -49.393 47.866 15.463 1.00 21.23 317 VAL A O 1
ATOM 2642 N N . ARG A 1 318 ? -50.093 50.032 15.540 1.00 23.24 318 ARG A N 1
ATOM 2643 C CA . ARG A 1 318 ? -51.403 49.813 14.901 1.00 22.76 318 ARG A CA 1
ATOM 2644 C C . ARG A 1 318 ? -51.207 49.404 13.435 1.00 22.44 318 ARG A C 1
ATOM 2645 O O . ARG A 1 318 ? -50.288 49.860 12.735 1.00 21.38 318 ARG A O 1
ATOM 2653 N N . GLY A 1 319 ? -52.073 48.499 12.929 1.00 20.13 319 GLY A N 1
ATOM 2654 C CA . GLY A 1 319 ? -52.040 48.241 11.497 1.00 19.46 319 GLY A CA 1
ATOM 2655 C C . GLY A 1 319 ? -51.382 46.909 11.140 1.00 18.12 319 GLY A C 1
ATOM 2656 O O . GLY A 1 319 ? -51.378 46.535 9.980 1.00 20.43 319 GLY A O 1
ATOM 2657 N N . TYR A 1 320 ? -50.822 46.180 12.130 1.00 16.86 320 TYR A N 1
ATOM 2658 C CA . TYR A 1 320 ? -50.286 44.849 11.855 1.00 16.00 320 TYR A CA 1
ATOM 2659 C C . TYR A 1 320 ? -50.728 43.906 12.975 1.00 15.38 320 TYR A C 1
ATOM 2660 O O . TYR A 1 320 ? -51.131 44.362 14.034 1.00 16.59 320 TYR A O 1
ATOM 2669 N N . GLY A 1 321 ? -50.568 42.604 12.746 1.00 15.22 321 GLY A N 1
ATOM 2670 C CA . GLY A 1 321 ? -50.696 41.648 13.839 1.00 14.97 321 GLY A CA 1
ATOM 2671 C C . GLY A 1 321 ? -52.119 41.613 14.386 1.00 15.39 321 GLY A C 1
ATOM 2672 O O . GLY A 1 321 ? -53.052 41.492 13.600 1.00 15.26 321 GLY A O 1
ATOM 2673 N N . TYR A 1 322 ? -52.273 41.778 15.699 1.00 14.98 322 TYR A N 1
ATOM 2674 C CA . TYR A 1 322 ? -53.583 41.760 16.353 1.00 16.43 322 TYR A CA 1
ATOM 2675 C C . TYR A 1 322 ? -54.296 43.093 16.211 1.00 17.04 322 TYR A C 1
ATOM 2676 O O . TYR A 1 322 ? -55.444 43.213 16.610 1.00 16.64 322 TYR A O 1
ATOM 2685 N N . ALA A 1 323 ? -53.620 44.080 15.648 1.00 17.01 323 ALA A N 1
ATOM 2686 C CA . ALA A 1 323 ? -54.151 45.436 15.647 1.00 19.97 323 ALA A CA 1
ATOM 2687 C C . ALA A 1 323 ? -54.533 45.931 14.236 1.00 20.06 323 ALA A C 1
ATOM 2688 O O . ALA A 1 323 ? -54.299 47.125 13.897 1.00 20.67 323 ALA A O 1
ATOM 2690 N N . CYS A 1 324 ? -55.189 45.073 13.413 1.00 19.24 324 CYS A N 1
ATOM 2691 C CA . CYS A 1 324 ? -55.572 45.529 12.066 1.00 19.00 324 CYS A CA 1
ATOM 2692 C C . CYS A 1 324 ? -57.071 45.867 12.018 1.00 19.85 324 CYS A C 1
ATOM 2693 O O . CYS A 1 324 ? -57.824 45.504 12.939 1.00 18.53 324 CYS A O 1
ATOM 2696 N N . PRO A 1 325 ? -57.552 46.546 10.945 1.00 21.32 325 PRO A N 1
ATOM 2697 C CA . PRO A 1 325 ? -58.997 46.766 10.783 1.00 21.43 325 PRO A CA 1
ATOM 2698 C C . PRO A 1 325 ? -59.716 45.418 10.718 1.00 19.73 325 PRO A C 1
ATOM 2699 O O . PRO A 1 325 ? -59.314 44.526 9.955 1.00 19.10 325 PRO A O 1
ATOM 2703 N N . GLU A 1 326 ? -60.827 45.305 11.453 1.00 20.44 326 GLU A N 1
ATOM 2704 C CA . GLU A 1 326 ? -61.628 44.083 11.381 1.00 21.32 326 GLU A CA 1
ATOM 2705 C C . GLU A 1 326 ? -62.166 43.909 9.964 1.00 24.20 326 GLU A C 1
ATOM 2706 O O . GLU A 1 326 ? -62.752 44.830 9.375 1.00 20.63 326 GLU A O 1
ATOM 2712 N N . GLY A 1 327 ? -61.953 42.704 9.402 1.00 22.30 327 GLY A N 1
ATOM 2713 C CA . GLY A 1 327 ? -62.364 42.391 8.051 1.00 22.25 327 GLY A CA 1
ATOM 2714 C C . GLY A 1 327 ? -61.630 43.193 6.986 1.00 24.06 327 GLY A C 1
ATOM 2715 O O . GLY A 1 327 ? -62.054 43.193 5.844 1.00 26.03 327 GLY A O 1
ATOM 2716 N N . GLY A 1 328 ? -60.514 43.845 7.337 1.00 22.15 328 GLY A N 1
ATOM 2717 C CA . GLY A 1 328 ? -59.751 44.585 6.344 1.00 21.68 328 GLY A CA 1
ATOM 2718 C C . GLY A 1 328 ? -58.394 43.936 6.044 1.00 20.71 328 GLY A C 1
ATOM 2719 O O . GLY A 1 328 ? -58.282 42.706 5.911 1.00 20.95 328 GLY A O 1
ATOM 2720 N N . PHE A 1 329 ? -57.383 44.805 5.907 1.00 21.60 329 PHE A N 1
ATOM 2721 C CA . PHE A 1 329 ? -56.025 44.420 5.536 1.00 21.21 329 PHE A CA 1
ATOM 2722 C C . PHE A 1 329 ? -55.027 45.047 6.499 1.00 19.79 329 PHE A C 1
ATOM 2723 O O . PHE A 1 329 ? -55.219 46.153 6.986 1.00 20.58 329 PHE A O 1
ATOM 2731 N N . ALA A 1 330 ? -53.927 44.327 6.737 1.00 19.50 330 ALA A N 1
ATOM 2732 C CA . ALA A 1 330 ? -52.800 44.908 7.456 1.00 19.33 330 ALA A CA 1
ATOM 2733 C C . ALA A 1 330 ? -52.088 45.912 6.534 1.00 21.67 330 ALA A C 1
ATOM 2734 O O . ALA A 1 330 ? -52.189 45.834 5.296 1.00 20.47 330 ALA A O 1
ATOM 2736 N N . LEU A 1 331 ? -51.292 46.803 7.149 1.00 21.70 331 LEU A N 1
ATOM 2737 C CA . LEU A 1 331 ? -50.450 47.729 6.423 1.00 24.72 331 LEU A CA 1
ATOM 2738 C C . LEU A 1 331 ? -49.415 46.953 5.630 1.00 24.69 331 LEU A C 1
ATOM 2739 O O . LEU A 1 331 ? -48.842 47.480 4.693 1.00 27.97 331 LEU A O 1
ATOM 2744 N N . SER A 1 332 ? -49.185 45.692 5.971 1.00 25.72 332 SER A N 1
ATOM 2745 C CA . SER A 1 332 ? -48.296 44.844 5.193 1.00 25.25 332 SER A CA 1
ATOM 2746 C C . SER A 1 332 ? -48.893 44.481 3.837 1.00 25.29 332 SER A C 1
ATOM 2747 O O . SER A 1 332 ? -48.163 43.944 3.015 1.00 24.62 332 SER A O 1
ATOM 2750 N N . GLY A 1 333 ? -50.209 44.674 3.641 1.00 21.16 333 GLY A N 1
ATOM 2751 C CA . GLY A 1 333 ? -50.933 44.083 2.503 1.00 22.44 333 GLY A CA 1
ATOM 2752 C C . GLY A 1 333 ? -51.634 42.750 2.790 1.00 21.09 333 GLY A C 1
ATOM 2753 O O . GLY A 1 333 ? -52.467 42.283 1.991 1.00 19.78 333 GLY A O 1
ATOM 2754 N N . ARG A 1 334 ? -51.228 42.073 3.877 1.00 17.98 334 ARG A N 1
ATOM 2755 C CA . ARG A 1 334 ? -51.831 40.785 4.220 1.00 18.14 334 ARG A CA 1
ATOM 2756 C C . ARG A 1 334 ? -53.289 41.016 4.616 1.00 14.95 334 ARG A C 1
ATOM 2757 O O . ARG A 1 334 ? -53.638 42.045 5.210 1.00 16.68 334 ARG A O 1
ATOM 2765 N N . PRO A 1 335 ? -54.196 40.070 4.288 1.00 15.72 335 PRO A N 1
ATOM 2766 C CA . PRO A 1 335 ? -55.592 40.185 4.760 1.00 16.34 335 PRO A CA 1
ATOM 2767 C C . PRO A 1 335 ? -55.572 40.064 6.279 1.00 17.56 335 PRO A C 1
ATOM 2768 O O . PRO A 1 335 ? -54.659 39.459 6.854 1.00 16.50 335 PRO A O 1
ATOM 2772 N N . ALA A 1 336 ? -56.582 40.636 6.933 1.00 16.18 336 ALA A N 1
ATOM 2773 C CA . ALA A 1 336 ? -56.773 40.406 8.358 1.00 17.38 336 ALA A CA 1
ATOM 2774 C C . ALA A 1 336 ? -58.132 39.733 8.542 1.00 18.31 336 ALA A C 1
ATOM 2775 O O . ALA A 1 336 ? -59.013 39.861 7.690 1.00 17.79 336 ALA A O 1
ATOM 2777 N N . SER A 1 337 ? -58.285 39.062 9.678 1.00 16.98 337 SER A N 1
ATOM 2778 C CA . SER A 1 337 ? -59.501 38.315 9.981 1.00 15.45 337 SER A CA 1
ATOM 2779 C C . SER A 1 337 ? -60.637 39.272 10.375 1.00 14.86 337 SER A C 1
ATOM 2780 O O . SER A 1 337 ? -60.495 40.495 10.437 1.00 13.65 337 SER A O 1
ATOM 2783 N N . GLU A 1 338 ? -61.839 38.704 10.654 1.00 14.40 338 GLU A N 1
ATOM 2784 C CA . GLU A 1 338 ? -62.909 39.543 11.222 1.00 15.07 338 GLU A CA 1
ATOM 2785 C C . GLU A 1 338 ? -62.684 39.972 12.670 1.00 15.82 338 GLU A C 1
ATOM 2786 O O . GLU A 1 338 ? -63.462 40.774 13.194 1.00 16.58 338 GLU A O 1
ATOM 2792 N N . PHE A 1 339 ? -61.571 39.517 13.291 1.00 16.38 339 PHE A N 1
ATOM 2793 C CA . PHE A 1 339 ? -61.128 40.043 14.571 1.00 15.56 339 PHE A CA 1
ATOM 2794 C C . PHE A 1 339 ? -60.029 41.103 14.366 1.00 17.54 339 PHE A C 1
ATOM 2795 O O . PHE A 1 339 ? -59.586 41.709 15.346 1.00 16.24 339 PHE A O 1
ATOM 2803 N N . GLY A 1 340 ? -59.615 41.340 13.110 1.00 15.47 340 GLY A N 1
ATOM 2804 C CA . GLY A 1 340 ? -58.557 42.319 12.848 1.00 15.83 340 GLY A CA 1
ATOM 2805 C C . GLY A 1 340 ? -57.174 41.700 13.055 1.00 15.66 340 GLY A C 1
ATOM 2806 O O . GLY A 1 340 ? -56.216 42.409 13.393 1.00 15.76 340 GLY A O 1
ATOM 2807 N N . TRP A 1 341 ? -57.067 40.375 12.836 1.00 14.09 341 TRP A N 1
ATOM 2808 C CA . TRP A 1 341 ? -55.796 39.684 13.087 1.00 14.74 341 TRP A CA 1
ATOM 2809 C C . TRP A 1 341 ? -55.152 39.301 11.757 1.00 15.76 341 TRP A C 1
ATOM 2810 O O . TRP A 1 341 ? -55.727 38.588 10.940 1.00 14.46 341 TRP A O 1
ATOM 2821 N N . GLU A 1 342 ? -53.933 39.818 11.515 1.00 15.14 342 GLU A N 1
ATOM 2822 C CA . GLU A 1 342 ? -53.242 39.659 10.245 1.00 14.16 342 GLU A CA 1
ATOM 2823 C C . GLU A 1 342 ? -52.907 38.184 10.003 1.00 14.59 342 GLU A C 1
ATOM 2824 O O . GLU A 1 342 ? -52.487 37.476 10.931 1.00 15.08 342 GLU A O 1
ATOM 2830 N N . ILE A 1 343 ? -53.057 37.732 8.743 1.00 13.75 343 ILE A N 1
ATOM 2831 C CA . ILE A 1 343 ? -52.611 36.390 8.355 1.00 13.87 343 ILE A CA 1
ATOM 2832 C C . ILE A 1 343 ? -51.089 36.402 8.209 1.00 14.38 343 ILE A C 1
ATOM 2833 O O . ILE A 1 343 ? -50.564 37.096 7.329 1.00 16.23 343 ILE A O 1
ATOM 2838 N N . TYR A 1 344 ? -50.402 35.663 9.092 1.00 13.87 344 TYR A N 1
ATOM 2839 C CA . TYR A 1 344 ? -48.921 35.755 9.168 1.00 14.49 344 TYR A CA 1
ATOM 2840 C C . TYR A 1 344 ? -48.362 34.397 9.594 1.00 14.49 344 TYR A C 1
ATOM 2841 O O . TYR A 1 344 ? -47.843 34.229 10.706 1.00 14.24 344 TYR A O 1
ATOM 2850 N N . PRO A 1 345 ? -48.492 33.365 8.734 1.00 16.62 345 PRO A N 1
ATOM 2851 C CA . PRO A 1 345 ? -48.042 32.030 9.101 1.00 15.24 345 PRO A CA 1
ATOM 2852 C C . PRO A 1 345 ? -46.526 31.934 9.327 1.00 14.88 345 PRO A C 1
ATOM 2853 O O . PRO A 1 345 ? -46.100 31.051 10.056 1.00 14.53 345 PRO A O 1
ATOM 2857 N N . GLU A 1 346 ? -45.745 32.892 8.821 1.00 16.19 346 GLU A N 1
ATOM 2858 C CA . GLU A 1 346 ? -44.302 32.784 9.070 1.00 17.79 346 GLU A CA 1
ATOM 2859 C C . GLU A 1 346 ? -44.013 32.940 10.571 1.00 17.01 346 GLU A C 1
ATOM 2860 O O . GLU A 1 346 ? -43.031 32.399 11.070 1.00 17.89 346 GLU A O 1
ATOM 2866 N N . GLY A 1 347 ? -44.860 33.702 11.285 1.00 15.25 347 GLY A N 1
ATOM 2867 C CA . GLY A 1 347 ? -44.736 33.842 12.736 1.00 15.87 347 GLY A CA 1
ATOM 2868 C C . GLY A 1 347 ? -44.721 32.494 13.463 1.00 17.50 347 GLY A C 1
ATOM 2869 O O . GLY A 1 347 ? -43.996 32.324 14.461 1.00 16.35 347 GLY A O 1
ATOM 2870 N N . LEU A 1 348 ? -45.531 31.544 12.974 1.00 15.24 348 LEU A N 1
ATOM 2871 C CA . LEU A 1 348 ? -45.554 30.224 13.601 1.00 15.47 348 LEU A CA 1
ATOM 2872 C C . LEU A 1 348 ? -44.229 29.508 13.350 1.00 17.32 348 LEU A C 1
ATOM 2873 O O . LEU A 1 348 ? -43.681 28.893 14.281 1.00 15.56 348 LEU A O 1
ATOM 2878 N N . TYR A 1 349 ? -43.717 29.596 12.109 1.00 15.13 349 TYR A N 1
ATOM 2879 C CA . TYR A 1 349 ? -42.410 28.989 11.881 1.00 15.78 349 TYR A CA 1
ATOM 2880 C C . TYR A 1 349 ? -41.335 29.605 12.772 1.00 16.58 349 TYR A C 1
ATOM 2881 O O . TYR A 1 349 ? -40.583 28.835 13.410 1.00 17.86 349 TYR A O 1
ATOM 2890 N N . TYR A 1 350 ? -41.237 30.955 12.794 1.00 16.24 350 TYR A N 1
ATOM 2891 C CA . TYR A 1 350 ? -40.256 31.598 13.658 1.00 16.24 350 TYR A CA 1
ATOM 2892 C C . TYR A 1 350 ? -40.419 31.143 15.116 1.00 19.28 350 TYR A C 1
ATOM 2893 O O . TYR A 1 350 ? -39.425 30.946 15.793 1.00 16.60 350 TYR A O 1
ATOM 2902 N N . LEU A 1 351 ? -41.664 31.084 15.646 1.00 17.35 351 LEU A N 1
ATOM 2903 C CA . LEU A 1 351 ? -41.861 30.664 17.039 1.00 16.38 351 LEU A CA 1
ATOM 2904 C C . LEU A 1 351 ? -41.498 29.210 17.298 1.00 15.15 351 LEU A C 1
ATOM 2905 O O . LEU A 1 351 ? -40.937 28.923 18.363 1.00 14.76 351 LEU A O 1
ATOM 2910 N N . LEU A 1 352 ? -41.857 28.315 16.371 1.00 15.59 352 LEU A N 1
ATOM 2911 C CA . LEU A 1 352 ? -41.527 26.895 16.581 1.00 16.02 352 LEU A CA 1
ATOM 2912 C C . LEU A 1 352 ? -40.006 26.759 16.737 1.00 17.11 352 LEU A C 1
ATOM 2913 O O . LEU A 1 352 ? -39.555 26.047 17.628 1.00 17.16 352 LEU A O 1
ATOM 2918 N N . LYS A 1 353 ? -39.244 27.427 15.872 1.00 17.84 353 LYS A N 1
ATOM 2919 C CA . LYS A 1 353 ? -37.782 27.457 16.016 1.00 18.53 353 LYS A CA 1
ATOM 2920 C C . LYS A 1 353 ? -37.380 28.019 17.380 1.00 19.93 353 LYS A C 1
ATOM 2921 O O . LYS A 1 353 ? -36.577 27.405 18.095 1.00 20.37 353 LYS A O 1
ATOM 2927 N N . ALA A 1 354 ? -37.907 29.209 17.754 1.00 18.52 354 ALA A N 1
ATOM 2928 C CA . ALA A 1 354 ? -37.458 29.892 18.965 1.00 18.63 354 ALA A CA 1
ATOM 2929 C C . ALA A 1 354 ? -37.781 29.071 20.217 1.00 18.33 354 ALA A C 1
ATOM 2930 O O . ALA A 1 354 ? -36.974 29.019 21.150 1.00 18.99 354 ALA A O 1
ATOM 2932 N N . ILE A 1 355 ? -38.995 28.510 20.268 1.00 19.10 355 ILE A N 1
ATOM 2933 C CA . ILE A 1 355 ? -39.466 27.775 21.440 1.00 17.65 355 ILE A CA 1
ATOM 2934 C C . ILE A 1 355 ? -38.667 26.490 21.590 1.00 17.88 355 ILE A C 1
ATOM 2935 O O . ILE A 1 355 ? -38.227 26.143 22.686 1.00 20.00 355 ILE A O 1
ATOM 2940 N N . TYR A 1 356 ?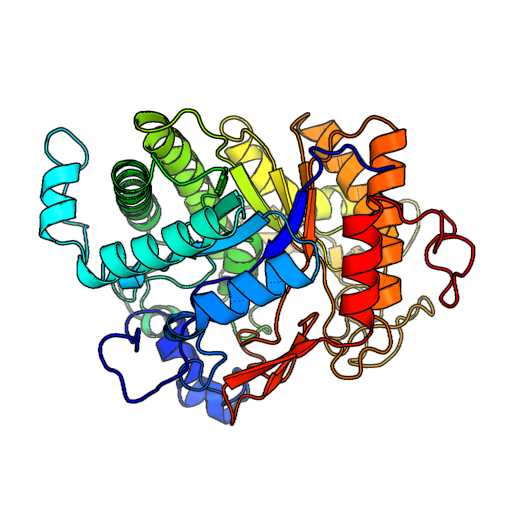 -38.442 25.814 20.475 1.00 17.06 356 TYR A N 1
ATOM 2941 C CA . TYR A 1 356 ? -37.683 24.577 20.524 1.00 18.96 356 TYR A CA 1
ATOM 2942 C C . TYR A 1 356 ? -36.229 24.827 20.934 1.00 20.93 356 TYR A C 1
ATOM 2943 O O . TYR A 1 356 ? -35.664 24.057 21.725 1.00 21.26 356 TYR A O 1
ATOM 2952 N N . GLU A 1 357 ? -35.647 25.923 20.444 1.00 19.23 357 GLU A N 1
ATOM 2953 C CA . GLU A 1 357 ? -34.262 26.238 20.802 1.00 22.48 357 GLU A CA 1
ATOM 2954 C C . GLU A 1 357 ? -34.165 26.539 22.298 1.00 24.69 357 GLU A C 1
ATOM 2955 O O . GLU A 1 357 ? -33.207 26.144 22.959 1.00 21.29 357 GLU A O 1
ATOM 2961 N N . ARG A 1 358 ? -35.117 27.326 22.825 1.00 18.63 358 ARG A N 1
ATOM 2962 C CA . ARG A 1 358 ? -35.097 27.688 24.233 1.00 19.48 358 ARG A CA 1
ATOM 2963 C C . ARG A 1 358 ? -35.305 26.476 25.156 1.00 20.33 358 ARG A C 1
ATOM 2964 O O . ARG A 1 358 ? -34.580 26.343 26.155 1.00 19.52 358 ARG A O 1
ATOM 2972 N N . TYR A 1 359 ? -36.261 25.581 24.856 1.00 19.54 359 TYR A N 1
ATOM 2973 C CA . TYR A 1 359 ? -36.720 24.612 25.846 1.00 19.41 359 TYR A CA 1
ATOM 2974 C C . TYR A 1 359 ? -36.384 23.168 25.474 1.00 19.72 359 TYR A C 1
ATOM 2975 O O . TYR A 1 359 ? -36.415 22.314 26.355 1.00 19.68 359 TYR A O 1
ATOM 2984 N N . ASN A 1 360 ? -36.155 22.883 24.186 1.00 20.24 360 ASN A N 1
ATOM 2985 C CA . ASN A 1 360 ? -35.875 21.541 23.701 1.00 21.57 360 ASN A CA 1
ATOM 2986 C C . ASN A 1 360 ? -36.935 20.546 24.160 1.00 23.38 360 ASN A C 1
ATOM 2987 O O . ASN A 1 360 ? -36.608 19.436 24.586 1.00 23.73 360 ASN A O 1
ATOM 2992 N N . LYS A 1 361 ? -38.222 20.888 24.003 1.00 21.08 361 LYS A N 1
ATOM 2993 C CA . LYS A 1 361 ? -39.301 19.962 24.300 1.00 22.14 361 LYS A CA 1
ATOM 2994 C C . LYS A 1 361 ? -40.134 19.729 23.040 1.00 21.41 361 LYS A C 1
ATOM 2995 O O . LYS A 1 361 ? -40.243 20.622 22.196 1.00 19.75 361 LYS A O 1
ATOM 3001 N N . PRO A 1 362 ? -40.813 18.570 22.905 1.00 20.00 362 PRO A N 1
ATOM 3002 C CA . PRO A 1 362 ? -41.754 18.374 21.809 1.00 20.78 362 PRO A CA 1
ATOM 3003 C C . PRO A 1 362 ? -42.851 19.444 21.862 1.00 18.59 362 PRO A C 1
ATOM 3004 O O . PRO A 1 362 ? -43.294 19.822 22.957 1.00 18.09 362 PRO A O 1
ATOM 3008 N N . LEU A 1 363 ? -43.267 19.885 20.675 1.00 18.74 363 LEU A N 1
ATOM 3009 C CA . LEU A 1 363 ? -44.271 20.945 20.547 1.00 16.65 363 LEU A CA 1
ATOM 3010 C C . LEU A 1 363 ? -45.503 20.353 19.877 1.00 17.54 363 LEU A C 1
ATOM 3011 O O . LEU A 1 363 ? -45.399 19.480 19.014 1.00 19.42 363 LEU A O 1
ATOM 3016 N N . ILE A 1 364 ? -46.690 20.826 20.286 1.00 16.62 364 ILE A N 1
ATOM 3017 C CA . ILE A 1 364 ? -47.912 20.490 19.562 1.00 16.24 364 ILE A CA 1
ATOM 3018 C C . ILE A 1 364 ? -48.573 21.831 19.271 1.00 16.56 364 ILE A C 1
ATOM 3019 O O . ILE A 1 364 ? -48.608 22.628 20.199 1.00 16.41 364 ILE A O 1
ATOM 3024 N N . VAL A 1 365 ? -49.013 22.091 18.020 1.00 15.40 365 VAL A N 1
ATOM 3025 C CA . VAL A 1 365 ? -49.750 23.328 17.778 1.00 15.45 365 VAL A CA 1
ATOM 3026 C C . VAL A 1 365 ? -51.153 23.048 18.323 1.00 15.43 365 VAL A C 1
ATOM 3027 O O . VAL A 1 365 ? -51.877 22.233 17.741 1.00 17.41 365 VAL A O 1
ATOM 3031 N N . THR A 1 366 ? -51.504 23.634 19.468 1.00 15.25 366 THR A N 1
ATOM 3032 C CA . THR A 1 366 ? -52.768 23.309 20.139 1.00 14.18 366 THR A CA 1
ATOM 3033 C C . THR A 1 366 ? -53.936 24.224 19.748 1.00 16.69 366 THR A C 1
ATOM 3034 O O . THR A 1 366 ? -55.103 23.915 20.071 1.00 17.27 366 THR A O 1
ATOM 3038 N N . GLU A 1 367 ? -53.640 25.342 19.077 1.00 15.62 367 GLU A N 1
ATOM 3039 C CA . GLU A 1 367 ? -54.647 26.205 18.499 1.00 15.37 367 GLU A CA 1
ATOM 3040 C C . GLU A 1 367 ? -54.007 26.961 17.348 1.00 16.78 367 GLU A C 1
ATOM 3041 O O . GLU A 1 367 ? -52.877 27.432 17.451 1.00 15.95 367 GLU A O 1
ATOM 3047 N N . ASN A 1 368 ? -54.781 27.042 16.280 1.00 16.16 368 ASN A N 1
ATOM 3048 C CA . ASN A 1 368 ? -54.533 27.957 15.177 1.00 16.88 368 ASN A CA 1
ATOM 3049 C C . ASN A 1 368 ? -55.844 28.081 14.431 1.00 15.50 368 ASN A C 1
ATOM 3050 O O . ASN A 1 368 ? -56.481 27.065 14.187 1.00 15.41 368 ASN A O 1
ATOM 3055 N N . GLY A 1 369 ? -56.253 29.301 14.078 1.00 15.39 369 GLY A N 1
ATOM 3056 C CA . GLY A 1 369 ? -57.569 29.392 13.446 1.00 16.14 369 GLY A CA 1
ATOM 3057 C C . GLY A 1 369 ? -57.819 30.847 13.067 1.00 15.17 369 GLY A C 1
ATOM 3058 O O . GLY A 1 369 ? -56.928 31.678 13.273 1.00 16.55 369 GLY A O 1
ATOM 3059 N N . ILE A 1 370 ? -59.038 31.145 12.586 1.00 13.27 370 ILE A N 1
ATOM 3060 C CA . ILE A 1 370 ? -59.300 32.505 12.122 1.00 13.24 370 ILE A CA 1
ATOM 3061 C C . ILE A 1 370 ? -60.785 32.787 12.258 1.00 13.91 370 ILE A C 1
ATOM 3062 O O . ILE A 1 370 ? -61.576 31.887 12.003 1.00 13.96 370 ILE A O 1
ATOM 3067 N N . ALA A 1 371 ? -61.105 34.033 12.649 1.00 13.56 371 ALA A N 1
ATOM 3068 C CA . ALA A 1 371 ? -62.500 34.485 12.635 1.00 14.92 371 ALA A CA 1
ATOM 3069 C C . ALA A 1 371 ? -62.860 34.807 11.182 1.00 15.66 371 ALA A C 1
ATOM 3070 O O . ALA A 1 371 ? -62.314 35.742 10.564 1.00 15.04 371 ALA A O 1
ATOM 3072 N N . ASP A 1 372 ? -63.742 33.978 10.593 1.00 15.76 372 ASP A N 1
ATOM 3073 C CA . ASP A 1 372 ? -63.931 34.014 9.135 1.00 16.78 372 ASP A CA 1
ATOM 3074 C C . ASP A 1 372 ? -65.271 33.373 8.764 1.00 14.97 372 ASP A C 1
ATOM 3075 O O . ASP A 1 372 ? -65.327 32.201 8.361 1.00 14.97 372 ASP A O 1
ATOM 3080 N N . GLU A 1 373 ? -66.364 34.124 8.934 1.00 15.38 373 GLU A N 1
ATOM 3081 C CA . GLU A 1 373 ? -67.664 33.455 8.872 1.00 16.97 373 GLU A CA 1
ATOM 3082 C C . GLU A 1 373 ? -68.064 33.070 7.442 1.00 18.07 373 GLU A C 1
ATOM 3083 O O . GLU A 1 373 ? -68.916 32.200 7.297 1.00 17.88 373 GLU A O 1
ATOM 3089 N N . LYS A 1 374 ? -67.452 33.692 6.422 1.00 15.55 374 LYS A N 1
ATOM 3090 C CA . LYS A 1 374 ? -67.753 33.373 5.030 1.00 18.07 374 LYS A CA 1
ATOM 3091 C C . LYS A 1 374 ? -66.728 32.401 4.442 1.00 16.44 374 LYS A C 1
ATOM 3092 O O . LYS A 1 374 ? -66.790 32.125 3.258 1.00 15.87 374 LYS A O 1
ATOM 3098 N N . ASP A 1 375 ? -65.789 31.914 5.264 1.00 15.40 375 ASP A N 1
ATOM 3099 C CA . ASP A 1 375 ? -64.773 30.960 4.822 1.00 15.08 375 ASP A CA 1
ATOM 3100 C C . ASP A 1 375 ? -63.859 31.520 3.710 1.00 15.79 375 ASP A C 1
ATOM 3101 O O . ASP A 1 375 ? -63.392 30.778 2.841 1.00 16.87 375 ASP A O 1
ATOM 3106 N N . LYS A 1 376 ? -63.602 32.827 3.712 1.00 14.58 376 LYS A N 1
ATOM 3107 C CA . LYS A 1 376 ? -62.864 33.419 2.612 1.00 15.94 376 LYS A CA 1
ATOM 3108 C C . LYS A 1 376 ? -61.418 32.919 2.633 1.00 16.74 376 LYS A C 1
ATOM 3109 O O . LYS A 1 376 ? -60.824 32.707 1.571 1.00 17.18 376 LYS A O 1
ATOM 3115 N N . TYR A 1 377 ? -60.850 32.779 3.836 1.00 14.68 377 TYR A N 1
ATOM 3116 C CA . TYR A 1 377 ? -59.408 32.546 3.965 1.00 13.58 377 TYR A CA 1
ATOM 3117 C C . TYR A 1 377 ? -59.036 31.237 4.651 1.00 15.67 377 TYR A C 1
ATOM 3118 O O . TYR A 1 377 ? -57.834 30.878 4.640 1.00 15.08 377 TYR A O 1
ATOM 3127 N N . ARG A 1 378 ? -59.980 30.593 5.350 1.00 13.82 378 ARG A N 1
ATOM 3128 C CA . ARG A 1 378 ? -59.615 29.561 6.320 1.00 14.20 378 ARG A CA 1
ATOM 3129 C C . ARG A 1 378 ? -58.836 28.398 5.662 1.00 14.63 378 ARG A C 1
ATOM 3130 O O . ARG A 1 378 ? -57.881 27.879 6.259 1.00 13.36 378 ARG A O 1
ATOM 3138 N N . SER A 1 379 ? -59.184 28.001 4.405 1.00 14.86 379 SER A N 1
ATOM 3139 C CA . SER A 1 379 ? -58.396 26.981 3.711 1.00 15.01 379 SER A CA 1
ATOM 3140 C C . SER A 1 379 ? -56.927 27.412 3.598 1.00 15.62 379 SER A C 1
ATOM 3141 O O . SER A 1 379 ? -56.019 26.616 3.859 1.00 15.43 379 SER A O 1
ATOM 3144 N N . GLN A 1 380 ? -56.683 28.662 3.177 1.00 13.69 380 GLN A N 1
ATOM 3145 C CA . GLN A 1 380 ? -55.291 29.109 3.038 1.00 15.68 380 GLN A CA 1
ATOM 3146 C C . GLN A 1 380 ? -54.582 29.219 4.401 1.00 16.38 380 GLN A C 1
ATOM 3147 O O . GLN A 1 380 ? -53.344 29.089 4.454 1.00 16.24 380 GLN A O 1
ATOM 3153 N N . VAL A 1 381 ? -55.337 29.581 5.454 1.00 13.91 381 VAL A N 1
ATOM 3154 C CA . VAL A 1 381 ? -54.802 29.620 6.821 1.00 14.80 381 VAL A CA 1
ATOM 3155 C C . VAL A 1 381 ? -54.333 28.208 7.212 1.00 15.13 381 VAL A C 1
ATOM 3156 O O . VAL A 1 381 ? -53.240 28.035 7.721 1.00 16.82 381 VAL A O 1
ATOM 3160 N N . ILE A 1 382 ? -55.179 27.209 7.029 1.00 13.61 382 ILE A N 1
ATOM 3161 C CA . ILE A 1 382 ? -54.779 25.853 7.384 1.00 14.67 382 ILE A CA 1
ATOM 3162 C C . ILE A 1 382 ? -53.531 25.443 6.612 1.00 15.12 382 ILE A C 1
ATOM 3163 O O . ILE A 1 382 ? -52.556 24.970 7.224 1.00 16.26 382 ILE A O 1
ATOM 3168 N N . ILE A 1 383 ? -53.573 25.621 5.281 1.00 14.41 383 ILE A N 1
ATOM 3169 C CA . ILE A 1 383 ? -52.462 25.145 4.437 1.00 15.49 383 ILE A CA 1
ATOM 3170 C C . ILE A 1 383 ? -51.173 25.866 4.818 1.00 15.64 383 ILE A C 1
ATOM 3171 O O . ILE A 1 383 ? -50.126 25.220 4.990 1.00 15.98 383 ILE A O 1
ATOM 3176 N N . SER A 1 384 ? -51.232 27.210 4.948 1.00 14.47 384 SER A N 1
ATOM 3177 C CA . SER A 1 384 ? -50.008 27.973 5.102 1.00 14.94 384 SER A CA 1
ATOM 3178 C C . SER A 1 384 ? -49.415 27.755 6.506 1.00 15.10 384 SER A C 1
ATOM 3179 O O . SER A 1 384 ? -48.195 27.755 6.691 1.00 15.83 384 SER A O 1
ATOM 3182 N N . HIS A 1 385 ? -50.261 27.567 7.521 1.00 14.08 385 HIS A N 1
ATOM 3183 C CA . HIS A 1 385 ? -49.716 27.303 8.848 1.00 15.33 385 HIS A CA 1
ATOM 3184 C C . HIS A 1 385 ? -49.126 25.888 8.926 1.00 17.78 385 HIS A C 1
ATOM 3185 O O . HIS A 1 385 ? -48.091 25.680 9.585 1.00 17.30 385 HIS A O 1
ATOM 3192 N N . LEU A 1 386 ? -49.775 24.902 8.284 1.00 16.08 386 LEU A N 1
ATOM 3193 C CA . LEU A 1 386 ? -49.107 23.602 8.171 1.00 17.05 386 LEU A CA 1
ATOM 3194 C C . LEU A 1 386 ? -47.809 23.655 7.345 1.00 17.62 386 LEU A C 1
ATOM 3195 O O . LEU A 1 386 ? -46.855 22.910 7.642 1.00 18.86 386 LEU A O 1
ATOM 3200 N N . TYR A 1 387 ? -47.749 24.518 6.317 1.00 15.52 387 TYR A N 1
ATOM 3201 C CA . TYR A 1 387 ? -46.462 24.787 5.643 1.00 17.33 387 TYR A CA 1
ATOM 3202 C C . TYR A 1 387 ? -45.379 25.275 6.621 1.00 18.82 387 TYR A C 1
ATOM 3203 O O . TYR A 1 387 ? -44.221 24.832 6.560 1.00 15.85 387 TYR A O 1
ATOM 3212 N N . ALA A 1 388 ? -45.736 26.248 7.489 1.00 17.15 388 ALA A N 1
ATOM 3213 C CA . ALA A 1 388 ? -44.882 26.671 8.592 1.00 17.91 388 ALA A CA 1
ATOM 3214 C C . ALA A 1 388 ? -44.402 25.505 9.490 1.00 17.95 388 ALA A C 1
ATOM 3215 O O . ALA A 1 388 ? -43.211 25.433 9.835 1.00 17.41 388 ALA A O 1
ATOM 3217 N N . VAL A 1 389 ? -45.308 24.622 9.906 1.00 16.81 389 VAL A N 1
ATOM 3218 C CA . VAL A 1 389 ? -44.982 23.453 10.735 1.00 19.31 389 VAL A CA 1
ATOM 3219 C C . VAL A 1 389 ? -44.015 22.547 9.962 1.00 19.12 389 VAL A C 1
ATOM 3220 O O . VAL A 1 389 ? -43.057 22.019 10.522 1.00 19.87 389 VAL A O 1
ATOM 3224 N N . GLU A 1 390 ? -44.305 22.318 8.690 1.00 19.38 390 GLU A N 1
ATOM 3225 C CA . GLU A 1 390 ? -43.478 21.379 7.933 1.00 21.22 390 GLU A CA 1
ATOM 3226 C C . GLU A 1 390 ? -42.056 21.924 7.828 1.00 20.02 390 GLU A C 1
ATOM 3227 O O . GLU A 1 390 ? -41.084 21.152 7.850 1.00 21.64 390 GLU A O 1
ATOM 3233 N N . LYS A 1 391 ? -41.939 23.241 7.611 1.00 17.10 391 LYS A N 1
ATOM 3234 C CA . LYS A 1 391 ? -40.631 23.839 7.420 1.00 20.06 391 LYS A CA 1
ATOM 3235 C C . LYS A 1 391 ? -39.840 23.693 8.719 1.00 20.49 391 LYS A C 1
ATOM 3236 O O . LYS A 1 391 ? -38.644 23.393 8.686 1.00 20.40 391 LYS A O 1
ATOM 3242 N N . ALA A 1 392 ? -40.482 24.012 9.851 1.00 18.12 392 ALA A N 1
ATOM 3243 C CA . ALA A 1 392 ? -39.849 23.804 11.152 1.00 21.80 392 ALA A CA 1
ATOM 3244 C C . ALA A 1 392 ? -39.415 22.351 11.317 1.00 21.94 392 ALA A C 1
ATOM 3245 O O . ALA A 1 392 ? -38.293 22.064 11.793 1.00 24.27 392 ALA A O 1
ATOM 3247 N N . MET A 1 393 ? -40.315 21.425 10.971 1.00 21.86 393 MET A N 1
ATOM 3248 C CA . MET A 1 393 ? -39.969 20.019 11.208 1.00 21.86 393 MET A CA 1
ATOM 3249 C C . MET A 1 393 ? -38.773 19.614 10.334 1.00 27.70 393 MET A C 1
ATOM 3250 O O . MET A 1 393 ? -37.892 18.863 10.769 1.00 23.39 393 MET A O 1
ATOM 3255 N N . ASN A 1 394 ? -38.768 20.099 9.086 1.00 22.74 394 ASN A N 1
ATOM 3256 C CA . ASN A 1 394 ? -37.691 19.808 8.158 1.00 25.88 394 ASN A CA 1
ATOM 3257 C C . ASN A 1 394 ? -36.351 20.269 8.729 1.00 27.33 394 ASN A C 1
ATOM 3258 O O . ASN A 1 394 ? -35.332 19.682 8.382 1.00 26.77 394 ASN A O 1
ATOM 3263 N N . GLU A 1 395 ? -36.347 21.316 9.558 1.00 21.67 395 GLU A N 1
ATOM 3264 C CA . GLU A 1 395 ? -35.145 21.849 10.161 1.00 24.18 395 GLU A CA 1
ATOM 3265 C C . GLU A 1 395 ? -34.846 21.199 11.518 1.00 27.99 395 GLU A C 1
ATOM 3266 O O . GLU A 1 395 ? -33.965 21.658 12.244 1.00 33.14 395 GLU A O 1
ATOM 3272 N N . GLY A 1 396 ? -35.618 20.186 11.886 1.00 24.20 396 GLY A N 1
ATOM 3273 C CA . GLY A 1 396 ? -35.342 19.361 13.045 1.00 23.78 396 GLY A CA 1
ATOM 3274 C C . GLY A 1 396 ? -36.179 19.716 14.270 1.00 27.00 396 GLY A C 1
ATOM 3275 O O . GLY A 1 396 ? -35.912 19.218 15.360 1.00 24.41 396 GLY A O 1
ATOM 3276 N N . VAL A 1 397 ? -37.165 20.621 14.122 1.00 21.30 397 VAL A N 1
ATOM 3277 C CA . VAL A 1 397 ? -38.010 20.944 15.266 1.00 19.51 397 VAL A CA 1
ATOM 3278 C C . VAL A 1 397 ? -38.994 19.783 15.479 1.00 19.48 397 VAL A C 1
ATOM 3279 O O . VAL A 1 397 ? -39.586 19.261 14.528 1.00 19.18 397 VAL A O 1
ATOM 3283 N N . ASP A 1 398 ? -39.170 19.369 16.742 1.00 21.06 398 ASP A N 1
ATOM 3284 C CA . ASP A 1 398 ? -40.005 18.219 17.064 1.00 20.89 398 ASP A CA 1
ATOM 3285 C C . ASP A 1 398 ? -41.460 18.693 17.220 1.00 20.69 398 ASP A C 1
ATOM 3286 O O . ASP A 1 398 ? -41.841 19.173 18.277 1.00 23.47 398 ASP A O 1
ATOM 3291 N N . VAL A 1 399 ? -42.291 18.553 16.181 1.00 19.36 399 VAL A N 1
ATOM 3292 C CA . VAL A 1 399 ? -43.709 18.944 16.336 1.00 18.65 399 VAL A CA 1
ATOM 3293 C C . VAL A 1 399 ? -44.555 17.692 16.192 1.00 19.64 399 VAL A C 1
ATOM 3294 O O . VAL A 1 399 ? -44.363 16.922 15.248 1.00 19.29 399 VAL A O 1
ATOM 3298 N N . ARG A 1 400 ? -45.532 17.517 17.072 1.00 17.95 400 ARG A N 1
ATOM 3299 C CA . ARG A 1 400 ? -46.235 16.251 17.169 1.00 19.58 400 ARG A CA 1
ATOM 3300 C C . ARG A 1 400 ? -47.701 16.386 16.744 1.00 18.90 400 ARG A C 1
ATOM 3301 O O . ARG A 1 400 ? -48.423 15.390 16.763 1.00 18.98 400 ARG A O 1
ATOM 3309 N N . GLY A 1 401 ? -48.169 17.606 16.416 1.00 19.75 401 GLY A N 1
ATOM 3310 C CA . GLY A 1 401 ? -49.565 17.687 15.954 1.00 16.35 401 GLY A CA 1
ATOM 3311 C C . GLY A 1 401 ? -50.038 19.113 15.655 1.00 16.92 401 GLY A C 1
ATOM 3312 O O . GLY A 1 401 ? -49.331 20.078 15.923 1.00 16.41 401 GLY A O 1
ATOM 3313 N N . TYR A 1 402 ? -51.267 19.207 15.100 1.00 16.60 402 TYR A N 1
ATOM 3314 C CA . TYR A 1 402 ? -51.893 20.466 14.731 1.00 14.92 402 TYR A CA 1
ATOM 3315 C C . TYR A 1 402 ? -53.372 20.333 15.083 1.00 15.10 402 TYR A C 1
ATOM 3316 O O . TYR A 1 402 ? -54.046 19.483 14.507 1.00 17.13 402 TYR A O 1
ATOM 3325 N N . LEU A 1 403 ? -53.825 21.129 16.057 1.00 14.21 403 LEU A N 1
ATOM 3326 C CA . LEU A 1 403 ? -55.223 21.134 16.479 1.00 15.02 403 LEU A CA 1
ATOM 3327 C C . LEU A 1 403 ? -55.752 22.514 16.085 1.00 14.22 403 LEU A C 1
ATOM 3328 O O . LEU A 1 403 ? -55.259 23.546 16.538 1.00 15.45 403 LEU A O 1
ATOM 3333 N N . HIS A 1 404 ? -56.762 22.513 15.227 1.00 14.10 404 HIS A N 1
ATOM 3334 C CA . HIS A 1 404 ? -57.343 23.743 14.743 1.00 15.06 404 HIS A CA 1
ATOM 3335 C C . HIS A 1 404 ? -58.275 24.318 15.801 1.00 15.22 404 HIS A C 1
ATOM 3336 O O . HIS A 1 404 ? -59.006 23.584 16.479 1.00 15.26 404 HIS A O 1
ATOM 3343 N N . TRP A 1 405 ? -58.373 25.648 15.824 1.00 15.85 405 TRP A N 1
ATOM 3344 C CA . TRP A 1 405 ? -59.397 26.317 16.669 1.00 13.68 405 TRP A CA 1
ATOM 3345 C C . TRP A 1 405 ? -60.419 26.967 15.729 1.00 14.71 405 TRP A C 1
ATOM 3346 O O . TRP A 1 405 ? -60.068 27.968 15.124 1.00 14.86 405 TRP A O 1
ATOM 3357 N N . SER A 1 406 ? -61.608 26.384 15.576 1.00 14.60 406 SER A N 1
ATOM 3358 C CA . SER A 1 406 ? -62.037 25.148 16.276 1.00 14.71 406 SER A CA 1
ATOM 3359 C C . SER A 1 406 ? -62.840 24.279 15.302 1.00 15.33 406 SER A C 1
ATOM 3360 O O . SER A 1 406 ? -62.914 24.610 14.122 1.00 14.68 406 SER A O 1
ATOM 3363 N N . ILE A 1 407 ? -63.437 23.210 15.807 1.00 14.67 407 ILE A N 1
ATOM 3364 C CA . ILE A 1 407 ? -64.230 22.336 14.958 1.00 14.46 407 ILE A CA 1
ATOM 3365 C C . ILE A 1 407 ? -65.560 23.008 14.612 1.00 13.72 407 ILE A C 1
ATOM 3366 O O . ILE A 1 407 ? -66.067 22.799 13.497 1.00 14.31 407 ILE A O 1
ATOM 3371 N N . ILE A 1 408 ? -66.121 23.812 15.543 1.00 14.08 408 ILE A N 1
ATOM 3372 C CA . ILE A 1 408 ? -67.384 24.510 15.303 1.00 13.92 408 ILE A CA 1
ATOM 3373 C C . ILE A 1 408 ? -67.308 25.949 15.797 1.00 14.48 408 ILE A C 1
ATOM 3374 O O . ILE A 1 408 ? -66.492 26.285 16.670 1.00 14.47 408 ILE A O 1
ATOM 3379 N N . ASP A 1 409 ? -68.199 26.796 15.248 1.00 14.33 409 ASP A N 1
ATOM 3380 C CA . ASP A 1 409 ? -68.323 28.146 15.796 1.00 15.59 409 ASP A CA 1
ATOM 3381 C C . ASP A 1 409 ? -68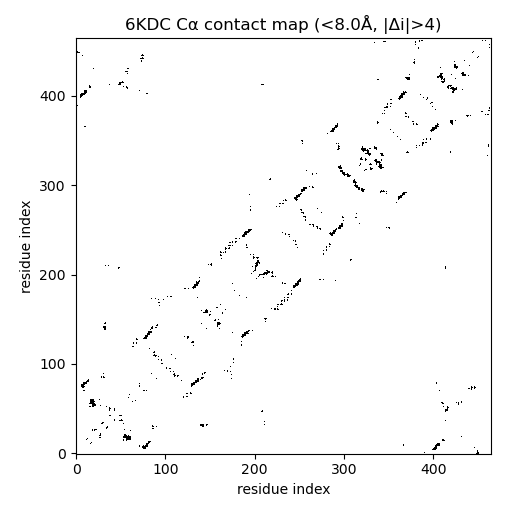.788 28.066 17.253 1.00 14.97 409 ASP A C 1
ATOM 3382 O O . ASP A 1 409 ? -69.578 27.187 17.602 1.00 16.34 409 ASP A O 1
ATOM 3387 N N . ASN A 1 410 ? -68.344 29.015 18.086 1.00 16.48 410 ASN A N 1
ATOM 3388 C CA . ASN A 1 410 ? -68.573 28.927 19.528 1.00 15.40 410 ASN A CA 1
ATOM 3389 C C . ASN A 1 410 ? -68.622 30.338 20.140 1.00 14.78 410 ASN A C 1
ATOM 3390 O O . ASN A 1 410 ? -68.611 31.323 19.408 1.00 15.19 410 ASN A O 1
ATOM 3395 N N . TYR A 1 411 ? -68.620 30.408 21.499 1.00 14.50 411 TYR A N 1
ATOM 3396 C CA . TYR A 1 411 ? -68.854 31.673 22.181 1.00 14.31 411 TYR A CA 1
ATOM 3397 C C . TYR A 1 411 ? -67.486 32.322 22.410 1.00 14.69 411 TYR A C 1
ATOM 3398 O O . TYR A 1 411 ? -66.730 31.873 23.281 1.00 16.12 411 TYR A O 1
ATOM 3407 N N . GLU A 1 412 ? -67.185 33.368 21.631 1.00 13.41 412 GLU A N 1
ATOM 3408 C CA . GLU A 1 412 ? -65.858 33.999 21.673 1.00 14.33 412 GLU A CA 1
ATOM 3409 C C . GLU A 1 412 ? -65.855 35.071 22.773 1.00 14.94 412 GLU A C 1
ATOM 3410 O O . GLU A 1 412 ? -65.744 36.287 22.504 1.00 13.19 412 GLU A O 1
ATOM 3416 N N . TRP A 1 413 ? -65.927 34.626 24.043 1.00 13.90 413 TRP A N 1
ATOM 3417 C CA . TRP A 1 413 ? -65.629 35.510 25.189 1.00 15.84 413 TRP A CA 1
ATOM 3418 C C . TRP A 1 413 ? -66.421 36.823 25.133 1.00 15.67 413 TRP A C 1
ATOM 3419 O O . TRP A 1 413 ? -67.641 36.797 24.969 1.00 14.85 413 TRP A O 1
ATOM 3430 N N . ALA A 1 414 ? -65.748 37.978 25.256 1.00 15.48 414 ALA A N 1
ATOM 3431 C CA . ALA A 1 414 ? -66.495 39.235 25.265 1.00 17.44 414 ALA A CA 1
ATOM 3432 C C . ALA A 1 414 ? -67.126 39.586 23.905 1.00 17.47 414 ALA A C 1
ATOM 3433 O O . ALA A 1 414 ? -67.956 40.507 23.828 1.00 15.53 414 ALA A O 1
ATOM 3435 N N . LYS A 1 415 ? -66.711 38.910 22.818 1.00 14.88 415 LYS A N 1
ATOM 3436 C CA . LYS A 1 415 ? -67.330 39.163 21.512 1.00 14.86 415 LYS A CA 1
ATOM 3437 C C . LYS A 1 415 ? -68.567 38.287 21.259 1.00 15.99 415 LYS A C 1
ATOM 3438 O O . LYS A 1 415 ? -69.229 38.455 20.234 1.00 16.26 415 LYS A O 1
ATOM 3444 N N . GLY A 1 416 ? -68.817 37.320 22.145 1.00 15.02 416 GLY A N 1
ATOM 3445 C CA . GLY A 1 416 ? -69.945 36.415 21.968 1.00 15.86 416 GLY A CA 1
ATOM 3446 C C . GLY A 1 416 ? -69.825 35.585 20.671 1.00 16.08 416 GLY A C 1
ATOM 3447 O O . GLY A 1 416 ? -68.718 35.246 20.209 1.00 16.40 416 GLY A O 1
ATOM 3448 N N . TYR A 1 417 ? -70.968 35.391 20.002 1.00 14.69 417 TYR A N 1
ATOM 3449 C CA . TYR A 1 417 ? -71.015 34.546 18.809 1.00 15.71 417 TYR A CA 1
ATOM 3450 C C . TYR A 1 417 ? -70.597 35.293 17.545 1.00 18.64 417 TYR A C 1
ATOM 3451 O O . TYR A 1 417 ? -70.501 34.675 16.498 1.00 18.39 417 TYR A O 1
ATOM 3460 N N . SER A 1 418 ? -70.265 36.589 17.667 1.00 17.56 418 SER A N 1
ATOM 3461 C CA . SER A 1 418 ? -69.897 37.434 16.527 1.00 19.90 418 SER A CA 1
ATOM 3462 C C . SER A 1 418 ? -68.603 37.008 15.825 1.00 19.70 418 SER A C 1
ATOM 3463 O O . SER A 1 418 ? -68.413 37.398 14.672 1.00 19.41 418 SER A O 1
ATOM 3466 N N . LYS A 1 419 ? -67.705 36.267 16.486 1.00 17.77 419 LYS A N 1
ATOM 3467 C CA . LYS A 1 419 ? -66.488 35.816 15.802 1.00 15.64 419 LYS A CA 1
ATOM 3468 C C . LYS A 1 419 ? -66.584 34.302 15.619 1.00 15.90 419 LYS A C 1
ATOM 3469 O O . LYS A 1 419 ? -66.745 33.560 16.601 1.00 18.46 419 LYS A O 1
ATOM 3475 N N . ARG A 1 420 ? -66.513 33.879 14.357 1.00 14.42 420 ARG A N 1
ATOM 3476 C CA . ARG A 1 420 ? -66.858 32.516 13.968 1.00 13.60 420 ARG A CA 1
ATOM 3477 C C . ARG A 1 420 ? -65.571 31.857 13.489 1.00 14.33 420 ARG A C 1
ATOM 3478 O O . ARG A 1 420 ? -65.103 32.170 12.391 1.00 14.03 420 ARG A O 1
ATOM 3486 N N . PHE A 1 421 ? -65.034 30.958 14.329 1.00 13.50 421 PHE A N 1
ATOM 3487 C CA . PHE A 1 421 ? -63.735 30.313 14.131 1.00 13.93 421 PHE A CA 1
ATOM 3488 C C . PHE A 1 421 ? -63.905 28.867 13.678 1.00 14.12 421 PHE A C 1
ATOM 3489 O O . PHE A 1 421 ? -62.908 28.165 13.501 1.00 14.96 421 PHE A O 1
ATOM 3497 N N . GLY A 1 422 ? -65.150 28.425 13.464 1.00 14.90 422 GLY A N 1
ATOM 3498 C CA . GLY A 1 422 ? -65.376 26.997 13.195 1.00 14.45 422 GLY A CA 1
ATOM 3499 C C . GLY A 1 422 ? -64.930 26.507 11.787 1.00 15.30 422 GLY A C 1
ATOM 3500 O O . GLY A 1 422 ? -65.195 27.164 10.770 1.00 14.27 422 GLY A O 1
ATOM 3501 N N . LEU A 1 423 ? -64.317 25.309 11.733 1.00 14.12 423 LEU A N 1
ATOM 3502 C CA . LEU A 1 423 ? -64.326 24.542 10.474 1.00 15.72 423 LEU A CA 1
ATOM 3503 C C . LEU A 1 423 ? -65.766 24.289 10.007 1.00 15.77 423 LEU A C 1
ATOM 3504 O O . LEU A 1 423 ? -66.040 24.209 8.799 1.00 15.88 423 LEU A O 1
ATOM 3509 N N . ALA A 1 424 ? -66.673 24.081 10.965 1.00 14.20 424 ALA A N 1
ATOM 3510 C CA . ALA A 1 424 ? -68.094 23.953 10.638 1.00 13.84 424 ALA A CA 1
ATOM 3511 C C . ALA A 1 424 ? -68.868 25.136 11.211 1.00 14.61 424 ALA A C 1
ATOM 3512 O O . ALA A 1 424 ? -68.565 25.629 12.312 1.00 15.68 424 ALA A O 1
ATOM 3514 N N . TYR A 1 425 ? -69.856 25.587 10.431 1.00 13.56 425 TYR A N 1
ATOM 3515 C CA . TYR A 1 425 ? -70.788 26.631 10.838 1.00 14.56 425 TYR A CA 1
ATOM 3516 C C . TYR A 1 425 ? -71.742 26.068 11.891 1.00 16.88 425 TYR A C 1
ATOM 3517 O O . TYR A 1 425 ? -72.242 24.972 11.677 1.00 19.05 425 TYR A O 1
ATOM 3526 N N . THR A 1 426 ? -71.982 26.807 12.989 1.00 14.26 426 THR A N 1
ATOM 3527 C CA . THR A 1 426 ? -72.931 26.383 14.007 1.00 16.86 426 THR A CA 1
ATOM 3528 C C . THR A 1 426 ? -74.240 27.120 13.801 1.00 16.18 426 THR A C 1
ATOM 3529 O O . THR A 1 426 ? -74.296 28.350 13.808 1.00 16.31 426 THR A O 1
ATOM 3533 N N . ASP A 1 427 ? -75.283 26.334 13.524 1.00 16.68 427 ASP A N 1
ATOM 3534 C CA . ASP A 1 427 ? -76.635 26.881 13.521 1.00 17.79 427 ASP A CA 1
ATOM 3535 C C . ASP A 1 427 ? -77.152 26.850 14.964 1.00 18.00 427 ASP A C 1
ATOM 3536 O O . ASP A 1 427 ? -77.495 25.787 15.496 1.00 19.54 427 ASP A O 1
ATOM 3541 N N . LEU A 1 428 ? -77.217 28.030 15.587 1.00 18.16 428 LEU A N 1
ATOM 3542 C CA . LEU A 1 428 ? -77.480 28.076 17.017 1.00 21.17 428 LEU A CA 1
ATOM 3543 C C . LEU A 1 428 ? -78.987 27.967 17.299 1.00 23.66 428 LEU A C 1
ATOM 3544 O O . LEU A 1 428 ? -79.381 27.790 18.456 1.00 25.38 428 LEU A O 1
ATOM 3549 N N . GLU A 1 429 ? -79.821 28.069 16.261 1.00 25.05 429 GLU A N 1
ATOM 3550 C CA . GLU A 1 429 ? -81.250 27.760 16.413 1.00 28.62 429 GLU A CA 1
ATOM 3551 C C . GLU A 1 429 ? -81.483 26.249 16.460 1.00 28.26 429 GLU A C 1
ATOM 3552 O O . GLU A 1 429 ? -82.162 25.782 17.366 1.00 28.74 429 GLU A O 1
ATOM 3558 N N . LYS A 1 430 ? -80.871 25.484 15.553 1.00 25.49 430 LYS A N 1
ATOM 3559 C CA . LYS A 1 430 ? -81.139 24.050 15.452 1.00 27.00 430 LYS A CA 1
ATOM 3560 C C . LYS A 1 430 ? -80.127 23.227 16.244 1.00 26.20 430 LYS A C 1
ATOM 3561 O O . LYS A 1 430 ? -80.302 22.026 16.407 1.00 24.70 430 LYS A O 1
ATOM 3567 N N . LYS A 1 431 ? -79.061 23.861 16.727 1.00 22.30 431 LYS A N 1
ATOM 3568 C CA . LYS A 1 431 ? -77.928 23.143 17.307 1.00 21.13 431 LYS A CA 1
ATOM 3569 C C . LYS A 1 431 ? -77.383 22.088 16.338 1.00 20.93 431 LYS A C 1
ATOM 3570 O O . LYS A 1 431 ? -77.178 20.926 16.710 1.00 20.75 431 LYS A O 1
ATOM 3576 N N . THR A 1 432 ? -77.120 22.520 15.105 1.00 19.31 432 THR A N 1
ATOM 3577 C CA . THR A 1 432 ? -76.549 21.657 14.087 1.00 19.88 432 THR A CA 1
ATOM 3578 C C . THR A 1 432 ? -75.271 22.301 13.555 1.00 18.69 4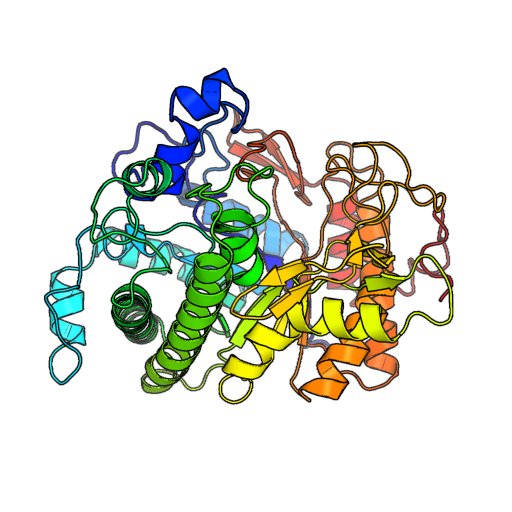32 THR A C 1
ATOM 3579 O O . THR A 1 432 ? -75.035 23.485 13.770 1.00 17.25 432 THR A O 1
ATOM 3583 N N . TYR A 1 433 ? -74.446 21.488 12.901 1.00 17.09 433 TYR A N 1
ATOM 3584 C CA . TYR A 1 433 ? -73.075 21.888 12.611 1.00 17.26 433 TYR A CA 1
ATOM 3585 C C . TYR A 1 433 ? -72.848 21.546 11.140 1.00 19.47 433 TYR A C 1
ATOM 3586 O O . TYR A 1 433 ? -72.984 20.377 10.751 1.00 20.19 433 TYR A O 1
ATOM 3595 N N . ILE A 1 434 ? -72.577 22.570 10.321 1.00 16.37 434 ILE A N 1
ATOM 3596 C CA . ILE A 1 434 ? -72.491 22.356 8.871 1.00 16.00 434 ILE A CA 1
ATOM 3597 C C . ILE A 1 434 ? -71.067 22.647 8.419 1.00 15.69 434 ILE A C 1
ATOM 3598 O O . ILE A 1 434 ? -70.627 23.799 8.469 1.00 14.74 434 ILE A O 1
ATOM 3603 N N . PRO A 1 435 ? -70.317 21.615 8.000 1.00 15.61 435 PRO A N 1
ATOM 3604 C CA . PRO A 1 435 ? -68.947 21.823 7.510 1.00 16.31 435 PRO A CA 1
ATOM 3605 C C . PRO A 1 435 ? -68.855 22.906 6.408 1.00 17.06 435 PRO A C 1
ATOM 3606 O O . PRO A 1 435 ? -69.594 22.913 5.402 1.00 16.00 435 PRO A O 1
ATOM 3610 N N . ARG A 1 436 ? -67.990 23.884 6.657 1.00 16.73 436 ARG A N 1
ATOM 3611 C CA . ARG A 1 436 ? -67.601 24.850 5.631 1.00 17.28 436 ARG A CA 1
ATOM 3612 C C . ARG A 1 436 ? -66.678 24.176 4.601 1.00 16.58 436 ARG A C 1
ATOM 3613 O O . ARG A 1 436 ? -66.091 23.114 4.842 1.00 17.83 436 ARG A O 1
ATOM 3621 N N . PRO A 1 437 ? -66.540 24.734 3.379 1.00 16.84 437 PRO A N 1
ATOM 3622 C CA . PRO A 1 437 ? -65.630 24.152 2.391 1.00 17.67 437 PRO A CA 1
ATOM 3623 C C . PRO A 1 437 ? -64.224 23.880 2.925 1.00 15.94 437 PRO A C 1
ATOM 3624 O O . PRO A 1 437 ? -63.638 22.836 2.598 1.00 17.37 437 PRO A O 1
ATOM 3628 N N . SER A 1 438 ? -63.681 24.804 3.748 1.00 15.81 438 SER A N 1
ATOM 3629 C CA . SER A 1 438 ? -62.333 24.584 4.308 1.00 14.56 438 SER A CA 1
ATOM 3630 C C . SER A 1 438 ? -62.272 23.296 5.140 1.00 16.83 438 SER A C 1
ATOM 3631 O O . SER A 1 438 ? -61.192 22.761 5.345 1.00 16.03 438 SER A O 1
ATOM 3634 N N . MET A 1 439 ? -63.398 22.788 5.653 1.00 14.65 439 MET A N 1
ATOM 3635 C CA . MET A 1 439 ? -63.316 21.601 6.485 1.00 15.90 439 MET A CA 1
ATOM 3636 C C . MET A 1 439 ? -63.036 20.384 5.598 1.00 14.86 439 MET A C 1
ATOM 3637 O O . MET A 1 439 ? -62.452 19.399 6.030 1.00 17.38 439 MET A O 1
ATOM 3642 N N . TYR A 1 440 ? -63.423 20.470 4.326 1.00 16.65 440 TYR A N 1
ATOM 3643 C CA . TYR A 1 440 ? -63.090 19.406 3.362 1.00 16.02 440 TYR A CA 1
ATOM 3644 C C . TYR A 1 440 ? -61.614 19.412 3.001 1.00 16.61 440 TYR A C 1
ATOM 3645 O O . TYR A 1 440 ? -61.055 18.344 2.719 1.00 15.95 440 TYR A O 1
ATOM 3654 N N . VAL A 1 441 ? -61.004 20.609 2.998 1.00 14.51 441 VAL A N 1
ATOM 3655 C CA . VAL A 1 441 ? -59.577 20.718 2.778 1.00 16.69 441 VAL A CA 1
ATOM 3656 C C . VAL A 1 441 ? -58.829 20.138 3.988 1.00 17.41 441 VAL A C 1
ATOM 3657 O O . VAL A 1 441 ? -57.862 19.364 3.853 1.00 17.50 441 VAL A O 1
ATOM 3661 N N . PHE A 1 442 ? -59.307 20.469 5.185 1.00 15.48 442 PHE A N 1
ATOM 3662 C CA . PHE A 1 442 ? -58.714 19.869 6.399 1.00 15.79 442 PHE A CA 1
ATOM 3663 C C . PHE A 1 442 ? -58.753 18.326 6.329 1.00 15.58 442 PHE A C 1
ATOM 3664 O O . PHE A 1 442 ? -57.771 17.629 6.641 1.00 16.07 442 PHE A O 1
ATOM 3672 N N . ARG A 1 443 ? -59.919 17.779 5.979 1.00 16.12 443 ARG A N 1
ATOM 3673 C CA . ARG A 1 443 ? -60.089 16.331 5.888 1.00 16.49 443 ARG A CA 1
ATOM 3674 C C . ARG A 1 443 ? -59.103 15.741 4.880 1.00 17.98 443 ARG A C 1
ATOM 3675 O O . ARG A 1 443 ? -58.460 14.711 5.154 1.00 16.99 443 ARG A O 1
ATOM 3683 N N . GLU A 1 444 ? -58.947 16.423 3.733 1.00 16.14 444 GLU A N 1
ATOM 3684 C CA . GLU A 1 444 ? -58.006 15.936 2.706 1.00 18.15 444 GLU A CA 1
ATOM 3685 C C . GLU A 1 444 ? -56.573 15.888 3.245 1.00 16.92 444 GLU A C 1
ATOM 3686 O O . GLU A 1 444 ? -55.793 14.930 3.033 1.00 18.12 444 GLU A O 1
ATOM 3692 N N . ILE A 1 445 ? -56.169 16.933 3.961 1.00 17.93 445 ILE A N 1
ATOM 3693 C CA . ILE A 1 445 ? -54.793 16.965 4.472 1.00 17.99 445 ILE A CA 1
ATOM 3694 C C . ILE A 1 445 ? -54.612 15.895 5.532 1.00 18.22 445 ILE A C 1
ATOM 3695 O O . ILE A 1 445 ? -53.577 15.210 5.548 1.00 19.82 445 ILE A O 1
ATOM 3700 N N . ALA A 1 446 ? -55.595 15.736 6.418 1.00 18.47 446 ALA A N 1
ATOM 3701 C CA . ALA A 1 446 ? -55.463 14.730 7.472 1.00 19.69 446 ALA A CA 1
ATOM 3702 C C . ALA A 1 446 ? -55.400 13.327 6.860 1.00 22.27 446 ALA A C 1
ATOM 3703 O O . ALA A 1 446 ? -54.620 12.484 7.312 1.00 22.76 446 ALA A O 1
ATOM 3705 N N . ARG A 1 447 ? -56.248 13.069 5.861 1.00 21.16 447 ARG A N 1
ATOM 3706 C CA . ARG A 1 447 ? -56.351 11.735 5.291 1.00 23.67 447 ARG A CA 1
ATOM 3707 C C . ARG A 1 447 ? -55.091 11.388 4.512 1.00 24.05 447 ARG A C 1
ATOM 3708 O O . ARG A 1 447 ? -54.621 10.254 4.591 1.00 21.77 447 ARG A O 1
ATOM 3716 N N . THR A 1 448 ? -54.547 12.355 3.772 1.00 19.33 448 THR A N 1
ATOM 3717 C CA . THR A 1 448 ? -53.380 12.117 2.918 1.00 22.13 448 THR A CA 1
ATOM 3718 C C . THR A 1 448 ? -52.067 12.387 3.662 1.00 22.92 448 THR A C 1
ATOM 3719 O O . THR A 1 448 ? -50.989 12.120 3.125 1.00 20.93 448 THR A O 1
ATOM 3723 N N . ARG A 1 449 ? -52.198 12.989 4.844 1.00 20.32 449 ARG A N 1
ATOM 3724 C CA . ARG A 1 449 ? -51.045 13.385 5.687 1.00 21.90 449 ARG A CA 1
ATOM 3725 C C . ARG A 1 449 ? -50.112 14.278 4.859 1.00 23.20 449 ARG A C 1
ATOM 3726 O O . ARG A 1 449 ? -48.896 14.187 5.055 1.00 21.56 449 ARG A O 1
ATOM 3734 N N . SER A 1 450 ? -50.662 15.112 3.967 1.00 23.45 450 SER A N 1
ATOM 3735 C CA . SER A 1 450 ? -49.768 15.937 3.152 1.00 21.00 450 SER A CA 1
ATOM 3736 C C . SER A 1 450 ? -50.434 17.263 2.795 1.00 22.34 450 SER A C 1
ATOM 3737 O O . SER A 1 450 ? -51.660 17.300 2.712 1.00 21.02 450 SER A O 1
ATOM 3740 N N . ILE A 1 451 ? -49.611 18.293 2.546 1.00 18.73 451 ILE A N 1
ATOM 3741 C CA . ILE A 1 451 ? -50.085 19.513 1.873 1.00 18.93 451 ILE A CA 1
ATOM 3742 C C . ILE A 1 451 ? -49.418 19.673 0.504 1.00 19.50 451 ILE A C 1
ATOM 3743 O O . ILE A 1 451 ? -49.566 20.722 -0.130 1.00 20.50 451 ILE A O 1
ATOM 3748 N N . ASP A 1 452 ? -48.659 18.665 0.046 1.00 20.58 452 ASP A N 1
ATOM 3749 C CA . ASP A 1 452 ? -47.925 18.782 -1.219 1.00 23.51 452 ASP A CA 1
ATOM 3750 C C . ASP A 1 452 ? -48.858 19.054 -2.402 1.00 21.22 452 ASP A C 1
ATOM 3751 O O . ASP A 1 452 ? -48.450 19.731 -3.343 1.00 22.35 452 ASP A O 1
ATOM 3756 N N . GLN A 1 453 ? -50.071 18.481 -2.371 1.00 20.19 453 GLN A N 1
ATOM 3757 C CA . GLN A 1 453 ? -51.026 18.631 -3.462 1.00 20.84 453 GLN A CA 1
ATOM 3758 C C . GLN A 1 453 ? -51.694 20.023 -3.439 1.00 21.17 453 GLN A C 1
ATOM 3759 O O . GLN A 1 453 ? -52.427 20.350 -4.387 1.00 21.40 453 GLN A O 1
ATOM 3765 N N . PHE A 1 454 ? -51.479 20.8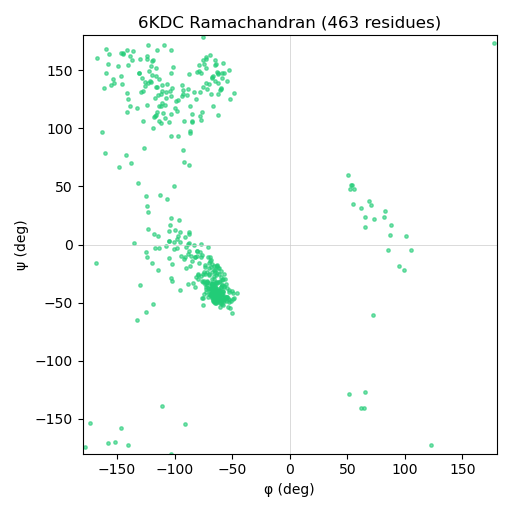07 -2.362 1.00 19.16 454 PHE A N 1
ATOM 3766 C CA . PHE A 1 454 ? -52.055 22.146 -2.199 1.00 22.50 454 PHE A CA 1
ATOM 3767 C C . PHE A 1 454 ? -51.034 23.230 -2.481 1.00 22.97 454 PHE A C 1
ATOM 3768 O O . PHE A 1 454 ? -51.434 24.260 -3.027 1.00 26.24 454 PHE A O 1
ATOM 3776 N N . LYS A 1 455 ? -49.747 22.953 -2.195 1.00 24.48 455 LYS A N 1
ATOM 3777 C CA . LYS A 1 455 ? -48.647 23.919 -2.125 1.00 29.60 455 LYS A CA 1
ATOM 3778 C C . LYS A 1 455 ? -48.517 24.802 -3.380 1.00 29.28 455 LYS A C 1
ATOM 3779 O O . LYS A 1 455 ? -48.196 25.988 -3.263 1.00 29.07 455 LYS A O 1
ATOM 3785 N N . GLY A 1 456 ? -48.712 24.241 -4.579 1.00 25.72 456 GLY A N 1
ATOM 3786 C CA . GLY A 1 456 ? -48.383 25.026 -5.762 1.00 24.45 456 GLY A CA 1
ATOM 3787 C C . GLY A 1 456 ? -49.447 26.102 -6.092 1.00 23.81 456 GLY A C 1
ATOM 3788 O O . GLY A 1 456 ? -49.264 26.867 -7.026 1.00 25.61 456 GLY A O 1
ATOM 3789 N N . TYR A 1 457 ? -50.514 26.202 -5.283 1.00 19.51 457 TYR A N 1
ATOM 3790 C CA . TYR A 1 457 ? -51.500 27.266 -5.433 1.00 18.12 457 TYR A CA 1
ATOM 3791 C C . TYR A 1 457 ? -51.436 28.116 -4.181 1.00 18.41 457 TYR A C 1
ATOM 3792 O O . TYR A 1 457 ? -51.714 27.628 -3.109 1.00 18.81 457 TYR A O 1
ATOM 3801 N N . ASP A 1 458 ? -51.018 29.365 -4.303 1.00 16.02 458 ASP A N 1
ATOM 3802 C CA . ASP A 1 458 ? -50.756 30.188 -3.122 1.00 16.62 458 ASP A CA 1
ATOM 3803 C C . ASP A 1 458 ? -51.308 31.589 -3.388 1.00 14.85 458 ASP A C 1
ATOM 3804 O O . ASP A 1 458 ? -50.581 32.576 -3.578 1.00 16.18 458 ASP A O 1
ATOM 3809 N N . PRO A 1 459 ? -52.657 31.751 -3.435 1.00 16.56 459 PRO A N 1
ATOM 3810 C CA . PRO A 1 459 ? -53.254 33.010 -3.909 1.00 15.74 459 PRO A CA 1
ATOM 3811 C C . PRO A 1 459 ? -52.999 34.257 -3.066 1.00 16.81 459 PRO A C 1
ATOM 3812 O O . PRO A 1 459 ? -53.077 35.373 -3.596 1.00 18.16 459 PRO A O 1
ATOM 3816 N N . TYR A 1 460 ? -52.694 34.090 -1.773 1.00 14.42 460 TYR A N 1
ATOM 3817 C CA . TYR A 1 460 ? -52.357 35.198 -0.892 1.00 17.41 460 TYR A CA 1
ATOM 3818 C C . TYR A 1 460 ? -50.850 35.251 -0.608 1.00 17.69 460 TYR A C 1
ATOM 3819 O O . TYR A 1 460 ? -50.453 36.038 0.252 1.00 18.44 460 TYR A O 1
ATOM 3828 N N . ASN A 1 461 ? -50.046 34.491 -1.348 1.00 16.61 461 ASN A N 1
ATOM 3829 C CA . ASN A 1 461 ? -48.587 34.613 -1.213 1.00 18.60 461 ASN A CA 1
ATOM 3830 C C . ASN A 1 461 ? -48.145 34.397 0.242 1.00 19.41 461 ASN A C 1
ATOM 3831 O O . ASN A 1 461 ? -47.284 35.125 0.792 1.00 19.67 461 ASN A O 1
ATOM 3836 N N . LEU A 1 462 ? -48.671 33.324 0.843 1.00 16.08 462 LEU A N 1
ATOM 3837 C CA . LEU A 1 462 ? -48.439 33.041 2.255 1.00 16.32 462 LEU A CA 1
ATOM 3838 C C . LEU A 1 462 ? -47.365 31.973 2.459 1.00 18.88 462 LEU A C 1
ATOM 3839 O O . LEU A 1 462 ? -47.067 31.636 3.605 1.00 21.25 462 LEU A O 1
ATOM 3844 N N . MET A 1 463 ? -46.838 31.381 1.381 1.00 19.47 463 MET A N 1
ATOM 3845 C CA . MET A 1 463 ? -45.906 30.286 1.577 1.00 19.76 463 MET A CA 1
ATOM 3846 C C . MET A 1 463 ? -44.585 30.607 0.861 1.00 20.50 463 MET A C 1
ATOM 3847 O O . MET A 1 463 ? -43.932 29.702 0.389 1.00 22.37 463 MET A O 1
ATOM 3852 N N . LYS A 1 464 ? -44.230 31.888 0.818 1.00 21.16 464 LYS A N 1
ATOM 3853 C CA . LYS A 1 464 ? -43.020 32.311 0.123 1.00 24.47 464 LYS A CA 1
ATOM 3854 C C . LYS A 1 464 ? -41.927 32.540 1.174 1.00 27.96 464 LYS A C 1
ATOM 3855 O O . LYS A 1 464 ? -41.303 33.599 1.173 1.00 31.96 464 LYS A O 1
ATOM 3861 N N . PHE A 1 465 ? -41.690 31.588 2.084 1.00 30.20 465 PHE A N 1
ATOM 3862 C CA . PHE A 1 465 ? -40.608 31.754 3.071 1.00 29.52 465 PHE A CA 1
ATOM 3863 C C . PHE A 1 465 ? -39.848 30.432 3.323 1.00 28.37 465 PHE A C 1
ATOM 3864 O O . PHE A 1 465 ? -40.426 29.484 2.740 1.00 31.36 465 PHE A O 1
#

B-factor: mean 22.05, std 8.6, range [11.93, 99.38]